Protein 4JK8 (pdb70)

Secondary structure (DSSP, 8-state):
--SSS-EEEEE-TTSSEEEEEE-TTS-EEEEEE-EEEEEE-TTT-EEEEEEE-GGGGTT-S-HHHHHHHHHHHHHHHHHHHS-GGGS-SEEEESSGGGHHHHHHHTTT-TT-EEEE------GGGGGGSHHHHHHHHH-SS-EEEEEETTTTGGGTS-HHHHHHHHHHHHHHHHH-HHHHHHHT--STT----TT-SS----HHHHHHHHHHHHHHHHH-/--SSSS-EEEEEEEE---PPPPPSSTT--------EEEEEE-TTT-EEEEEEE--S-GGG-SSTTS--HHHHHHHHHHHHHHS-GGGS-SEEEESSGGGHHHHHHHTTT-TT-EEEE------GGGGGGSHHHHHHHHH--S-EEEEEETTTTGGGTS-HHHHHHHHHHHHHHHHH-HHHHHHHT--STT----TT-SS----HHHHHHHHHHHHHHHHH-

Sequence (441 aa):
LLFFSNQIIWFVDDDTTNVYRVTTIHKTFEEGNLTTKPINGAIFIFNPRTGQLFLKKIIHTSVWAGQKKRLGQLAKWKTAEEVAALIRRSLPVEEEQPKQQIIVTAKGMLDPLEVHLLDFPNNIVIKGSELLQLLPFQQACLKVEEKFGDDLILKATEPQMMVLFNLYDDDWLKTISSYTAFSRLIILILRALHVNNDRRAKVILKPDKTTTITEPHHIWPTLTTDEEWIKVEEVQLKDLILLADELFSNNQQIIIWFVDDTNVYRVVTIHKTFEGNLTTKPINGAIFIIFNPRTGQLFLKKIIHTSVWAGQKKRLGQLAKWKTAEEEVAALIRSLPVEEEQPKQIIIVTAKKGMMLDDPLEVHHLLLDFPNIVIIKGSEELQQLPFQACLKVEKKFGDLILKKATEPQMMVLFNLYDDDWLKTISSSSYTAFSRLIILILRALHVNNDRAKVILKPDKKTTITEPHHIIWPTLTDEEWIKKVEVQLKDLLILAD

Nearest PDB structures (foldseek):
  4jkc-assembly1_A  TM=1.003E+00  e=5.153E-44  Homo sapiens
  4jkg-assembly1_A  TM=1.002E+00  e=1.004E-42  Homo sapiens
  4jke-assembly1_A  TM=9.967E-01  e=2.863E-42  Homo sapiens
  4jkf-assembly1_A  TM=9.935E-01  e=8.887E-41  Homo sapiens
  7pjh-assembly1_B  TM=9.699E-01  e=4.419E-41  Homo sapiens

Foldseek 3Di:
DQDPFWEKEKELPFQWDWDWDQDPVGDIDTGTAKTWIWIATLQQQKTKIKIGGPVVCVPHPPVVLVSLLVSLLVLLVVQVVDDPSPHGQEYEYQDPSNQVSNCVSCVVPVSYHYYYDVDDQDCVLVCVQCVVVVCNRPDPHIDIDMARQQFCVVVPDGSVVSSLLNSLLSLLCVQPVVVLVCLQPVDPPWDDDPRYRGTDDDPVSSVSSSVVSVVSNVVD/DVLDLQWEWEKDKWFADDDDDDAPDPPRDDAAAQGMWMWIATLQFQKIKIWTDGDPCQCPDPPRGGDDLLVNLLVLLVVQVVDPPSPHHQEYEYQDPNNQVSNCVSCVVPVSYHYYYDVDDAPPVLLCLFCVNVVCRVPDRHTDIDMARQQFCVVVPDGSVVSSVLNRLLSLLSVQPVVVLVCLQCVDPPWDADPRYRGTDDDPVSSVSSSVVSVVSNVVD

Radius of gyration: 23.6 Å; Cα contacts (8 Å, |Δi|>4): 792; chains: 2; bounding box: 68×60×56 Å

Organism: Homo sapiens (NCBI:txid9606)

B-factor: mean 25.36, std 9.83, range [11.9, 61.12]

GO terms:
  GO:0005515 protein binding (F, IPI)
  GO:0070530 K63-linked polyubiquitin modification-dependent protein binding (F, IDA)
  GO:0005634 nucleus (C, IDA)
  GO:0071005 U2-type precatalytic spliceosome (C, IDA)
  GO:0071006 U2-type catalytic step 1 spliceosome (C, IDA)
  GO:0071007 U2-type catalytic step 2 spliceosome (C, IDA)
  GO:0071013 catalytic step 2 spliceosome (C, IDA)
  GO:0000244 spliceosomal tri-snRNP complex assembly (P, IDA)
  GO:0000398 mRNA splicing, via spliceosome (P, IDA)
  GO:0005634 nucleus (C, EXP)
  GO:0000398 mRNA splicing, via spliceosome (P, IC)
  GO:0005682 U5 snRNP (C, TAS)
  GO:0006397 mRNA processing (P, TAS)
  GO:0005654 nucleoplasm (C, TAS)
  GO:0005654 nucleoplasm (C, IDA)
  GO:0016607 nuclear speck (C, IDA)
  GO:0046540 U4/U6 x U5 tri-snRNP complex (C, IDA)
  GO:0008380 RNA splicing (P, TAS)
  GO:0000375 RNA splicing, via transesterification reactions (P, TAS)
  GO:0016020 membrane (C, HDA)

Structure (mmCIF, N/CA/C/O backbone):
data_4JK8
#
_entry.id   4JK8
#
_cell.length_a   76.198
_cell.length_b   78.037
_cell.length_c   94.063
_cell.angle_alpha   90.000
_cell.angle_beta   90.000
_cell.angle_gamma   90.000
#
_symmetry.space_group_name_H-M   'P 21 21 21'
#
loop_
_entity.id
_entity.type
_entity.pdbx_description
1 polymer 'Pre-mRNA-processing-splicing factor 8'
2 non-polymer GLYCEROL
3 non-polymer 'CHLORIDE ION'
4 non-polymer 'MAGNESIUM ION'
5 water water
#
loop_
_atom_site.group_PDB
_atom_site.id
_atom_site.type_symbol
_atom_site.label_atom_id
_atom_site.label_alt_id
_atom_site.label_comp_id
_atom_site.label_asym_id
_atom_site.label_entity_id
_atom_site.label_seq_id
_atom_site.pdbx_PDB_ins_code
_atom_site.Cartn_x
_atom_site.Cartn_y
_atom_site.Cartn_z
_atom_site.occupancy
_atom_site.B_iso_or_equiv
_atom_site.auth_seq_id
_atom_site.auth_comp_id
_atom_site.auth_asym_id
_atom_site.auth_atom_id
_atom_site.pdbx_PDB_model_num
ATOM 1 N N A LEU A 1 3 ? 56.718 0.923 38.765 0.57 32.00 1771 LEU A N 1
ATOM 2 N N B LEU A 1 3 ? 57.186 1.717 38.931 0.43 32.09 1771 LEU A N 1
ATOM 3 C CA A LEU A 1 3 ? 56.868 1.223 37.319 0.57 26.60 1771 LEU A CA 1
ATOM 4 C CA B LEU A 1 3 ? 57.027 1.054 37.613 0.43 27.78 1771 LEU A CA 1
ATOM 5 C C A LEU A 1 3 ? 56.541 0.021 36.432 0.57 28.84 1771 LEU A C 1
ATOM 6 C C B LEU A 1 3 ? 56.990 -0.473 37.692 0.43 27.67 1771 LEU A C 1
ATOM 7 O O A LEU A 1 3 ? 56.170 0.200 35.278 0.57 26.63 1771 LEU A O 1
ATOM 8 O O B LEU A 1 3 ? 57.318 -1.077 38.711 0.43 33.01 1771 LEU A O 1
ATOM 17 N N A PHE A 1 4 ? 56.667 -1.202 36.953 0.57 27.02 1772 PHE A N 1
ATOM 18 N N B PHE A 1 4 ? 56.578 -1.054 36.564 0.43 29.23 1772 PHE A N 1
ATOM 19 C CA A PHE A 1 4 ? 56.480 -2.397 36.114 0.57 32.33 1772 PHE A CA 1
ATOM 20 C CA B PHE A 1 4 ? 56.617 -2.496 36.261 0.43 30.98 1772 PHE A CA 1
ATOM 21 C C A PHE A 1 4 ? 55.345 -3.276 36.614 0.57 36.00 1772 PHE A C 1
ATOM 22 C C B PHE A 1 4 ? 55.577 -3.342 37.012 0.43 35.78 1772 PHE A C 1
ATOM 23 O O A PHE A 1 4 ? 55.226 -4.422 36.186 0.57 38.87 1772 PHE A O 1
ATOM 24 O O B PHE A 1 4 ? 55.754 -4.551 37.144 0.43 40.42 1772 PHE A O 1
ATOM 39 N N . SER A 1 5 ? 54.501 -2.702 37.478 1.00 36.99 1773 SER A N 1
ATOM 40 C CA . SER A 1 5 ? 53.323 -3.385 38.068 1.00 38.31 1773 SER A CA 1
ATOM 41 C C . SER A 1 5 ? 52.265 -3.665 37.016 1.00 43.65 1773 SER A C 1
ATOM 42 O O . SER A 1 5 ? 52.503 -3.473 35.812 1.00 41.54 1773 SER A O 1
ATOM 45 N N . ASN A 1 6 ? 51.071 -4.049 37.475 1.00 36.65 1774 ASN A N 1
ATOM 46 C CA . ASN A 1 6 ? 49.926 -4.248 36.572 1.00 36.72 1774 ASN A CA 1
ATOM 47 C C . ASN A 1 6 ? 49.413 -2.943 35.930 1.00 45.71 1774 ASN A C 1
ATOM 48 O O . ASN A 1 6 ? 48.798 -3.003 34.860 1.00 49.06 1774 ASN A O 1
ATOM 53 N N . GLN A 1 7 ? 49.719 -1.775 36.519 1.00 34.87 1775 GLN A N 1
ATOM 54 C CA . GLN A 1 7 ? 49.174 -0.527 36.032 1.00 30.31 1775 GLN A CA 1
ATOM 55 C C . GLN A 1 7 ? 49.914 -0.134 34.745 1.00 25.23 1775 GLN A C 1
ATOM 56 O O . GLN A 1 7 ? 51.145 -0.168 34.707 1.00 27.84 1775 GLN A O 1
ATOM 62 N N . ILE A 1 8 ? 49.207 0.209 33.669 1.00 24.06 1776 ILE A N 1
ATOM 63 C CA . ILE A 1 8 ? 49.843 0.684 32.421 1.00 19.76 1776 ILE A CA 1
ATOM 64 C C . ILE A 1 8 ? 50.358 2.087 32.689 1.00 17.29 1776 ILE A C 1
ATOM 65 O O . ILE A 1 8 ? 49.610 2.969 33.123 1.00 18.10 1776 ILE A O 1
ATOM 70 N N . ILE A 1 9 ? 51.645 2.287 32.407 1.00 15.68 1777 ILE A N 1
ATOM 71 C CA . ILE A 1 9 ? 52.294 3.571 32.565 1.00 15.51 1777 ILE A CA 1
ATOM 72 C C . ILE A 1 9 ? 52.838 4.024 31.216 1.00 13.93 1777 ILE A C 1
ATOM 73 O O . ILE A 1 9 ? 53.445 3.226 30.502 1.00 14.35 1777 ILE A O 1
ATOM 78 N N . TRP A 1 10 ? 52.659 5.298 30.904 1.00 13.46 1778 TRP A N 1
ATOM 79 C CA . TRP A 1 10 ? 53.309 5.938 29.749 1.00 13.18 1778 TRP A CA 1
ATOM 80 C C . TRP A 1 10 ? 54.178 7.078 30.193 1.00 13.29 1778 TRP A C 1
ATOM 81 O O . TRP A 1 10 ? 53.718 7.964 30.924 1.00 15.44 1778 TRP A O 1
ATOM 92 N N . PHE A 1 11 ? 55.402 7.121 29.693 1.00 12.82 1779 PHE A N 1
ATOM 93 C CA . PHE A 1 11 ? 56.191 8.329 29.642 1.00 13.16 1779 PHE A CA 1
ATOM 94 C C . PHE A 1 11 ? 55.840 9.075 28.356 1.00 13.52 1779 PHE A C 1
ATOM 95 O O . PHE A 1 11 ? 55.769 8.458 27.289 1.00 14.66 1779 PHE A O 1
ATOM 103 N N . VAL A 1 12 ? 55.641 10.379 28.443 1.00 13.27 1780 VAL A N 1
ATOM 104 C CA . VAL A 1 12 ? 55.373 11.220 27.279 1.00 13.90 1780 VAL A CA 1
ATOM 105 C C . VAL A 1 12 ? 56.456 12.258 27.154 1.00 13.82 1780 VAL A C 1
ATOM 106 O O . VAL A 1 12 ? 56.735 12.975 28.122 1.00 14.62 1780 VAL A O 1
ATOM 110 N N . ASP A 1 13 ? 57.066 12.339 25.974 1.00 15.17 1781 ASP A N 1
ATOM 111 C CA . ASP A 1 13 ? 58.157 13.290 25.716 1.00 15.54 1781 ASP A CA 1
ATOM 112 C C . ASP A 1 13 ? 57.731 14.180 24.552 1.00 15.31 1781 ASP A C 1
ATOM 113 O O . ASP A 1 13 ? 57.443 13.724 23.455 1.00 15.81 1781 ASP A O 1
ATOM 118 N N . ASP A 1 14 ? 57.707 15.483 24.837 1.00 16.55 1782 ASP A N 1
ATOM 119 C CA A ASP A 1 14 ? 57.333 16.557 23.892 0.55 17.52 1782 ASP A CA 1
ATOM 120 C CA B ASP A 1 14 ? 57.329 16.544 23.918 0.45 18.14 1782 ASP A CA 1
ATOM 121 C C . ASP A 1 14 ? 58.542 17.317 23.332 1.00 17.94 1782 ASP A C 1
ATOM 122 O O . ASP A 1 14 ? 58.343 18.254 22.567 1.00 20.39 1782 ASP A O 1
ATOM 131 N N A THR A 1 15 ? 59.739 16.928 23.730 0.51 18.70 1783 THR A N 1
ATOM 132 N N B THR A 1 15 ? 59.786 16.899 23.619 0.49 16.97 1783 THR A N 1
ATOM 133 C CA A THR A 1 15 ? 60.925 17.675 23.402 0.51 21.28 1783 THR A CA 1
ATOM 134 C CA B THR A 1 15 ? 60.977 17.737 23.322 0.49 18.79 1783 THR A CA 1
ATOM 135 C C A THR A 1 15 ? 61.046 17.952 21.916 0.51 20.15 1783 THR A C 1
ATOM 136 C C B THR A 1 15 ? 61.316 17.822 21.851 0.49 18.05 1783 THR A C 1
ATOM 137 O O A THR A 1 15 ? 61.420 19.072 21.569 0.51 19.30 1783 THR A O 1
ATOM 138 O O B THR A 1 15 ? 62.144 18.626 21.413 0.49 18.30 1783 THR A O 1
ATOM 145 N N . ASN A 1 16 ? 60.715 16.941 21.093 1.00 17.35 1784 ASN A N 1
ATOM 146 C CA . ASN A 1 16 ? 60.985 16.862 19.683 1.00 17.41 1784 ASN A CA 1
ATOM 147 C C . ASN A 1 16 ? 59.836 17.236 18.787 1.00 14.89 1784 ASN A C 1
ATOM 148 O O . ASN A 1 16 ? 59.856 16.943 17.612 1.00 16.08 1784 ASN A O 1
ATOM 153 N N . VAL A 1 17 ? 58.792 17.837 19.363 1.00 15.43 1785 VAL A N 1
ATOM 154 C CA . VAL A 1 17 ? 57.561 18.159 18.617 1.00 15.21 1785 VAL A CA 1
ATOM 155 C C . VAL A 1 17 ? 57.789 19.348 17.696 1.00 15.84 1785 VAL A C 1
ATOM 156 O O . VAL A 1 17 ? 57.489 19.281 16.515 1.00 16.77 1785 VAL A O 1
ATOM 160 N N . TYR A 1 18 ? 58.261 20.457 18.279 1.00 16.96 1786 TYR A N 1
ATOM 161 C CA . TYR A 1 18 ? 58.574 21.669 17.513 1.00 18.01 1786 TYR A CA 1
ATOM 162 C C . TYR A 1 18 ? 60.067 21.697 17.263 1.00 17.76 1786 TYR A C 1
ATOM 163 O O . TYR A 1 18 ? 60.843 21.829 18.207 1.00 19.67 1786 TYR A O 1
ATOM 172 N N . ARG A 1 19 ? 60.465 21.532 16.011 1.00 17.52 1787 ARG A N 1
ATOM 173 C CA . ARG A 1 19 ? 61.862 21.464 15.599 1.00 17.62 1787 ARG A CA 1
ATOM 174 C C . ARG A 1 19 ? 62.036 22.474 14.489 1.00 18.03 1787 ARG A C 1
ATOM 175 O O . ARG A 1 19 ? 61.147 22.664 13.668 1.00 18.45 1787 ARG A O 1
ATOM 183 N N . VAL A 1 20 ? 63.215 23.073 14.434 1.00 20.21 1788 VAL A N 1
ATOM 184 C CA . VAL A 1 20 ? 63.522 24.068 13.438 1.00 20.33 1788 VAL A CA 1
ATOM 185 C C . VAL A 1 20 ? 64.920 23.924 12.901 1.00 22.57 1788 VAL A C 1
ATOM 186 O O . VAL A 1 20 ? 65.805 23.308 13.528 1.00 24.90 1788 VAL A O 1
ATOM 190 N N . THR A 1 21 ? 65.119 24.508 11.729 1.00 20.80 1789 THR A N 1
ATOM 191 C CA A THR A 1 21 ? 66.465 24.804 11.287 0.56 23.56 1789 THR A CA 1
ATOM 192 C CA B THR A 1 21 ? 66.437 24.801 11.164 0.44 20.85 1789 THR A CA 1
ATOM 193 C C . THR A 1 21 ? 66.649 26.312 11.268 1.00 21.76 1789 THR A C 1
ATOM 194 O O . THR A 1 21 ? 65.786 27.073 10.816 1.00 24.95 1789 THR A O 1
ATOM 201 N N . ILE A 1 22 ? 67.784 26.735 11.811 1.00 22.38 1790 ILE A N 1
ATOM 202 C CA . ILE A 1 22 ? 68.139 28.159 11.886 1.00 22.55 1790 ILE A CA 1
ATOM 203 C C . ILE A 1 22 ? 69.294 28.392 10.939 1.00 21.37 1790 ILE A C 1
ATOM 204 O O . ILE A 1 22 ? 70.277 27.639 10.960 1.00 23.65 1790 ILE A O 1
ATOM 209 N N . HIS A 1 23 ? 69.168 29.418 10.121 1.00 21.43 1791 HIS A N 1
ATOM 210 C CA . HIS A 1 23 ? 70.182 29.747 9.146 1.00 21.51 1791 HIS A CA 1
ATOM 211 C C . HIS A 1 23 ? 70.436 31.228 9.108 1.00 20.53 1791 HIS A C 1
ATOM 212 O O . HIS A 1 23 ? 69.511 32.021 9.114 1.00 21.34 1791 HIS A O 1
ATOM 219 N N . LYS A 1 24 ? 71.698 31.624 9.004 1.00 21.42 1792 LYS A N 1
ATOM 220 C CA . LYS A 1 24 ? 72.072 33.020 8.802 1.00 19.40 1792 LYS A CA 1
ATOM 221 C C . LYS A 1 24 ? 72.154 33.316 7.312 1.00 18.09 1792 LYS A C 1
ATOM 222 O O . LYS A 1 24 ? 72.943 32.702 6.623 1.00 20.57 1792 LYS A O 1
ATOM 228 N N . THR A 1 25 ? 71.336 34.261 6.847 1.00 18.02 1793 THR A N 1
ATOM 229 C CA . THR A 1 25 ? 71.256 34.584 5.436 1.00 18.09 1793 THR A CA 1
ATOM 230 C C . THR A 1 25 ? 72.457 35.459 4.997 1.00 16.99 1793 THR A C 1
ATOM 231 O O . THR A 1 25 ? 73.180 36.012 5.837 1.00 16.52 1793 THR A O 1
ATOM 235 N N . PHE A 1 26 ? 72.589 35.658 3.690 1.00 17.10 1794 PHE A N 1
ATOM 236 C CA . PHE A 1 26 ? 73.644 36.530 3.177 1.00 16.51 1794 PHE A CA 1
ATOM 237 C C . PHE A 1 26 ? 73.460 37.983 3.600 1.00 16.68 1794 PHE A C 1
ATOM 238 O O . PHE A 1 26 ? 74.401 38.758 3.555 1.00 16.97 1794 PHE A O 1
ATOM 246 N N . GLU A 1 27 ? 72.237 38.344 3.982 1.00 17.76 1795 GLU A N 1
ATOM 247 C CA A GLU A 1 27 ? 71.901 39.663 4.493 0.52 19.98 1795 GLU A CA 1
ATOM 248 C CA B GLU A 1 27 ? 71.941 39.694 4.531 0.48 19.33 1795 GLU A CA 1
ATOM 249 C C . GLU A 1 27 ? 72.143 39.808 6.030 1.00 18.61 1795 GLU A C 1
ATOM 250 O O . GLU A 1 27 ? 71.979 40.891 6.601 1.00 21.22 1795 GLU A O 1
ATOM 261 N N . GLY A 1 28 ? 72.531 38.691 6.680 1.00 17.37 1796 GLY A N 1
ATOM 262 C CA . GLY A 1 28 ? 72.921 38.732 8.066 1.00 17.47 1796 GLY A CA 1
ATOM 263 C C . GLY A 1 28 ? 71.802 38.560 9.086 1.00 18.22 1796 GLY A C 1
ATOM 264 O O . GLY A 1 28 ? 72.001 38.882 10.253 1.00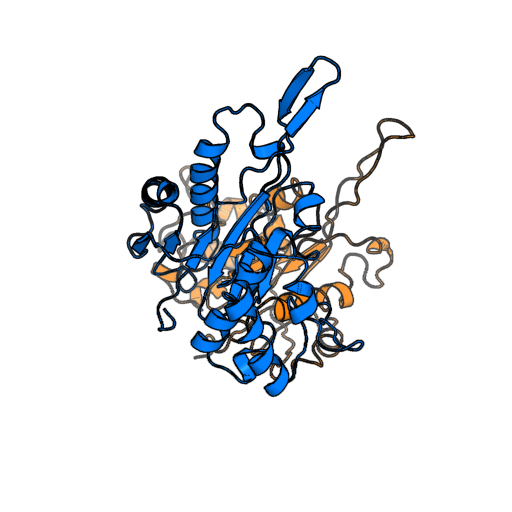 19.30 1796 GLY A O 1
ATOM 265 N N . ASN A 1 29 ? 70.656 38.063 8.658 1.00 17.92 1797 ASN A N 1
ATOM 266 C CA . ASN A 1 29 ? 69.535 37.817 9.555 1.00 18.51 1797 ASN A CA 1
ATOM 267 C C . ASN A 1 29 ? 69.343 36.328 9.729 1.00 18.34 1797 ASN A C 1
ATOM 268 O O . ASN A 1 29 ? 69.821 35.541 8.931 1.00 19.32 1797 ASN A O 1
ATOM 273 N N . LEU A 1 30 ? 68.634 35.939 10.787 1.00 18.76 1798 LEU A N 1
ATOM 274 C CA . LEU A 1 30 ? 68.365 34.521 11.017 1.00 19.30 1798 LEU A CA 1
ATOM 275 C C . LEU A 1 30 ? 66.996 34.148 10.519 1.00 19.47 1798 LEU A C 1
ATOM 276 O O . LEU A 1 30 ? 66.011 34.796 10.870 1.00 23.08 1798 LEU A O 1
ATOM 281 N N . THR A 1 31 ? 66.922 33.088 9.726 1.00 19.33 1799 THR A N 1
ATOM 282 C CA . THR A 1 31 ? 65.651 32.504 9.368 1.00 20.61 1799 THR A CA 1
ATOM 283 C C . THR A 1 31 ? 65.491 31.235 10.182 1.00 20.75 1799 THR A C 1
ATOM 284 O O . THR A 1 31 ? 66.423 30.500 10.468 1.00 24.89 1799 THR A O 1
ATOM 288 N N . THR A 1 32 ? 64.265 31.024 10.596 1.00 21.63 1800 THR A N 1
ATOM 289 C CA . THR A 1 32 ? 63.891 29.882 11.398 1.00 22.35 1800 THR A CA 1
ATOM 290 C C . THR A 1 32 ? 62.797 29.178 10.632 1.00 24.68 1800 THR A C 1
ATOM 291 O O . THR A 1 32 ? 61.743 29.781 10.387 1.00 29.95 1800 THR A O 1
ATOM 295 N N . LYS A 1 33 ? 63.049 27.932 10.236 1.00 22.47 1801 LYS A N 1
ATOM 296 C CA . LYS A 1 33 ? 62.092 27.174 9.438 1.00 24.62 1801 LYS A CA 1
ATOM 297 C C . LYS A 1 33 ? 61.756 25.871 10.161 1.00 21.42 1801 LYS A C 1
ATOM 298 O O . LYS A 1 33 ? 62.629 25.076 10.467 1.00 22.37 1801 LYS A O 1
ATOM 304 N N . PRO A 1 34 ? 60.463 25.644 10.439 1.00 22.66 1802 PRO A N 1
ATOM 305 C CA . PRO A 1 34 ? 60.113 24.373 11.057 1.00 21.43 1802 PRO A CA 1
ATOM 306 C C . PRO A 1 34 ? 60.441 23.170 10.187 1.00 20.26 1802 PRO A C 1
ATOM 307 O O . PRO A 1 34 ? 60.332 23.216 8.961 1.00 23.09 1802 PRO A O 1
ATOM 311 N N . ILE A 1 35 ? 60.782 22.086 10.867 1.00 18.69 1803 ILE A N 1
ATOM 312 C CA . ILE A 1 35 ? 60.954 20.769 10.252 1.00 19.38 1803 ILE A CA 1
ATOM 313 C C . ILE A 1 35 ? 60.103 19.772 11.036 1.00 17.77 1803 ILE A C 1
ATOM 314 O O . ILE A 1 35 ? 59.643 20.071 12.134 1.00 19.35 1803 ILE A O 1
ATOM 319 N N . ASN A 1 36 ? 59.862 18.593 10.490 1.00 17.50 1804 ASN A N 1
ATOM 320 C CA . ASN A 1 36 ? 58.936 17.672 11.137 1.00 16.64 1804 ASN A CA 1
ATOM 321 C C . ASN A 1 36 ? 59.484 17.262 12.490 1.00 16.99 1804 ASN A C 1
ATOM 322 O O . ASN A 1 36 ? 60.716 17.164 12.699 1.00 18.37 1804 ASN A O 1
ATOM 327 N N . GLY A 1 37 ? 58.574 17.004 13.419 1.00 17.23 1805 GLY A N 1
ATOM 328 C CA . GLY A 1 37 ? 58.928 16.510 14.734 1.00 17.48 1805 GLY A CA 1
ATOM 329 C C . GLY A 1 37 ? 58.181 15.239 15.081 1.00 15.83 1805 GLY A C 1
ATOM 330 O O . GLY A 1 37 ? 57.591 14.586 14.218 1.00 16.34 1805 GLY A O 1
ATOM 331 N N . ALA A 1 38 ? 58.209 14.897 16.365 1.00 14.92 1806 ALA A N 1
ATOM 332 C CA . ALA A 1 38 ? 57.545 13.678 16.832 1.00 14.90 1806 ALA A CA 1
ATOM 333 C C . ALA A 1 38 ? 57.293 13.764 18.314 1.00 13.93 1806 ALA A C 1
ATOM 334 O O . ALA A 1 38 ? 58.082 14.361 19.052 1.00 15.27 1806 ALA A O 1
ATOM 336 N N . ILE A 1 39 ? 56.202 13.136 18.730 1.00 13.78 1807 ILE A N 1
ATOM 337 C CA . ILE A 1 39 ? 55.917 12.821 20.123 1.00 13.86 1807 ILE A CA 1
ATOM 338 C C . ILE A 1 39 ? 56.352 11.376 20.368 1.00 13.38 1807 ILE A C 1
ATOM 339 O O . ILE A 1 39 ? 56.062 10.508 19.567 1.00 14.07 1807 ILE A O 1
ATOM 344 N N . PHE A 1 40 ? 56.985 11.139 21.517 1.00 13.71 1808 PHE A N 1
ATOM 345 C CA . PHE A 1 40 ? 57.327 9.793 21.966 1.00 13.81 1808 PHE A CA 1
ATOM 346 C C . PHE A 1 40 ? 56.450 9.452 23.170 1.00 13.71 1808 PHE A C 1
ATOM 347 O O . PHE A 1 40 ? 56.438 10.192 24.152 1.00 15.01 1808 PHE A O 1
ATOM 355 N N . ILE A 1 41 ? 55.714 8.349 23.071 1.00 12.81 1809 ILE A N 1
ATOM 356 C CA . ILE A 1 41 ? 54.838 7.837 24.155 1.00 12.71 1809 ILE A CA 1
ATOM 357 C C . ILE A 1 41 ? 55.296 6.421 24.430 1.00 12.75 1809 ILE A C 1
ATOM 358 O O . ILE A 1 41 ? 55.210 5.560 23.545 1.00 13.18 1809 ILE A O 1
ATOM 363 N N . PHE A 1 42 ? 55.847 6.166 25.623 1.00 12.52 1810 PHE A N 1
ATOM 364 C CA . PHE A 1 42 ? 56.598 4.968 25.877 1.00 12.66 1810 PHE A CA 1
ATOM 365 C C . PHE A 1 42 ? 56.105 4.209 27.111 1.00 12.40 1810 PHE A C 1
ATOM 366 O O . PHE A 1 42 ? 55.996 4.787 28.191 1.00 13.05 1810 PHE A O 1
ATOM 374 N N . ASN A 1 43 ? 55.894 2.908 26.948 1.00 12.45 1811 ASN A N 1
ATOM 375 C CA . ASN A 1 43 ? 55.506 2.001 28.034 1.00 12.67 1811 ASN A CA 1
ATOM 376 C C . ASN A 1 43 ? 56.742 1.281 28.544 1.00 12.59 1811 ASN A C 1
ATOM 377 O O . ASN A 1 43 ? 57.325 0.448 27.852 1.00 13.08 1811 ASN A O 1
ATOM 382 N N . PRO A 1 44 ? 57.199 1.591 29.776 1.00 13.09 1812 PRO A N 1
ATOM 383 C CA . PRO A 1 44 ? 58.452 1.055 30.253 1.00 13.64 1812 PRO A CA 1
ATOM 384 C C . PRO A 1 44 ? 58.387 -0.424 30.602 1.00 13.55 1812 PRO A C 1
ATOM 385 O O . PRO A 1 44 ? 59.432 -1.065 30.712 1.00 14.59 1812 PRO A O 1
ATOM 389 N N . ARG A 1 45 ? 57.200 -0.979 30.837 1.00 13.62 1813 ARG A N 1
ATOM 390 C CA . ARG A 1 45 ? 57.105 -2.396 31.120 1.00 14.30 1813 ARG A CA 1
ATOM 391 C C . ARG A 1 45 ? 57.294 -3.214 29.839 1.00 13.77 1813 ARG A C 1
ATOM 392 O O . ARG A 1 45 ? 58.062 -4.173 29.799 1.00 15.59 1813 ARG A O 1
ATOM 400 N N . THR A 1 46 ? 56.558 -2.869 28.789 1.00 13.86 1814 THR A N 1
ATOM 401 C CA . THR A 1 46 ? 56.522 -3.684 27.596 1.00 14.10 1814 THR A CA 1
ATOM 402 C C . THR A 1 46 ? 57.546 -3.291 26.567 1.00 13.59 1814 THR A C 1
ATOM 403 O O . THR A 1 46 ? 57.845 -4.072 25.670 1.00 14.51 1814 THR A O 1
ATOM 407 N N . GLY A 1 47 ? 58.047 -2.056 26.632 1.00 13.31 1815 GLY A N 1
ATOM 408 C CA . GLY A 1 47 ? 58.917 -1.501 25.604 1.00 13.31 1815 GLY A CA 1
ATOM 409 C C . GLY A 1 47 ? 58.178 -0.850 24.448 1.00 13.11 1815 GLY A C 1
ATOM 410 O O . GLY A 1 47 ? 58.817 -0.347 23.530 1.00 13.87 1815 GLY A O 1
ATOM 411 N N . GLN A 1 48 ? 56.854 -0.845 24.468 1.00 12.76 1816 GLN A N 1
ATOM 412 C CA . GLN A 1 48 ? 56.079 -0.248 23.383 1.00 12.63 1816 GLN A CA 1
ATOM 413 C C . GLN A 1 48 ? 56.332 1.244 23.296 1.00 12.51 1816 GLN A C 1
ATOM 414 O O . GLN A 1 48 ? 56.192 1.973 24.280 1.00 13.49 1816 GLN A O 1
ATOM 420 N N . LEU A 1 49 ? 56.604 1.693 22.068 1.00 12.71 1817 LEU A N 1
ATOM 421 C CA . LEU A 1 49 ? 56.664 3.094 21.730 1.00 12.42 1817 LEU A CA 1
ATOM 422 C C . LEU A 1 49 ? 55.591 3.402 20.710 1.00 13.05 1817 LEU A C 1
ATOM 423 O O . LEU A 1 49 ? 55.521 2.747 19.675 1.00 13.35 1817 LEU A O 1
ATOM 428 N N . PHE A 1 50 ? 54.790 4.434 20.975 1.00 12.44 1818 PHE A N 1
ATOM 429 C CA . PHE A 1 50 ? 53.941 5.076 19.978 1.00 12.73 1818 PHE A CA 1
ATOM 430 C C . PHE A 1 50 ? 54.700 6.322 19.545 1.00 13.27 1818 PHE A C 1
ATOM 431 O O . PHE A 1 50 ? 54.960 7.206 20.362 1.00 14.47 1818 PHE A O 1
ATOM 439 N N . LEU A 1 51 ? 55.069 6.389 18.269 1.00 13.37 1819 LEU A N 1
ATOM 440 C CA . LEU A 1 51 ? 55.754 7.548 17.695 1.00 13.98 1819 LEU A CA 1
ATOM 441 C C . LEU A 1 51 ? 54.735 8.295 16.853 1.00 13.48 1819 LEU A C 1
ATOM 442 O O . LEU A 1 51 ? 54.324 7.820 15.792 1.00 14.67 1819 LEU A O 1
ATOM 447 N N A LYS A 1 52 ? 54.337 9.487 17.308 0.59 13.84 1820 LYS A N 1
ATOM 448 N N B LYS A 1 52 ? 54.278 9.448 17.323 0.41 13.77 1820 LYS A N 1
ATOM 449 C CA A LYS A 1 52 ? 53.401 10.310 16.554 0.59 14.57 1820 LYS A CA 1
ATOM 450 C CA B LYS A 1 52 ? 53.390 10.276 16.518 0.41 14.16 1820 LYS A CA 1
ATOM 451 C C A LYS A 1 52 ? 54.181 11.399 15.823 0.59 14.27 1820 LYS A C 1
ATOM 452 C C B LYS A 1 52 ? 54.305 11.270 15.827 0.41 13.37 1820 LYS A C 1
ATOM 453 O O A LYS A 1 52 ? 54.641 12.378 16.422 0.59 13.72 1820 LYS A O 1
ATOM 454 O O B LYS A 1 52 ? 55.015 12.030 16.459 0.41 14.42 1820 LYS A O 1
ATOM 465 N N . ILE A 1 53 ? 54.309 11.217 14.507 1.00 14.02 1821 ILE A N 1
ATOM 466 C CA . ILE A 1 53 ? 55.060 12.153 13.670 1.00 14.62 1821 ILE A CA 1
ATOM 467 C C . ILE A 1 53 ? 54.191 13.387 13.465 1.00 15.47 1821 ILE A C 1
ATOM 468 O O . ILE A 1 53 ? 53.011 13.285 13.103 1.00 17.03 1821 ILE A O 1
ATOM 473 N N . ILE A 1 54 ? 54.816 14.531 13.699 1.00 16.09 1822 ILE A N 1
ATOM 474 C CA . ILE A 1 54 ? 54.207 15.831 13.621 1.00 18.93 1822 ILE A CA 1
ATOM 475 C C . ILE A 1 54 ? 54.745 16.514 12.371 1.00 17.76 1822 ILE A C 1
ATOM 476 O O . ILE A 1 54 ? 55.910 16.907 12.284 1.00 18.62 1822 ILE A O 1
ATOM 481 N N . HIS A 1 55 ? 53.904 16.635 11.362 1.00 18.85 1823 HIS A N 1
ATOM 482 C CA . HIS A 1 55 ? 54.264 17.274 10.112 1.00 19.05 1823 HIS A CA 1
ATOM 483 C C . HIS A 1 55 ? 54.188 18.772 10.245 1.00 19.18 1823 HIS A C 1
ATOM 484 O O . HIS A 1 55 ? 53.316 19.294 10.942 1.00 20.63 1823 HIS A O 1
ATOM 491 N N . THR A 1 56 ? 55.070 19.479 9.541 1.00 19.66 1824 THR A N 1
ATOM 492 C CA . THR A 1 56 ? 55.139 20.930 9.669 1.00 21.33 1824 THR A CA 1
ATOM 493 C C . THR A 1 56 ? 53.862 21.694 9.324 1.00 23.41 1824 THR A C 1
ATOM 494 O O . THR A 1 56 ? 53.692 22.824 9.773 1.00 24.52 1824 THR A O 1
ATOM 498 N N . SER A 1 57 ? 52.971 21.093 8.539 1.00 23.58 1825 SER A N 1
ATOM 499 C CA . SER A 1 57 ? 51.729 21.742 8.175 1.00 27.97 1825 SER A CA 1
ATOM 500 C C . SER A 1 57 ? 50.880 22.090 9.382 1.00 29.75 1825 SER A C 1
ATOM 501 O O . SER A 1 57 ? 50.070 22.997 9.298 1.00 34.28 1825 SER A O 1
ATOM 504 N N . VAL A 1 58 ? 51.065 21.402 10.510 1.00 26.70 1826 VAL A N 1
ATOM 505 C CA . VAL A 1 58 ? 50.279 21.710 11.687 1.00 28.83 1826 VAL A CA 1
ATOM 506 C C . VAL A 1 58 ? 50.529 23.112 12.233 1.00 27.28 1826 VAL A C 1
ATOM 507 O O . VAL A 1 58 ? 49.666 23.685 12.876 1.00 30.38 1826 VAL A O 1
ATOM 511 N N . TRP A 1 59 ? 51.686 23.688 11.939 1.00 23.99 1827 TRP A N 1
ATOM 512 C CA . TRP A 1 59 ? 51.998 25.008 12.450 1.00 26.21 1827 TRP A CA 1
ATOM 513 C C . TRP A 1 59 ? 51.496 26.134 11.563 1.00 30.85 1827 TRP A C 1
ATOM 514 O O . TRP A 1 59 ? 51.624 27.275 11.932 1.00 38.33 1827 TRP A O 1
ATOM 525 N N . ALA A 1 60 ? 50.975 25.817 10.383 1.00 34.32 1828 ALA A N 1
ATOM 526 C CA . ALA A 1 60 ? 50.545 26.833 9.416 1.00 42.08 1828 ALA A CA 1
ATOM 527 C C . ALA A 1 60 ? 49.648 27.844 10.107 1.00 45.15 1828 ALA A C 1
ATOM 528 O O . ALA A 1 60 ? 48.683 27.453 10.776 1.00 44.81 1828 ALA A O 1
ATOM 530 N N . GLY A 1 61 ? 49.997 29.128 9.967 1.00 42.84 1829 GLY A N 1
ATOM 531 C CA . GLY A 1 61 ? 49.256 30.230 10.578 1.00 48.50 1829 GLY A CA 1
ATOM 532 C C . GLY A 1 61 ? 49.789 30.710 11.922 1.00 45.46 1829 GLY A C 1
ATOM 533 O O . GLY A 1 61 ? 49.726 31.909 12.228 1.00 55.05 1829 GLY A O 1
ATOM 534 N N . GLN A 1 62 ? 50.364 29.792 12.698 1.00 42.75 1830 GLN A N 1
ATOM 535 C CA . GLN A 1 62 ? 50.488 29.953 14.153 1.00 39.49 1830 GLN A CA 1
ATOM 536 C C . GLN A 1 62 ? 51.788 30.643 14.610 1.00 35.37 1830 GLN A C 1
ATOM 537 O O . GLN A 1 62 ? 52.775 30.591 13.901 1.00 38.80 1830 GLN A O 1
ATOM 543 N N . LYS A 1 63 ? 51.747 31.229 15.816 1.00 36.42 1831 LYS A N 1
ATOM 544 C CA A LYS A 1 63 ? 52.895 31.841 16.511 0.30 34.95 1831 LYS A CA 1
ATOM 545 C CA B LYS A 1 63 ? 52.911 31.815 16.489 0.70 36.08 1831 LYS A CA 1
ATOM 546 C C . LYS A 1 63 ? 53.144 31.090 17.842 1.00 28.62 1831 LYS A C 1
ATOM 547 O O . LYS A 1 63 ? 52.314 30.263 18.274 1.00 28.68 1831 LYS A O 1
ATOM 558 N N . ARG A 1 64 ? 54.243 31.422 18.530 1.00 30.00 1832 ARG A N 1
ATOM 559 C CA . ARG A 1 64 ? 54.645 30.806 19.820 1.00 25.76 1832 ARG A CA 1
ATOM 560 C C . ARG A 1 64 ? 54.564 29.284 19.730 1.00 22.25 1832 ARG A C 1
ATOM 561 O O . ARG A 1 64 ? 53.940 28.598 20.544 1.00 22.04 1832 ARG A O 1
ATOM 569 N N . LEU A 1 65 ? 55.240 28.761 18.716 1.00 23.25 1833 LEU A N 1
ATOM 570 C CA . LEU A 1 65 ? 55.123 27.358 18.344 1.00 22.63 1833 LEU A CA 1
ATOM 571 C C . LEU A 1 65 ? 55.692 26.455 19.420 1.00 21.33 1833 LEU A C 1
ATOM 572 O O . LEU A 1 65 ? 55.188 25.355 19.615 1.00 21.73 1833 LEU A O 1
ATOM 577 N N . GLY A 1 66 ? 56.703 26.901 20.156 1.00 23.05 1834 GLY A N 1
ATOM 578 C CA . GLY A 1 66 ? 57.251 26.087 21.219 1.00 23.47 1834 GLY A CA 1
ATOM 579 C C . GLY A 1 66 ? 56.287 25.864 22.372 1.00 22.22 1834 GLY A C 1
ATOM 580 O O . GLY A 1 66 ? 56.275 24.815 22.999 1.00 25.06 1834 GLY A O 1
ATOM 581 N N . GLN A 1 67 ? 55.445 26.858 22.643 1.00 21.57 1835 GLN A N 1
ATOM 582 C CA . GLN A 1 67 ? 54.405 26.781 23.649 1.00 21.01 1835 GLN A CA 1
ATOM 583 C C . GLN A 1 67 ? 53.195 25.964 23.148 1.00 18.99 1835 GLN A C 1
ATOM 584 O O . GLN A 1 67 ? 52.705 25.034 23.803 1.00 20.34 1835 GLN A O 1
ATOM 590 N N . LEU A 1 68 ? 52.783 26.238 21.914 1.00 20.10 1836 LEU A N 1
ATOM 591 C CA . LEU A 1 68 ? 51.705 25.517 21.285 1.00 20.85 1836 LEU A CA 1
ATOM 592 C C . LEU A 1 68 ? 52.027 24.023 21.189 1.00 20.68 1836 LEU A C 1
ATOM 593 O O . LEU A 1 68 ? 51.120 23.214 21.287 1.00 20.86 1836 LEU A O 1
ATOM 598 N N . ALA A 1 69 ? 53.318 23.668 21.065 1.00 19.60 1837 ALA A N 1
ATOM 599 C CA . ALA A 1 69 ? 53.745 22.257 20.970 1.00 19.88 1837 ALA A CA 1
ATOM 600 C C . ALA A 1 69 ? 53.346 21.462 22.204 1.00 18.30 1837 ALA A C 1
ATOM 601 O O . ALA A 1 69 ? 53.049 20.270 22.105 1.00 18.63 1837 ALA A O 1
ATOM 603 N N . LYS A 1 70 ? 53.309 22.090 23.378 1.00 17.44 1838 LYS A N 1
ATOM 604 C CA . LYS A 1 70 ? 52.878 21.396 24.604 1.00 16.69 1838 LYS A CA 1
ATOM 605 C C . LYS A 1 70 ? 51.406 21.020 24.481 1.00 15.81 1838 LYS A C 1
ATOM 606 O O . LYS A 1 70 ? 50.998 19.916 24.837 1.00 15.79 1838 LYS A O 1
ATOM 612 N N . TRP A 1 71 ? 50.597 21.956 23.987 1.00 15.83 1839 TRP A N 1
ATOM 613 C CA . TRP A 1 71 ? 49.186 21.731 23.771 1.00 15.85 1839 TRP A CA 1
ATOM 614 C C . TRP A 1 71 ? 48.921 20.714 22.679 1.00 15.96 1839 TRP A C 1
ATOM 615 O O . TRP A 1 71 ? 48.057 19.853 22.838 1.00 16.81 1839 TRP A O 1
ATOM 626 N N . LYS A 1 72 ? 49.684 20.769 21.598 1.00 17.50 1840 LYS A N 1
ATOM 627 C CA . LYS A 1 72 ? 49.541 19.778 20.517 1.00 17.67 1840 LYS A CA 1
ATOM 628 C C . LYS A 1 72 ? 49.858 18.389 21.056 1.00 16.42 1840 LYS A C 1
ATOM 629 O O . LYS A 1 72 ? 49.200 17.410 20.720 1.00 17.02 1840 LYS A O 1
ATOM 635 N N . THR A 1 73 ? 50.889 18.282 21.889 1.00 16.12 1841 THR A N 1
ATOM 636 C CA . THR A 1 73 ? 51.252 17.003 22.474 1.00 16.27 1841 THR A CA 1
ATOM 637 C C . THR A 1 73 ? 50.094 16.459 23.303 1.00 15.67 1841 THR A C 1
ATOM 638 O O . THR A 1 73 ? 49.723 15.294 23.203 1.00 16.13 1841 THR A O 1
ATOM 642 N N . ALA A 1 74 ? 49.514 17.291 24.157 1.00 15.53 1842 ALA A N 1
ATOM 643 C CA . ALA A 1 74 ? 48.416 16.862 24.995 1.00 15.40 1842 ALA A CA 1
ATOM 644 C C . ALA A 1 74 ? 47.211 16.456 24.148 1.00 15.54 1842 ALA A C 1
ATOM 645 O O . ALA A 1 74 ? 46.559 15.449 24.452 1.00 16.01 1842 ALA A O 1
ATOM 647 N N . GLU A 1 75 ? 46.899 17.210 23.107 1.00 15.78 1843 GLU A N 1
ATOM 648 C CA . GLU A 1 75 ? 45.828 16.849 22.183 1.00 16.52 1843 GLU A CA 1
ATOM 649 C C . GLU A 1 75 ? 46.056 15.466 21.606 1.00 15.82 1843 GLU A C 1
ATOM 650 O O . GLU A 1 75 ? 45.108 14.668 21.511 1.00 16.05 1843 GLU A O 1
ATOM 656 N N . GLU A 1 76 ? 47.278 15.193 21.165 1.00 15.60 1844 GLU A N 1
ATOM 657 C CA . GLU A 1 76 ? 47.576 13.913 20.539 1.00 15.91 1844 GLU A CA 1
ATOM 658 C C . GLU A 1 76 ? 47.564 12.765 21.536 1.00 15.81 1844 GLU A C 1
ATOM 659 O O . GLU A 1 76 ? 47.167 11.654 21.187 1.00 16.00 1844 GLU A O 1
ATOM 665 N N . VAL A 1 77 ? 48.013 12.985 22.765 1.00 15.26 1845 VAL A N 1
ATOM 666 C CA . VAL A 1 77 ? 47.908 11.964 23.792 1.00 15.11 1845 VAL A CA 1
ATOM 667 C C . VAL A 1 77 ? 46.444 11.609 24.021 1.00 14.74 1845 VAL A C 1
ATOM 668 O O . VAL A 1 77 ? 46.088 10.434 24.079 1.00 15.32 1845 VAL A O 1
ATOM 672 N N . ALA A 1 78 ? 45.584 12.626 24.154 1.00 14.98 1846 ALA A N 1
ATOM 673 C CA . ALA A 1 78 ? 44.169 12.380 24.341 1.00 15.36 1846 ALA A CA 1
ATOM 674 C C . ALA A 1 78 ? 43.570 11.643 23.152 1.00 14.86 1846 ALA A C 1
ATOM 675 O O . ALA A 1 78 ? 42.751 10.729 23.346 1.00 16.14 1846 ALA A O 1
ATOM 677 N N . ALA A 1 79 ? 43.964 11.989 21.932 1.00 15.40 1847 ALA A N 1
ATOM 678 C CA . ALA A 1 79 ? 43.428 11.316 20.757 1.00 16.61 1847 ALA A CA 1
ATOM 679 C C . ALA A 1 79 ? 43.836 9.855 20.735 1.00 15.90 1847 ALA A C 1
ATOM 680 O O . ALA A 1 79 ? 43.028 8.973 20.402 1.00 16.48 1847 ALA A O 1
ATOM 682 N N . LEU A 1 80 ? 45.079 9.553 21.115 1.00 15.27 1848 LEU A N 1
ATOM 683 C CA . LEU A 1 80 ? 45.506 8.163 21.192 1.00 14.87 1848 LEU A CA 1
ATOM 684 C C . LEU A 1 80 ? 44.691 7.403 22.219 1.00 14.46 1848 LEU A C 1
ATOM 685 O O . LEU A 1 80 ? 44.202 6.306 21.953 1.00 15.27 1848 LEU A O 1
ATOM 690 N N . ILE A 1 81 ? 44.525 7.979 23.393 1.00 14.52 1849 ILE A N 1
ATOM 691 C CA . ILE A 1 81 ? 43.735 7.351 24.432 1.00 14.68 1849 ILE A CA 1
ATOM 692 C C . ILE A 1 81 ? 42.317 7.043 23.958 1.00 15.34 1849 ILE A C 1
ATOM 693 O O . ILE A 1 81 ? 41.824 5.923 24.155 1.00 15.96 1849 ILE A O 1
ATOM 698 N N . ARG A 1 82 ? 41.684 7.986 23.275 1.00 16.16 1850 ARG A N 1
ATOM 699 C CA A ARG A 1 82 ? 40.306 7.722 22.834 0.49 17.38 1850 ARG A CA 1
ATOM 700 C CA B ARG A 1 82 ? 40.320 7.821 22.732 0.51 17.80 1850 ARG A CA 1
ATOM 701 C C . ARG A 1 82 ? 40.239 6.684 21.719 1.00 18.04 1850 ARG A C 1
ATOM 702 O O . ARG A 1 82 ? 39.201 6.080 21.535 1.00 22.51 1850 ARG A O 1
ATOM 717 N N . SER A 1 83 ? 41.342 6.434 21.029 1.00 15.70 1851 SER A N 1
ATOM 718 C CA . SER A 1 83 ? 41.394 5.383 20.012 1.00 16.60 1851 SER A CA 1
ATOM 719 C C . SER A 1 83 ? 41.633 3.995 20.565 1.00 15.96 1851 SER A C 1
ATOM 720 O O . SER A 1 83 ? 41.523 3.038 19.811 1.00 17.25 1851 SER A O 1
ATOM 723 N N . LEU A 1 84 ? 41.963 3.892 21.845 1.00 14.89 1852 LEU A N 1
ATOM 724 C CA . LEU A 1 84 ? 42.286 2.627 22.477 1.00 14.81 1852 LEU A CA 1
ATOM 725 C C . LEU A 1 84 ? 41.097 2.134 23.294 1.00 15.47 1852 LEU A C 1
ATOM 726 O O . LEU A 1 84 ? 40.446 2.925 23.997 1.00 16.90 1852 LEU A O 1
ATOM 731 N N . PRO A 1 85 ? 40.862 0.823 23.338 1.00 15.34 1853 PRO A N 1
ATOM 732 C CA . PRO A 1 85 ? 39.919 0.296 24.310 1.00 15.68 1853 PRO A CA 1
ATOM 733 C C . PRO A 1 85 ? 40.337 0.712 25.714 1.00 15.97 1853 PRO A C 1
ATOM 734 O O . PRO A 1 85 ? 41.538 0.873 25.990 1.00 15.95 1853 PRO A O 1
ATOM 738 N N . VAL A 1 86 ? 39.370 0.823 26.612 1.00 16.23 1854 VAL A N 1
ATOM 739 C CA . VAL A 1 86 ? 39.626 1.231 27.977 1.00 17.58 1854 VAL A CA 1
ATOM 740 C C . VAL A 1 86 ? 40.703 0.376 28.628 1.00 18.36 1854 VAL A C 1
ATOM 741 O O . VAL A 1 86 ? 41.577 0.897 29.343 1.00 19.01 1854 VAL A O 1
ATOM 745 N N . GLU A 1 87 ? 40.678 -0.930 28.398 1.00 18.79 1855 GLU A N 1
ATOM 746 C CA A GLU A 1 87 ? 41.657 -1.839 29.004 0.75 21.05 1855 GLU A CA 1
ATOM 747 C CA B GLU A 1 87 ? 41.669 -1.785 29.066 0.25 20.45 1855 GLU A CA 1
ATOM 748 C C . GLU A 1 87 ? 43.114 -1.541 28.606 1.00 19.04 1855 GLU A C 1
ATOM 749 O O . GLU A 1 87 ? 44.057 -1.992 29.280 1.00 21.70 1855 GLU A O 1
ATOM 760 N N . GLU A 1 88 ? 43.300 -0.835 27.488 1.00 18.05 1856 GLU A N 1
ATOM 761 C CA . GLU A 1 88 ? 44.632 -0.476 26.999 1.00 17.97 1856 GLU A CA 1
ATOM 762 C C . GLU A 1 88 ? 45.041 0.960 27.383 1.00 17.15 1856 GLU A C 1
ATOM 763 O O . GLU A 1 88 ? 46.145 1.379 27.081 1.00 18.43 1856 GLU A O 1
ATOM 769 N N . GLN A 1 89 ? 44.145 1.719 28.008 1.00 16.57 1857 GLN A N 1
ATOM 770 C CA . GLN A 1 89 ? 44.473 3.101 28.364 1.00 16.34 1857 GLN A CA 1
ATOM 771 C C . GLN A 1 89 ? 45.398 3.127 29.558 1.00 16.50 1857 GLN A C 1
ATOM 772 O O . GLN A 1 89 ? 45.320 2.274 30.425 1.00 17.46 1857 GLN A O 1
ATOM 778 N N . PRO A 1 90 ? 46.298 4.114 29.619 1.00 15.58 1858 PRO A N 1
ATOM 779 C CA . PRO A 1 90 ? 47.226 4.179 30.739 1.00 15.27 1858 PRO A CA 1
ATOM 780 C C . PRO A 1 90 ? 46.527 4.554 32.044 1.00 16.12 1858 PRO A C 1
ATOM 781 O O . PRO A 1 90 ? 45.543 5.267 32.044 1.00 17.25 1858 PRO A O 1
ATOM 785 N N . LYS A 1 91 ? 47.068 4.058 33.150 1.00 16.81 1859 LYS A N 1
ATOM 786 C CA . LYS A 1 91 ? 46.703 4.504 34.478 1.00 17.95 1859 LYS A CA 1
ATOM 787 C C . LYS A 1 91 ? 47.478 5.709 34.912 1.00 17.05 1859 LYS A C 1
ATOM 788 O O . LYS A 1 91 ? 46.985 6.483 35.723 1.00 18.84 1859 LYS A O 1
ATOM 794 N N . GLN A 1 92 ? 48.715 5.831 34.450 1.00 16.57 1860 GLN A N 1
ATOM 795 C CA A GLN A 1 92 ? 49.605 6.932 34.797 0.55 15.96 1860 GLN A CA 1
ATOM 796 C CA B GLN A 1 92 ? 49.555 6.943 34.797 0.45 16.78 1860 GLN A CA 1
ATOM 797 C C . GLN A 1 92 ? 50.277 7.447 33.564 1.00 15.07 1860 GLN A C 1
ATOM 798 O O . GLN A 1 92 ? 50.705 6.650 32.728 1.00 16.36 1860 GLN A O 1
ATOM 809 N N . ILE A 1 93 ? 50.391 8.760 33.482 1.00 14.58 1861 ILE A N 1
ATOM 810 C CA . ILE A 1 93 ? 51.193 9.433 32.462 1.00 14.36 1861 ILE A CA 1
ATOM 811 C C . ILE A 1 93 ? 52.243 10.247 33.184 1.00 14.89 1861 ILE A C 1
ATOM 812 O O . ILE A 1 93 ? 51.890 11.060 34.044 1.00 16.18 1861 ILE A O 1
ATOM 817 N N . ILE A 1 94 ? 53.508 10.018 32.836 1.00 14.23 1862 ILE A N 1
ATOM 818 C CA . ILE A 1 94 ? 54.640 10.690 33.446 1.00 14.03 1862 ILE A CA 1
ATOM 819 C C . ILE A 1 94 ? 55.302 11.568 32.392 1.00 13.45 1862 ILE A C 1
ATOM 820 O O . ILE A 1 94 ? 55.596 11.136 31.296 1.00 14.35 1862 ILE A O 1
ATOM 825 N N . VAL A 1 95 ? 55.524 12.842 32.742 1.00 14.28 1863 VAL A N 1
ATOM 826 C CA . VAL A 1 95 ? 56.174 13.802 31.872 1.00 14.57 1863 VAL A CA 1
ATOM 827 C C . VAL A 1 95 ? 57.425 14.341 32.531 1.00 16.19 1863 VAL A C 1
ATOM 828 O O . VAL A 1 95 ? 57.403 14.787 33.650 1.00 18.95 1863 VAL A O 1
ATOM 832 N N . THR A 1 96 ? 58.536 14.351 31.806 1.00 18.15 1864 THR A N 1
ATOM 833 C CA . THR A 1 96 ? 59.766 14.943 32.287 1.00 19.65 1864 THR A CA 1
ATOM 834 C C . THR A 1 96 ? 59.848 16.457 32.001 1.00 21.02 1864 THR A C 1
ATOM 835 O O . THR A 1 96 ? 60.724 17.122 32.559 1.00 27.39 1864 THR A O 1
ATOM 839 N N . ALA A 1 97 ? 58.921 17.011 31.210 1.00 19.51 1865 ALA A N 1
ATOM 840 C CA . ALA A 1 97 ? 58.801 18.463 31.026 1.00 19.47 1865 ALA A CA 1
ATOM 841 C C . ALA A 1 97 ? 57.602 19.026 31.817 1.00 19.73 1865 ALA A C 1
ATOM 842 O O . ALA A 1 97 ? 56.445 18.671 31.579 1.00 20.10 1865 ALA A O 1
ATOM 844 N N . LYS A 1 98 ? 57.858 19.999 32.708 1.00 22.21 1866 LYS A N 1
ATOM 845 C CA . LYS A 1 98 ? 56.815 20.552 33.549 1.00 21.83 1866 LYS A CA 1
ATOM 846 C C . LYS A 1 98 ? 55.752 21.277 32.767 1.00 21.14 1866 LYS A C 1
ATOM 847 O O . LYS A 1 98 ? 54.597 21.301 33.175 1.00 21.39 1866 LYS A O 1
ATOM 853 N N . GLY A 1 99 ? 56.101 21.843 31.638 1.00 20.05 1867 GLY A N 1
ATOM 854 C CA . GLY A 1 99 ? 55.116 22.539 30.805 1.00 19.49 1867 GLY A CA 1
ATOM 855 C C . GLY A 1 99 ? 54.047 21.643 30.213 1.00 17.95 1867 GLY A C 1
ATOM 856 O O . GLY A 1 99 ? 53.073 22.133 29.642 1.00 18.26 1867 GLY A O 1
ATOM 857 N N . MET A 1 100 ? 54.206 20.321 30.333 1.00 17.98 1868 MET A N 1
ATOM 858 C CA . MET A 1 100 ? 53.184 19.386 29.849 1.00 16.62 1868 MET A CA 1
ATOM 859 C C . MET A 1 100 ? 52.071 19.158 30.868 1.00 15.90 1868 MET A C 1
ATOM 860 O O . MET A 1 100 ? 50.999 18.639 30.507 1.00 16.64 1868 MET A O 1
ATOM 865 N N . LEU A 1 101 ? 52.266 19.513 32.130 1.00 17.16 1869 LEU A N 1
ATOM 866 C CA . LEU A 1 101 ? 51.322 19.136 33.165 1.00 17.38 1869 LEU A CA 1
ATOM 867 C C . LEU A 1 101 ? 49.923 19.762 33.001 1.00 17.11 1869 LEU A C 1
ATOM 868 O O . LEU A 1 101 ? 48.915 19.072 33.056 1.00 17.76 1869 LEU A O 1
ATOM 873 N N . ASP A 1 102 ? 49.877 21.073 32.780 1.00 16.92 1870 ASP A N 1
ATOM 874 C CA . ASP A 1 102 ? 48.593 21.758 32.663 1.00 17.42 1870 ASP A CA 1
ATOM 875 C C . ASP A 1 102 ? 47.863 21.424 31.360 1.00 16.52 1870 ASP A C 1
ATOM 876 O O . ASP A 1 102 ? 46.661 21.126 31.385 1.00 17.29 1870 ASP A O 1
ATOM 881 N N . PRO A 1 103 ? 48.568 21.385 30.210 1.00 16.65 1871 PRO A N 1
ATOM 882 C CA . PRO A 1 103 ? 47.869 20.944 28.992 1.00 16.69 1871 PRO A CA 1
ATOM 883 C C . PRO A 1 103 ? 47.271 19.546 29.119 1.00 16.54 1871 PRO A C 1
ATOM 884 O O . PRO A 1 103 ? 46.156 19.308 28.645 1.00 16.98 1871 PRO A O 1
ATOM 888 N N . LEU A 1 104 ? 48.017 18.597 29.684 1.00 16.31 1872 LEU A N 1
ATOM 889 C CA . LEU A 1 104 ? 47.477 17.259 29.855 1.00 16.94 1872 LEU A CA 1
ATOM 890 C C . LEU A 1 104 ? 46.289 17.266 30.788 1.00 16.88 1872 LEU A C 1
ATOM 891 O O . LEU A 1 104 ? 45.285 16.581 30.527 1.00 18.15 1872 LEU A O 1
ATOM 896 N N . GLU A 1 105 ? 46.367 17.997 31.900 1.00 16.97 1873 GLU A N 1
ATOM 897 C CA . GLU A 1 105 ? 45.243 18.037 32.809 1.00 17.82 1873 GLU A CA 1
ATOM 898 C C . GLU A 1 105 ? 43.971 18.471 32.094 1.00 17.87 1873 GLU A C 1
ATOM 899 O O . GLU A 1 105 ? 42.902 17.873 32.276 1.00 19.68 1873 GLU A O 1
ATOM 905 N N . VAL A 1 106 ? 44.039 19.542 31.321 1.00 17.63 1874 VAL A N 1
ATOM 906 C CA . VAL A 1 106 ? 42.851 20.075 30.647 1.00 19.36 1874 VAL A CA 1
ATOM 907 C C . VAL A 1 106 ? 42.357 19.127 29.543 1.00 18.81 1874 VAL A C 1
ATOM 908 O O . VAL A 1 106 ? 41.176 19.000 29.330 1.00 23.65 1874 VAL A O 1
ATOM 912 N N . HIS A 1 107 ? 43.268 18.461 28.849 1.00 18.23 1875 HIS A N 1
ATOM 913 C CA . HIS A 1 107 ? 42.862 17.552 27.775 1.00 18.02 1875 HIS A CA 1
ATOM 914 C C . HIS A 1 107 ? 42.326 16.208 28.258 1.00 17.59 1875 HIS A C 1
ATOM 915 O O . HIS A 1 107 ? 41.675 15.521 27.480 1.00 18.63 1875 HIS A O 1
ATOM 922 N N . LEU A 1 108 ? 42.598 15.826 29.503 1.00 17.23 1876 LEU A N 1
ATOM 923 C CA . LEU A 1 108 ? 42.238 14.501 29.994 1.00 16.97 1876 LEU A CA 1
ATOM 924 C C . LEU A 1 108 ? 41.153 14.524 31.067 1.00 18.43 1876 LEU A C 1
ATOM 925 O O . LEU A 1 108 ? 40.980 13.544 31.791 1.00 19.25 1876 LEU A O 1
ATOM 930 N N . LEU A 1 109 ? 40.365 15.596 31.103 1.00 19.60 1877 LEU A N 1
ATOM 931 C CA . LEU A 1 109 ? 39.289 15.665 32.097 1.00 21.51 1877 LEU A CA 1
ATOM 932 C C . LEU A 1 109 ? 38.252 14.567 31.977 1.00 22.66 1877 LEU A C 1
ATOM 933 O O . LEU A 1 109 ? 37.578 14.286 32.951 1.00 26.33 1877 LEU A O 1
ATOM 938 N N . ASP A 1 110 ? 38.089 13.973 30.798 1.00 22.02 1878 ASP A N 1
ATOM 939 C CA . ASP A 1 110 ? 37.143 12.880 30.647 1.00 22.69 1878 ASP A CA 1
ATOM 940 C C . ASP A 1 110 ? 37.683 11.536 31.099 1.00 22.39 1878 ASP A C 1
ATOM 941 O O . ASP A 1 110 ? 36.982 10.539 30.960 1.00 23.97 1878 ASP A O 1
ATOM 946 N N . PHE A 1 111 ? 38.915 11.503 31.595 1.00 21.35 1879 PHE A N 1
ATOM 947 C CA . PHE A 1 111 ? 39.606 10.268 31.983 1.00 21.04 1879 PHE A CA 1
ATOM 948 C C . PHE A 1 111 ? 40.020 10.344 33.442 1.00 23.02 1879 PHE A C 1
ATOM 949 O O . PHE A 1 111 ? 41.197 10.509 33.759 1.00 23.21 1879 PHE A O 1
ATOM 957 N N . PRO A 1 112 ? 39.026 10.227 34.350 1.00 25.26 1880 PRO A N 1
ATOM 958 C CA . PRO A 1 112 ? 39.332 10.428 35.755 1.00 30.19 1880 PRO A CA 1
ATOM 959 C C . PRO A 1 112 ? 40.249 9.372 36.346 1.00 26.45 1880 PRO A C 1
ATOM 960 O O . PRO A 1 112 ? 40.800 9.592 37.404 1.00 34.18 1880 PRO A O 1
ATOM 964 N N . ASN A 1 113 ? 40.391 8.219 35.702 1.00 24.84 1881 ASN A N 1
ATOM 965 C CA A ASN A 1 113 ? 41.261 7.209 36.273 0.48 26.60 1881 ASN A CA 1
ATOM 966 C CA B ASN A 1 113 ? 41.262 7.158 36.188 0.52 24.46 1881 ASN A CA 1
ATOM 967 C C . ASN A 1 113 ? 42.737 7.465 35.974 1.00 24.25 1881 ASN A C 1
ATOM 968 O O . ASN A 1 113 ? 43.588 6.815 36.560 1.00 28.06 1881 ASN A O 1
ATOM 977 N N . ILE A 1 114 ? 43.061 8.432 35.103 1.00 21.20 1882 ILE A N 1
ATOM 978 C CA . ILE A 1 114 ? 44.457 8.633 34.688 1.00 19.54 1882 ILE A CA 1
ATOM 979 C C . ILE A 1 114 ? 45.126 9.661 35.578 1.00 20.64 1882 ILE A C 1
ATOM 980 O O . ILE A 1 114 ? 44.638 10.776 35.724 1.00 24.43 1882 ILE A O 1
ATOM 985 N N . VAL A 1 115 ? 46.215 9.268 36.210 1.00 18.94 1883 VAL A N 1
ATOM 986 C CA . VAL A 1 115 ? 47.029 10.122 37.066 1.00 20.07 1883 VAL A CA 1
ATOM 987 C C . VAL A 1 115 ? 48.188 10.693 36.254 1.00 18.38 1883 VAL A C 1
ATOM 988 O O . VAL A 1 115 ? 48.915 9.937 35.628 1.00 20.79 1883 VAL A O 1
ATOM 992 N N . ILE A 1 116 ? 48.346 12.013 36.267 1.00 17.35 1884 ILE A N 1
ATOM 993 C CA . ILE A 1 116 ? 49.394 12.733 35.540 1.00 16.79 1884 ILE A CA 1
ATOM 994 C C . ILE A 1 116 ? 50.438 13.173 36.551 1.00 17.24 1884 ILE A C 1
ATOM 995 O O . ILE A 1 116 ? 50.065 13.796 37.552 1.00 20.73 1884 ILE A O 1
ATOM 1000 N N . LYS A 1 117 ? 51.702 12.882 36.329 1.00 17.17 1885 LYS A N 1
ATOM 1001 C CA . LYS A 1 117 ? 52.745 13.384 37.221 1.00 19.12 1885 LYS A CA 1
ATOM 1002 C C . LYS A 1 117 ? 53.981 13.769 36.490 1.00 16.63 1885 LYS A C 1
ATOM 1003 O O . LYS A 1 117 ? 54.296 13.293 35.401 1.00 17.51 1885 LYS A O 1
ATOM 1009 N N . GLY A 1 118 ? 54.717 14.674 37.107 1.00 16.97 1886 GLY A N 1
ATOM 1010 C CA . GLY A 1 118 ? 55.983 15.118 36.607 1.00 17.17 1886 GLY A CA 1
ATOM 1011 C C . GLY A 1 118 ? 57.115 14.243 37.090 1.00 17.69 1886 GLY A C 1
ATOM 1012 O O . GLY A 1 118 ? 56.947 13.452 37.985 1.00 22.51 1886 GLY A O 1
ATOM 1013 N N . SER A 1 119 ? 58.276 14.408 36.484 1.00 18.27 1887 SER A N 1
ATOM 1014 C CA . SER A 1 119 ? 59.443 13.621 36.806 1.00 17.96 1887 SER A CA 1
ATOM 1015 C C . SER A 1 119 ? 60.705 14.403 36.544 1.00 17.91 1887 SER A C 1
ATOM 1016 O O . SER A 1 119 ? 60.745 15.177 35.611 1.00 20.29 1887 SER A O 1
ATOM 1019 N N . GLU A 1 120 ? 61.740 14.131 37.332 1.00 18.66 1888 GLU A N 1
ATOM 1020 C CA . GLU A 1 120 ? 63.079 14.690 37.123 1.00 21.43 1888 GLU A CA 1
ATOM 1021 C C . GLU A 1 120 ? 64.000 13.698 36.409 1.00 19.10 1888 GLU A C 1
ATOM 1022 O O . GLU A 1 120 ? 65.190 13.953 36.268 1.00 22.59 1888 GLU A O 1
ATOM 1028 N N . LEU A 1 121 ? 63.459 12.580 35.924 1.00 17.39 1889 LEU A N 1
ATOM 1029 C CA A LEU A 1 121 ? 64.314 11.618 35.236 0.56 18.74 1889 LEU A CA 1
ATOM 1030 C CA B LEU A 1 121 ? 64.240 11.551 35.224 0.44 17.83 1889 LEU A CA 1
ATOM 1031 C C . LEU A 1 121 ? 64.816 12.141 33.917 1.00 19.28 1889 LEU A C 1
ATOM 1032 O O . LEU A 1 121 ? 64.146 12.920 33.229 1.00 21.36 1889 LEU A O 1
ATOM 1041 N N . GLN A 1 122 ? 66.022 11.711 33.571 1.00 17.91 1890 GLN A N 1
ATOM 1042 C CA . GLN A 1 122 ? 66.661 12.021 32.305 1.00 18.40 1890 GLN A CA 1
ATOM 1043 C C . GLN A 1 122 ? 66.392 10.867 31.368 1.00 18.44 1890 GLN A C 1
ATOM 1044 O O . GLN A 1 122 ? 67.007 9.811 31.474 1.00 19.48 1890 GLN A O 1
ATOM 1050 N N . LEU A 1 123 ? 65.446 11.090 30.457 1.00 18.68 1891 LEU A N 1
ATOM 1051 C CA A LEU A 1 123 ? 64.982 10.090 29.508 0.68 18.96 1891 LEU A CA 1
ATOM 1052 C CA B LEU A 1 123 ? 65.025 10.045 29.513 0.32 18.86 1891 LEU A CA 1
ATOM 1053 C C . LEU A 1 123 ? 64.955 10.746 28.147 1.00 18.74 1891 LEU A C 1
ATOM 1054 O O . LEU A 1 123 ? 63.894 11.162 27.687 1.00 20.30 1891 LEU A O 1
ATOM 1063 N N . PRO A 1 124 ? 66.134 10.912 27.519 1.00 18.27 1892 PRO A N 1
ATOM 1064 C CA . PRO A 1 124 ? 66.209 11.790 26.338 1.00 18.75 1892 PRO A CA 1
ATOM 1065 C C . PRO A 1 124 ? 65.832 11.102 25.037 1.00 20.87 1892 PRO A C 1
ATOM 1066 O O . PRO A 1 124 ? 66.706 10.660 24.292 1.00 20.25 1892 PRO A O 1
ATOM 1070 N N . PHE A 1 125 ? 64.557 11.022 24.751 1.00 20.04 1893 PHE A N 1
ATOM 1071 C CA . PHE A 1 125 ? 64.119 10.504 23.454 1.00 20.07 1893 PHE A CA 1
ATOM 1072 C C . PHE A 1 125 ? 64.620 11.303 22.259 1.00 21.03 1893 PHE A C 1
ATOM 1073 O O . PHE A 1 125 ? 64.652 10.788 21.135 1.00 23.45 1893 PHE A O 1
ATOM 1081 N N . GLN A 1 126 ? 65.066 12.534 22.491 1.00 20.14 1894 GLN A N 1
ATOM 1082 C CA A GLN A 1 126 ? 65.717 13.262 21.403 0.49 21.13 1894 GLN A CA 1
ATOM 1083 C CA B GLN A 1 126 ? 65.805 13.302 21.477 0.51 20.53 1894 GLN A CA 1
ATOM 1084 C C . GLN A 1 126 ? 66.882 12.470 20.806 1.00 20.83 1894 GLN A C 1
ATOM 1085 O O . GLN A 1 126 ? 67.161 12.618 19.604 1.00 21.86 1894 GLN A O 1
ATOM 1096 N N . ALA A 1 127 ? 67.490 11.600 21.579 1.00 20.99 1895 ALA A N 1
ATOM 1097 C CA . ALA A 1 127 ? 68.532 10.768 21.045 1.00 21.37 1895 ALA A CA 1
ATOM 1098 C C . ALA A 1 127 ? 68.049 9.866 19.935 1.00 23.32 1895 ALA A C 1
ATOM 1099 O O . ALA A 1 127 ? 68.849 9.456 19.106 1.00 24.25 1895 ALA A O 1
ATOM 1101 N N . CYS A 1 128 ? 66.777 9.504 19.944 1.00 22.07 1896 CYS A N 1
ATOM 1102 C CA . CYS A 1 128 ? 66.263 8.654 18.882 1.00 23.16 1896 CYS A CA 1
ATOM 1103 C C . CYS A 1 128 ? 66.362 9.314 17.511 1.00 21.50 1896 CYS A C 1
ATOM 1104 O O . CYS A 1 128 ? 66.371 8.604 16.513 1.00 23.95 1896 CYS A O 1
ATOM 1107 N N . LEU A 1 129 ? 66.412 10.650 17.457 1.00 21.14 1897 LEU A N 1
ATOM 1108 C CA . LEU A 1 129 ? 66.554 11.346 16.192 1.00 21.70 1897 LEU A CA 1
ATOM 1109 C C . LEU A 1 129 ? 67.923 11.022 15.568 1.00 23.95 1897 LEU A C 1
ATOM 1110 O O . LEU A 1 129 ? 68.079 11.202 14.367 1.00 26.93 1897 LEU A O 1
ATOM 1115 N N . LYS A 1 130 ? 68.876 10.567 16.396 1.00 23.96 1898 LYS A N 1
ATOM 1116 C CA . LYS A 1 130 ? 70.194 10.121 16.010 1.00 26.11 1898 LYS A CA 1
ATOM 1117 C C . LYS A 1 130 ? 70.237 8.679 15.489 1.00 25.28 1898 LYS A C 1
ATOM 1118 O O . LYS A 1 130 ? 71.276 8.238 14.987 1.00 27.49 1898 LYS A O 1
ATOM 1124 N N . VAL A 1 131 ? 69.140 7.948 15.631 1.00 22.67 1899 VAL A N 1
ATOM 1125 C CA . VAL A 1 131 ? 69.053 6.573 15.198 1.00 21.63 1899 VAL A CA 1
ATOM 1126 C C . VAL A 1 131 ? 68.377 6.634 13.838 1.00 22.62 1899 VAL A C 1
ATOM 1127 O O . VAL A 1 131 ? 67.240 7.070 13.722 1.00 22.80 1899 VAL A O 1
ATOM 1131 N N . GLU A 1 132 ? 69.082 6.238 12.786 1.00 26.19 1900 GLU A N 1
ATOM 1132 C CA A GLU A 1 132 ? 68.615 6.531 11.431 0.26 26.34 1900 GLU A CA 1
ATOM 1133 C CA B GLU A 1 132 ? 68.633 6.458 11.406 0.74 26.39 1900 GLU A CA 1
ATOM 1134 C C . GLU A 1 132 ? 67.180 6.057 11.174 1.00 23.92 1900 GLU A C 1
ATOM 1135 O O . GLU A 1 132 ? 66.406 6.762 10.510 1.00 26.45 1900 GLU A O 1
ATOM 1146 N N . LYS A 1 133 ? 66.801 4.888 11.679 1.00 23.67 1901 LYS A N 1
ATOM 1147 C CA . LYS A 1 133 ? 65.404 4.434 11.522 1.00 23.38 1901 LYS A CA 1
ATOM 1148 C C . LYS A 1 133 ? 64.397 5.532 11.880 1.00 23.32 1901 LYS A C 1
ATOM 1149 O O . LYS A 1 133 ? 63.457 5.821 11.135 1.00 25.58 1901 LYS A O 1
ATOM 1155 N N . PHE A 1 134 ? 64.551 6.114 13.049 1.00 20.82 1902 PHE A N 1
ATOM 1156 C CA . PHE A 1 134 ? 63.636 7.138 13.464 1.00 19.20 1902 PHE A CA 1
ATOM 1157 C C . PHE A 1 134 ? 63.911 8.443 12.714 1.00 20.19 1902 PHE A C 1
ATOM 1158 O O . PHE A 1 134 ? 62.987 9.081 12.279 1.00 20.34 1902 PHE A O 1
ATOM 1166 N N . GLY A 1 135 ? 65.176 8.853 12.616 1.00 21.53 1903 GLY A N 1
ATOM 1167 C CA . GLY A 1 135 ? 65.467 10.153 12.044 1.00 22.45 1903 GLY A CA 1
ATOM 1168 C C . GLY A 1 135 ? 64.948 10.319 10.636 1.00 21.52 1903 GLY A C 1
ATOM 1169 O O . GLY A 1 135 ? 64.373 11.345 10.284 1.00 21.63 1903 GLY A O 1
ATOM 1170 N N . ASP A 1 136 ? 65.190 9.319 9.805 1.00 21.82 1904 ASP A N 1
ATOM 1171 C CA A ASP A 1 136 ? 64.777 9.397 8.413 0.60 23.19 1904 ASP A CA 1
ATOM 1172 C CA B ASP A 1 136 ? 64.778 9.402 8.411 0.40 23.39 1904 ASP A CA 1
ATOM 1173 C C . ASP A 1 136 ? 63.252 9.330 8.252 1.00 20.93 1904 ASP A C 1
ATOM 1174 O O . ASP A 1 136 ? 62.665 10.013 7.410 1.00 21.58 1904 ASP A O 1
ATOM 1183 N N . LEU A 1 137 ? 62.607 8.498 9.045 1.00 19.71 1905 LEU A N 1
ATOM 1184 C CA . LEU A 1 137 ? 61.171 8.399 9.018 1.00 18.37 1905 LEU A CA 1
ATOM 1185 C C . LEU A 1 137 ? 60.530 9.760 9.332 1.00 17.29 1905 LEU A C 1
ATOM 1186 O O . LEU A 1 137 ? 59.604 10.213 8.647 1.00 18.20 1905 LEU A O 1
ATOM 1191 N N . ILE A 1 138 ? 61.031 10.412 10.369 1.00 17.33 1906 ILE A N 1
ATOM 1192 C CA . ILE A 1 138 ? 60.498 11.708 10.750 1.00 17.29 1906 ILE A CA 1
ATOM 1193 C C . ILE A 1 138 ? 60.808 12.745 9.671 1.00 18.75 1906 ILE A C 1
ATOM 1194 O O . ILE A 1 138 ? 59.934 13.497 9.250 1.00 20.84 1906 ILE A O 1
ATOM 1199 N N . LEU A 1 139 ? 62.054 12.765 9.203 1.00 19.96 1907 LEU A N 1
ATOM 1200 C CA . LEU A 1 139 ? 62.475 13.743 8.214 1.00 23.19 1907 LEU A CA 1
ATOM 1201 C C . LEU A 1 139 ? 61.588 13.714 6.987 1.00 22.33 1907 LEU A C 1
ATOM 1202 O O . LEU A 1 139 ? 61.202 14.779 6.478 1.00 24.77 1907 LEU A O 1
ATOM 1207 N N . LYS A 1 140 ? 61.361 12.511 6.466 1.00 20.70 1908 LYS A N 1
ATOM 1208 C CA . LYS A 1 140 ? 60.776 12.325 5.135 1.00 21.82 1908 LYS A CA 1
ATOM 1209 C C . LYS A 1 140 ? 59.245 12.312 5.136 1.00 19.94 1908 LYS A C 1
ATOM 1210 O O . LYS A 1 140 ? 58.620 12.329 4.074 1.00 21.53 1908 LYS A O 1
ATOM 1216 N N . ALA A 1 141 ? 58.598 12.326 6.306 1.00 19.19 1909 ALA A N 1
ATOM 1217 C CA . ALA A 1 141 ? 57.147 12.233 6.332 1.00 18.54 1909 ALA A CA 1
ATOM 1218 C C . ALA A 1 141 ? 56.530 13.425 5.614 1.00 18.59 1909 ALA A C 1
ATOM 1219 O O . ALA A 1 141 ? 57.027 14.562 5.746 1.00 20.29 1909 ALA A O 1
ATOM 1221 N N . THR A 1 142 ? 55.410 13.189 4.933 1.00 19.34 1910 THR A N 1
ATOM 1222 C CA . THR A 1 142 ? 54.698 14.260 4.228 1.00 20.40 1910 THR A CA 1
ATOM 1223 C C . THR A 1 142 ? 53.350 14.574 4.852 1.00 19.90 1910 THR A C 1
ATOM 1224 O O . THR A 1 142 ? 52.632 15.430 4.363 1.00 21.93 1910 THR A O 1
ATOM 1228 N N . GLU A 1 143 ? 53.018 13.895 5.953 1.00 18.35 1911 GLU A N 1
ATOM 1229 C CA . GLU A 1 143 ? 51.756 14.070 6.649 1.00 18.39 1911 GLU A CA 1
ATOM 1230 C C . GLU A 1 143 ? 51.915 13.480 8.050 1.00 16.86 1911 GLU A C 1
ATOM 1231 O O . GLU A 1 143 ? 52.806 12.676 8.263 1.00 17.25 1911 GLU A O 1
ATOM 1237 N N . PRO A 1 144 ? 51.029 13.827 8.994 1.00 17.73 1912 PRO A N 1
ATOM 1238 C CA . PRO A 1 144 ? 51.080 13.171 10.304 1.00 17.91 1912 PRO A CA 1
ATOM 1239 C C . PRO A 1 144 ? 50.749 11.700 10.182 1.00 16.69 1912 PRO A C 1
ATOM 1240 O O . PRO A 1 144 ? 50.004 11.268 9.310 1.00 18.44 1912 PRO A O 1
ATOM 1244 N N . GLN A 1 145 ? 51.329 10.916 11.082 1.00 16.08 1913 GLN A N 1
ATOM 1245 C CA . GLN A 1 145 ? 51.045 9.508 11.143 1.00 15.07 1913 GLN A CA 1
ATOM 1246 C C . GLN A 1 145 ? 51.623 9.008 12.477 1.00 14.73 1913 GLN A C 1
ATOM 1247 O O . GLN A 1 145 ? 52.463 9.615 13.085 1.00 16.45 1913 GLN A O 1
ATOM 1253 N N . MET A 1 146 ? 51.116 7.854 12.874 1.00 14.78 1914 MET A N 1
ATOM 1254 C CA A MET A 1 146 ? 51.588 7.144 14.056 0.52 15.90 1914 MET A CA 1
ATOM 1255 C CA B MET A 1 146 ? 51.556 7.135 14.065 0.48 14.73 1914 MET A CA 1
ATOM 1256 C C . MET A 1 146 ? 52.245 5.828 13.672 1.00 15.53 1914 MET A C 1
ATOM 1257 O O . MET A 1 146 ? 51.701 5.103 12.832 1.00 17.54 1914 MET A O 1
ATOM 1266 N N . VAL A 1 147 ? 53.399 5.526 14.281 1.00 14.98 1915 VAL A N 1
ATOM 1267 C CA . VAL A 1 147 ? 54.134 4.320 14.002 1.00 14.63 1915 VAL A CA 1
ATOM 1268 C C . VAL A 1 147 ? 54.412 3.654 15.349 1.00 13.95 1915 VAL A C 1
ATOM 1269 O O . VAL A 1 147 ? 54.835 4.310 16.302 1.00 15.14 1915 VAL A O 1
ATOM 1273 N N . LEU A 1 148 ? 54.237 2.343 15.392 1.00 13.74 1916 LEU A N 1
ATOM 1274 C CA . LEU A 1 148 ? 54.509 1.535 16.585 1.00 13.84 1916 LEU A CA 1
ATOM 1275 C C . LEU A 1 148 ? 55.891 0.916 16.519 1.00 13.42 1916 LEU A C 1
ATOM 1276 O O . LEU A 1 148 ? 56.306 0.415 15.481 1.00 14.51 1916 LEU A O 1
ATOM 1281 N N . PHE A 1 149 ? 56.563 0.859 17.665 1.00 13.58 1917 PHE A N 1
ATOM 1282 C CA . PHE A 1 149 ? 57.855 0.180 17.781 1.00 13.88 1917 PHE A CA 1
ATOM 1283 C C . PHE A 1 149 ? 57.913 -0.562 19.106 1.00 13.58 1917 PHE A C 1
ATOM 1284 O O . PHE A 1 149 ? 57.164 -0.282 20.057 1.00 13.64 1917 PHE A O 1
ATOM 1292 N N . ASN A 1 150 ? 58.860 -1.479 19.164 1.00 14.34 1918 ASN A N 1
ATOM 1293 C CA . ASN A 1 150 ? 59.231 -2.210 20.361 1.00 14.42 1918 ASN A CA 1
ATOM 1294 C C . ASN A 1 150 ? 60.659 -1.860 20.714 1.00 14.24 1918 ASN A C 1
ATOM 1295 O O . ASN A 1 150 ? 61.604 -2.377 20.078 1.00 15.02 1918 ASN A O 1
ATOM 1300 N N . LEU A 1 151 ? 60.883 -0.954 21.678 1.00 14.15 1919 LEU A N 1
ATOM 1301 C CA . LEU A 1 151 ? 62.234 -0.461 21.954 1.00 14.17 1919 LEU A CA 1
ATOM 1302 C C . LEU A 1 151 ? 63.132 -1.420 22.707 1.00 14.35 1919 LEU A C 1
ATOM 1303 O O . LEU A 1 151 ? 64.295 -1.111 22.903 1.00 15.44 1919 LEU A O 1
ATOM 1308 N N . TYR A 1 152 ? 62.583 -2.558 23.123 1.00 13.86 1920 TYR A N 1
ATOM 1309 C CA . TYR A 1 152 ? 63.384 -3.568 23.796 1.00 14.32 1920 TYR A CA 1
ATOM 1310 C C . TYR A 1 152 ? 63.760 -4.741 22.901 1.00 14.80 1920 TYR A C 1
ATOM 1311 O O . TYR A 1 152 ? 64.345 -5.708 23.394 1.00 15.46 1920 TYR A O 1
ATOM 1320 N N . ASP A 1 153 ? 63.442 -4.674 21.610 1.00 14.99 1921 ASP A N 1
ATOM 1321 C CA . ASP A 1 153 ? 63.828 -5.776 20.718 1.00 16.23 1921 ASP A CA 1
ATOM 1322 C C . ASP A 1 153 ? 63.411 -7.108 21.369 1.00 15.74 1921 ASP A C 1
ATOM 1323 O O . ASP A 1 153 ? 62.274 -7.231 21.830 1.00 15.47 1921 ASP A O 1
ATOM 1328 N N . ASP A 1 154 ? 64.306 -8.100 21.394 1.00 16.45 1922 ASP A N 1
ATOM 1329 C CA A ASP A 1 154 ? 64.013 -9.410 22.004 0.60 16.48 1922 ASP A CA 1
ATOM 1330 C CA B ASP A 1 154 ? 63.986 -9.394 21.991 0.40 16.98 1922 ASP A CA 1
ATOM 1331 C C . ASP A 1 154 ? 64.516 -9.541 23.419 1.00 16.73 1922 ASP A C 1
ATOM 1332 O O . ASP A 1 154 ? 64.586 -10.648 23.945 1.00 17.85 1922 ASP A O 1
ATOM 1341 N N . TRP A 1 155 ? 64.867 -8.424 24.054 1.00 16.25 1923 TRP A N 1
ATOM 1342 C CA . TRP A 1 155 ? 65.499 -8.512 25.386 1.00 16.19 1923 TRP A CA 1
ATOM 1343 C C . TRP A 1 155 ? 64.667 -9.209 26.434 1.00 16.67 1923 TRP A C 1
ATOM 1344 O O . TRP A 1 155 ? 65.216 -9.938 27.282 1.00 17.41 1923 TRP A O 1
ATOM 1355 N N . LEU A 1 156 ? 63.352 -8.974 26.437 1.00 15.53 1924 LEU A N 1
ATOM 1356 C CA . LEU A 1 156 ? 62.503 -9.505 27.505 1.00 15.64 1924 LEU A CA 1
ATOM 1357 C C . LEU A 1 156 ? 62.414 -11.033 27.500 1.00 17.14 1924 LEU A C 1
ATOM 1358 O O . LEU A 1 156 ? 61.918 -11.617 28.465 1.00 18.70 1924 LEU A O 1
ATOM 1363 N N . LYS A 1 157 ? 62.907 -11.691 26.450 1.00 17.92 1925 LYS A N 1
ATOM 1364 C CA . LYS A 1 157 ? 62.983 -13.141 26.519 1.00 19.86 1925 LYS A CA 1
ATOM 1365 C C . LYS A 1 157 ? 63.910 -13.613 27.625 1.00 20.58 1925 LYS A C 1
ATOM 1366 O O . LYS A 1 157 ? 63.702 -14.712 28.163 1.00 22.71 1925 LYS A O 1
ATOM 1372 N N . THR A 1 158 ? 64.907 -12.805 27.967 1.00 18.76 1926 THR A N 1
ATOM 1373 C CA . THR A 1 158 ? 65.924 -13.206 28.923 1.00 20.46 1926 THR A CA 1
ATOM 1374 C C . THR A 1 158 ? 66.209 -12.227 30.064 1.00 19.87 1926 THR A C 1
ATOM 1375 O O . THR A 1 158 ? 66.882 -12.636 30.996 1.00 21.81 1926 THR A O 1
ATOM 1379 N N . ILE A 1 159 ? 65.696 -11.002 30.039 1.00 17.84 1927 ILE A N 1
ATOM 1380 C CA . ILE A 1 159 ? 65.865 -10.052 31.132 1.00 17.66 1927 ILE A CA 1
ATOM 1381 C C . ILE A 1 159 ? 64.502 -9.485 31.530 1.00 16.68 1927 ILE A C 1
ATOM 1382 O O . ILE A 1 159 ? 63.525 -9.530 30.755 1.00 16.67 1927 ILE A O 1
ATOM 1387 N N . SER A 1 160 ? 64.457 -8.931 32.732 1.00 16.41 1928 SER A N 1
ATOM 1388 C CA . SER A 1 160 ? 63.282 -8.275 33.221 1.00 15.82 1928 SER A CA 1
ATOM 1389 C C . SER A 1 160 ? 63.034 -6.928 32.571 1.00 14.85 1928 SER A C 1
ATOM 1390 O O . SER A 1 160 ? 63.917 -6.316 31.999 1.00 15.03 1928 SER A O 1
ATOM 1393 N N . SER A 1 161 ? 61.811 -6.435 32.726 1.00 14.72 1929 SER A N 1
ATOM 1394 C CA . SER A 1 161 ? 61.475 -5.086 32.331 1.00 14.55 1929 SER A CA 1
ATOM 1395 C C . SER A 1 161 ? 62.363 -4.033 33.004 1.00 13.81 1929 SER A C 1
ATOM 1396 O O . SER A 1 161 ? 62.769 -3.078 32.365 1.00 14.11 1929 SER A O 1
ATOM 1399 N N . TYR A 1 162 ? 62.646 -4.212 34.286 1.00 14.55 1930 TYR A N 1
ATOM 1400 C CA . TYR A 1 162 ? 63.546 -3.312 34.984 1.00 15.04 1930 TYR A CA 1
ATOM 1401 C C . TYR A 1 162 ? 64.917 -3.246 34.308 1.00 14.39 1930 TYR A C 1
ATOM 1402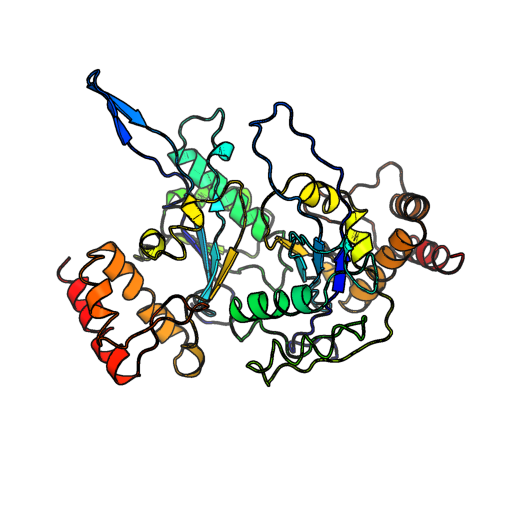 O O . TYR A 1 162 ? 65.467 -2.163 34.113 1.00 14.42 1930 TYR A O 1
ATOM 1411 N N . THR A 1 163 ? 65.491 -4.401 34.013 1.00 14.59 1931 THR A N 1
ATOM 1412 C CA . THR A 1 163 ? 66.796 -4.434 33.386 1.00 15.00 1931 THR A CA 1
ATOM 1413 C C . THR A 1 163 ? 66.762 -3.815 32.003 1.00 14.05 1931 THR A C 1
ATOM 1414 O O . THR A 1 163 ? 67.683 -3.093 31.599 1.00 14.56 1931 THR A O 1
ATOM 1418 N N . ALA A 1 164 ? 65.698 -4.110 31.252 1.00 13.40 1932 ALA A N 1
ATOM 1419 C CA . ALA A 1 164 ? 65.547 -3.576 29.903 1.00 13.60 1932 ALA A CA 1
ATOM 1420 C C . ALA A 1 164 ? 65.400 -2.051 29.920 1.00 13.10 1932 ALA A C 1
ATOM 1421 O O . ALA A 1 164 ? 66.012 -1.359 29.116 1.00 13.75 1932 ALA A O 1
ATOM 1423 N N . PHE A 1 165 ? 64.596 -1.529 30.843 1.00 13.35 1933 PHE A N 1
ATOM 1424 C CA . PHE A 1 165 ? 64.404 -0.099 30.967 1.00 13.06 1933 PHE A CA 1
ATOM 1425 C C . PHE A 1 165 ? 65.737 0.582 31.269 1.00 13.40 1933 PHE A C 1
ATOM 1426 O O . PHE A 1 165 ? 66.098 1.582 30.683 1.00 13.88 1933 PHE A O 1
ATOM 1434 N N . SER A 1 166 ? 66.486 0.016 32.207 1.00 13.56 1934 SER A N 1
ATOM 1435 C CA . SER A 1 166 ? 67.773 0.571 32.580 1.00 13.74 1934 SER A CA 1
ATOM 1436 C C . SER A 1 166 ? 68.730 0.583 31.394 1.00 14.28 1934 SER A C 1
ATOM 1437 O O . SER A 1 166 ? 69.442 1.562 31.154 1.00 15.41 1934 SER A O 1
ATOM 1440 N N . ARG A 1 167 ? 68.762 -0.510 30.632 1.00 13.95 1935 ARG A N 1
ATOM 1441 C CA . ARG A 1 167 ? 69.602 -0.610 29.440 1.00 14.27 1935 ARG A CA 1
ATOM 1442 C C . ARG A 1 167 ? 69.216 0.459 28.423 1.00 13.86 1935 ARG A C 1
ATOM 1443 O O . ARG A 1 167 ? 70.078 1.151 27.879 1.00 14.85 1935 ARG A O 1
ATOM 1451 N N . LEU A 1 168 ? 67.919 0.590 28.150 1.00 14.25 1936 LEU A N 1
ATOM 1452 C CA . LEU A 1 168 ? 67.453 1.584 27.179 1.00 14.64 1936 LEU A CA 1
ATOM 1453 C C . LEU A 1 168 ? 67.866 3.001 27.606 1.00 14.29 1936 LEU A C 1
ATOM 1454 O O . LEU A 1 168 ? 68.310 3.794 26.774 1.00 14.84 1936 LEU A O 1
ATOM 1459 N N . ILE A 1 169 ? 67.665 3.327 28.875 1.00 14.02 1937 ILE A N 1
ATOM 1460 C CA A ILE A 1 169 ? 68.005 4.672 29.361 0.67 14.55 1937 ILE A CA 1
ATOM 1461 C CA B ILE A 1 169 ? 67.980 4.674 29.312 0.33 15.01 1937 ILE A CA 1
ATOM 1462 C C . ILE A 1 169 ? 69.496 4.953 29.175 1.00 14.34 1937 ILE A C 1
ATOM 1463 O O . ILE A 1 169 ? 69.900 6.030 28.748 1.00 15.00 1937 ILE A O 1
ATOM 1472 N N . LEU A 1 170 ? 70.335 3.968 29.497 1.00 14.32 1938 LEU A N 1
ATOM 1473 C CA . LEU A 1 170 ? 71.771 4.149 29.314 1.00 14.50 1938 LEU A CA 1
ATOM 1474 C C . LEU A 1 170 ? 72.093 4.388 27.839 1.00 14.83 1938 LEU A C 1
ATOM 1475 O O . LEU A 1 170 ? 72.913 5.259 27.507 1.00 15.61 1938 LEU A O 1
ATOM 1480 N N . ILE A 1 171 ? 71.464 3.641 26.928 1.00 14.83 1939 ILE A N 1
ATOM 1481 C CA . ILE A 1 171 ? 71.672 3.855 25.499 1.00 14.86 1939 ILE A CA 1
ATOM 1482 C C . ILE A 1 171 ? 71.273 5.259 25.099 1.00 15.24 1939 ILE A C 1
ATOM 1483 O O . ILE A 1 171 ? 72.037 5.950 24.419 1.00 16.42 1939 ILE A O 1
ATOM 1488 N N . LEU A 1 172 ? 70.074 5.698 25.461 1.00 15.19 1940 LEU A N 1
ATOM 1489 C CA . LEU A 1 172 ? 69.576 6.992 25.041 1.00 15.26 1940 LEU A CA 1
ATOM 1490 C C . LEU A 1 172 ? 70.445 8.113 25.598 1.00 15.31 1940 LEU A C 1
ATOM 1491 O O . LEU A 1 172 ? 70.779 9.051 24.901 1.00 16.50 1940 LEU A O 1
ATOM 1496 N N . ARG A 1 173 ? 70.768 8.032 26.880 1.00 15.01 1941 ARG A N 1
ATOM 1497 C CA . ARG A 1 173 ? 71.588 9.072 27.486 1.00 15.37 1941 ARG A CA 1
ATOM 1498 C C . ARG A 1 173 ? 72.977 9.120 26.869 1.00 16.16 1941 ARG A C 1
ATOM 1499 O O . ARG A 1 173 ? 73.518 10.213 26.662 1.00 17.26 1941 ARG A O 1
ATOM 1507 N N . ALA A 1 174 ? 73.576 7.958 26.599 1.00 15.92 1942 ALA A N 1
ATOM 1508 C CA . ALA A 1 174 ? 74.907 7.944 25.973 1.00 16.41 1942 ALA A CA 1
ATOM 1509 C C . ALA A 1 174 ? 74.860 8.527 24.572 1.00 17.30 1942 ALA A C 1
ATOM 1510 O O . ALA A 1 174 ? 75.741 9.319 24.217 1.00 19.10 1942 ALA A O 1
ATOM 1512 N N . LEU A 1 175 ? 73.868 8.167 23.769 1.00 17.52 1943 LEU A N 1
ATOM 1513 C CA . LEU A 1 175 ? 73.722 8.765 22.445 1.00 18.78 1943 LEU A CA 1
ATOM 1514 C C . LEU A 1 175 ? 73.499 10.276 22.540 1.00 18.97 1943 LEU A C 1
ATOM 1515 O O . LEU A 1 175 ? 74.003 11.037 21.693 1.00 21.44 1943 LEU A O 1
ATOM 1520 N N . HIS A 1 176 ? 72.773 10.717 23.554 1.00 18.61 1944 HIS A N 1
ATOM 1521 C CA . HIS A 1 176 ? 72.479 12.140 23.741 1.00 19.91 1944 HIS A CA 1
ATOM 1522 C C . HIS A 1 176 ? 73.764 12.892 24.037 1.00 20.29 1944 HIS A C 1
ATOM 1523 O O . HIS A 1 176 ? 74.055 13.925 23.434 1.00 25.76 1944 HIS A O 1
ATOM 1530 N N . VAL A 1 177 ? 74.588 12.357 24.929 1.00 20.27 1945 VAL A N 1
ATOM 1531 C CA . VAL A 1 177 ? 75.760 13.064 25.402 1.00 23.46 1945 VAL A CA 1
ATOM 1532 C C . VAL A 1 177 ? 76.935 12.979 24.436 1.00 22.91 1945 VAL A C 1
ATOM 1533 O O . VAL A 1 177 ? 77.679 13.931 24.314 1.00 24.81 1945 VAL A O 1
ATOM 1537 N N . ASN A 1 178 ? 77.116 11.848 23.778 1.00 21.64 1946 ASN A N 1
ATOM 1538 C CA . ASN A 1 178 ? 78.218 11.633 22.853 1.00 23.23 1946 ASN A CA 1
ATOM 1539 C C . ASN A 1 178 ? 77.876 10.558 21.843 1.00 23.25 1946 ASN A C 1
ATOM 1540 O O . ASN A 1 178 ? 78.237 9.390 21.974 1.00 23.35 1946 ASN A O 1
ATOM 1545 N N . ASN A 1 179 ? 77.161 10.997 20.816 1.00 23.59 1947 ASN A N 1
ATOM 1546 C CA . ASN A 1 179 ? 76.609 10.109 19.809 1.00 24.29 1947 ASN A CA 1
ATOM 1547 C C . ASN A 1 179 ? 77.696 9.245 19.168 1.00 24.12 1947 ASN A C 1
ATOM 1548 O O . ASN A 1 179 ? 77.543 8.027 19.053 1.00 23.85 1947 ASN A O 1
ATOM 1553 N N . ASP A 1 180 ? 78.802 9.866 18.762 1.00 25.53 1948 ASP A N 1
ATOM 1554 C CA . ASP A 1 180 ? 79.816 9.121 18.048 1.00 27.57 1948 ASP A CA 1
ATOM 1555 C C . ASP A 1 180 ? 80.415 8.027 18.913 1.00 25.02 1948 ASP A C 1
ATOM 1556 O O . ASP A 1 180 ? 80.611 6.910 18.433 1.00 26.32 1948 ASP A O 1
ATOM 1561 N N . ARG A 1 181 ? 80.772 8.337 20.165 1.00 24.66 1949 ARG A N 1
ATOM 1562 C CA A ARG A 1 181 ? 81.406 7.330 21.021 0.72 24.16 1949 ARG A CA 1
ATOM 1563 C CA B ARG A 1 181 ? 81.386 7.335 21.044 0.28 24.29 1949 ARG A CA 1
ATOM 1564 C C . ARG A 1 181 ? 80.378 6.248 21.413 1.00 21.86 1949 ARG A C 1
ATOM 1565 O O . ARG A 1 181 ? 80.727 5.063 21.505 1.00 23.03 1949 ARG A O 1
ATOM 1580 N N . ALA A 1 182 ? 79.125 6.635 21.653 1.00 21.30 1950 ALA A N 1
ATOM 1581 C CA . ALA A 1 182 ? 78.099 5.661 21.999 1.00 20.65 1950 ALA A CA 1
ATOM 1582 C C . ALA A 1 182 ? 77.922 4.657 20.871 1.00 19.69 1950 ALA A C 1
ATOM 1583 O O . ALA A 1 182 ? 77.764 3.454 21.110 1.00 20.52 1950 ALA A O 1
ATOM 1585 N N . LYS A 1 183 ? 77.937 5.141 19.637 1.00 22.01 1951 LYS A N 1
ATOM 1586 C CA . LYS A 1 183 ? 77.757 4.260 18.481 1.00 23.43 1951 LYS A CA 1
ATOM 1587 C C . LYS A 1 183 ? 78.947 3.283 18.367 1.00 21.82 1951 LYS A C 1
ATOM 1588 O O . LYS A 1 183 ? 78.755 2.111 18.027 1.00 24.29 1951 LYS A O 1
ATOM 1594 N N . VAL A 1 184 ? 80.141 3.717 18.729 1.00 23.15 1952 VAL A N 1
ATOM 1595 C CA . VAL A 1 184 ? 81.287 2.799 18.773 1.00 23.70 1952 VAL A CA 1
ATOM 1596 C C . VAL A 1 184 ? 81.142 1.726 19.856 1.00 21.65 1952 VAL A C 1
ATOM 1597 O O . VAL A 1 184 ? 81.361 0.550 19.621 1.00 23.15 1952 VAL A O 1
ATOM 1601 N N . ILE A 1 185 ? 80.734 2.148 21.051 1.00 20.89 1953 ILE A N 1
ATOM 1602 C CA . ILE A 1 185 ? 80.502 1.215 22.136 1.00 20.11 1953 ILE A CA 1
ATOM 1603 C C . ILE A 1 185 ? 79.484 0.148 21.738 1.00 19.89 1953 ILE A C 1
ATOM 1604 O O . ILE A 1 185 ? 79.648 -1.016 22.071 1.00 21.13 1953 ILE A O 1
ATOM 1609 N N . LEU A 1 186 ? 78.437 0.553 21.025 1.00 20.77 1954 LEU A N 1
ATOM 1610 C CA . LEU A 1 186 ? 77.355 -0.333 20.609 1.00 20.62 1954 LEU A CA 1
ATOM 1611 C C . LEU A 1 186 ? 77.711 -1.207 19.410 1.00 21.13 1954 LEU A C 1
ATOM 1612 O O . LEU A 1 186 ? 76.897 -2.030 18.999 1.00 23.42 1954 LEU A O 1
ATOM 1617 N N . LYS A 1 187 ? 78.924 -1.069 18.864 1.00 21.57 1955 LYS A N 1
ATOM 1618 C CA . LYS A 1 187 ? 79.402 -1.927 17.777 1.00 23.04 1955 LYS A CA 1
ATOM 1619 C C . LYS A 1 187 ? 80.740 -2.536 18.177 1.00 23.14 1955 LYS A C 1
ATOM 1620 O O . LYS A 1 187 ? 81.810 -2.163 17.680 1.00 24.27 1955 LYS A O 1
ATOM 1626 N N . PRO A 1 188 ? 80.708 -3.501 19.090 1.00 23.23 1956 PRO A N 1
ATOM 1627 C CA . PRO A 1 188 ? 81.968 -4.014 19.585 1.00 23.89 1956 PRO A CA 1
ATOM 1628 C C . PRO A 1 188 ? 82.783 -4.850 18.609 1.00 26.61 1956 PRO A C 1
ATOM 1629 O O . PRO A 1 188 ? 83.969 -5.012 18.811 1.00 29.01 1956 PRO A O 1
ATOM 1633 N N . ASP A 1 189 ? 82.161 -5.352 17.558 1.00 27.29 1957 ASP A N 1
ATOM 1634 C CA . ASP A 1 189 ? 82.856 -6.202 16.600 1.00 27.94 1957 ASP A CA 1
ATOM 1635 C C . ASP A 1 189 ? 82.508 -5.757 15.191 1.00 27.50 1957 ASP A C 1
ATOM 1636 O O . ASP A 1 189 ? 81.439 -5.199 14.937 1.00 27.27 1957 ASP A O 1
ATOM 1641 N N . LYS A 1 190 ? 83.405 -6.039 14.263 1.00 30.45 1958 LYS A N 1
ATOM 1642 C CA . LYS A 1 190 ? 83.151 -5.784 12.877 1.00 32.52 1958 LYS A CA 1
ATOM 1643 C C . LYS A 1 190 ? 81.844 -6.422 12.391 1.00 30.29 1958 LYS A C 1
ATOM 1644 O O . LYS A 1 190 ? 81.191 -5.868 11.517 1.00 33.06 1958 LYS A O 1
ATOM 1650 N N . THR A 1 191 ? 81.486 -7.572 12.974 1.00 29.40 1959 THR A N 1
ATOM 1651 C CA A THR A 1 191 ? 80.319 -8.343 12.551 0.49 31.30 1959 THR A CA 1
ATOM 1652 C CA B THR A 1 191 ? 80.324 -8.370 12.583 0.51 32.15 1959 THR A CA 1
ATOM 1653 C C . THR A 1 191 ? 79.036 -7.992 13.317 1.00 29.79 1959 THR A C 1
ATOM 1654 O O . THR A 1 191 ? 77.994 -8.563 13.056 1.00 31.47 1959 THR A O 1
ATOM 1661 N N . THR A 1 192 ? 79.105 -7.048 14.245 1.00 25.53 1960 THR A N 1
ATOM 1662 C CA . THR A 1 192 ? 77.900 -6.653 14.967 1.00 26.56 1960 THR A CA 1
ATOM 1663 C C . THR A 1 192 ? 76.873 -6.089 14.000 1.00 26.68 1960 THR A C 1
ATOM 1664 O O . THR A 1 192 ? 77.217 -5.192 13.218 1.00 28.77 1960 THR A O 1
ATOM 1668 N N . ILE A 1 193 ? 75.642 -6.592 14.080 1.00 26.86 1961 ILE A N 1
ATOM 1669 C CA . ILE A 1 193 ? 74.547 -6.079 13.259 1.00 26.58 1961 ILE A CA 1
ATOM 1670 C C . ILE A 1 193 ? 73.316 -5.810 14.102 1.00 24.44 1961 ILE A C 1
ATOM 1671 O O . ILE A 1 193 ? 73.185 -6.282 15.233 1.00 24.55 1961 ILE A O 1
ATOM 1676 N N . THR A 1 194 ? 72.447 -5.017 13.509 1.00 25.01 1962 THR A N 1
ATOM 1677 C CA . THR A 1 194 ? 71.117 -4.793 14.017 1.00 24.20 1962 THR A CA 1
ATOM 1678 C C . THR A 1 194 ? 70.112 -5.391 13.043 1.00 25.91 1962 THR A C 1
ATOM 1679 O O . THR A 1 194 ? 70.178 -5.121 11.836 1.00 26.17 1962 THR A O 1
ATOM 1683 N N . GLU A 1 195 ? 69.215 -6.244 13.517 1.00 24.31 1963 GLU A N 1
ATOM 1684 C CA . GLU A 1 195 ? 68.186 -6.799 12.612 1.00 24.47 1963 GLU A CA 1
ATOM 1685 C C . GLU A 1 195 ? 67.310 -5.702 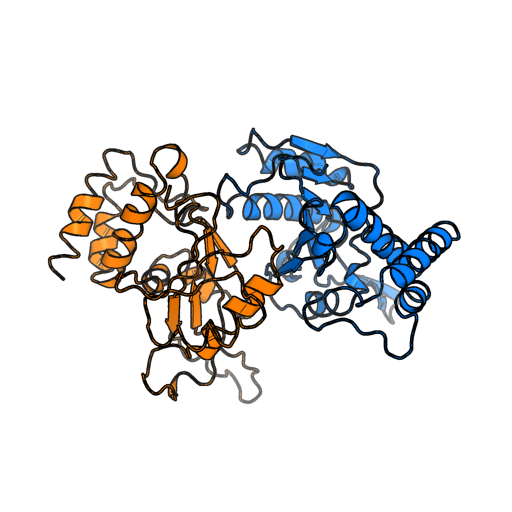12.023 1.00 25.81 1963 GLU A C 1
ATOM 1686 O O . GLU A 1 195 ? 67.086 -4.689 12.655 1.00 25.23 1963 GLU A O 1
ATOM 1692 N N . PRO A 1 196 ? 66.805 -5.902 10.792 1.00 26.22 1964 PRO A N 1
ATOM 1693 C CA . PRO A 1 196 ? 65.992 -4.862 10.158 1.00 28.24 1964 PRO A CA 1
ATOM 1694 C C . PRO A 1 196 ? 64.786 -4.391 10.989 1.00 24.58 1964 PRO A C 1
ATOM 1695 O O . PRO A 1 196 ? 64.428 -3.203 10.944 1.00 29.50 1964 PRO A O 1
ATOM 1699 N N . HIS A 1 197 ? 64.163 -5.285 11.720 1.00 23.93 1965 HIS A N 1
ATOM 1700 C CA . HIS A 1 197 ? 62.995 -4.957 12.543 1.00 24.90 1965 HIS A CA 1
ATOM 1701 C C . HIS A 1 197 ? 63.364 -4.604 13.958 1.00 26.08 1965 HIS A C 1
ATOM 1702 O O . HIS A 1 197 ? 62.458 -4.345 14.755 1.00 28.46 1965 HIS A O 1
ATOM 1709 N N . HIS A 1 198 ? 64.656 -4.615 14.308 1.00 23.14 1966 HIS A N 1
ATOM 1710 C CA . HIS A 1 198 ? 65.110 -4.205 15.626 1.00 21.34 1966 HIS A CA 1
ATOM 1711 C C . HIS A 1 198 ? 65.592 -2.788 15.585 1.00 21.49 1966 HIS A C 1
ATOM 1712 O O . HIS A 1 198 ? 65.887 -2.227 14.532 1.00 24.89 1966 HIS A O 1
ATOM 1719 N N . ILE A 1 199 ? 65.688 -2.210 16.770 1.00 19.81 1967 ILE A N 1
ATOM 1720 C CA . ILE A 1 199 ? 66.241 -0.888 16.959 1.00 19.52 1967 ILE A CA 1
ATOM 1721 C C . ILE A 1 199 ? 67.763 -0.963 17.273 1.00 19.01 1967 ILE A C 1
ATOM 1722 O O . ILE A 1 199 ? 68.541 -0.157 16.770 1.00 19.72 1967 ILE A O 1
ATOM 1727 N N . TRP A 1 200 ? 68.172 -1.923 18.104 1.00 18.96 1968 TRP A N 1
ATOM 1728 C CA . TRP A 1 200 ? 69.480 -1.993 18.747 1.00 18.29 1968 TRP A CA 1
ATOM 1729 C C . TRP A 1 200 ? 70.216 -3.225 18.279 1.00 19.42 1968 TRP A C 1
ATOM 1730 O O . TRP A 1 200 ? 69.617 -4.163 17.745 1.00 19.80 1968 TRP A O 1
ATOM 1741 N N . PRO A 1 201 ? 71.554 -3.239 18.434 1.00 20.43 1969 PRO A N 1
ATOM 1742 C CA . PRO A 1 201 ? 72.328 -4.395 17.967 1.00 20.97 1969 PRO A CA 1
ATOM 1743 C C . PRO A 1 201 ? 71.974 -5.710 18.666 1.00 20.62 1969 PRO A C 1
ATOM 1744 O O . PRO A 1 201 ? 71.479 -5.725 19.805 1.00 21.43 1969 PRO A O 1
ATOM 1748 N N . THR A 1 202 ? 72.305 -6.790 17.976 1.00 22.24 1970 THR A N 1
ATOM 1749 C CA . THR A 1 202 ? 72.255 -8.128 18.532 1.00 23.93 1970 THR A CA 1
ATOM 1750 C C . THR A 1 202 ? 73.609 -8.391 19.188 1.00 22.90 1970 THR A C 1
ATOM 1751 O O . THR A 1 202 ? 74.637 -8.482 18.513 1.00 24.95 1970 THR A O 1
ATOM 1755 N N . LEU A 1 203 ? 73.587 -8.465 20.516 1.00 24.03 1971 LEU A N 1
ATOM 1756 C CA . LEU A 1 203 ? 74.770 -8.655 21.352 1.00 23.03 1971 LEU A CA 1
ATOM 1757 C C . LEU A 1 203 ? 74.577 -9.804 22.346 1.00 26.29 1971 LEU A C 1
ATOM 1758 O O . LEU A 1 203 ? 73.464 -10.049 22.791 1.00 28.80 1971 LEU A O 1
ATOM 1763 N N . THR A 1 204 ? 75.673 -10.489 22.698 1.00 28.03 1972 THR A N 1
ATOM 1764 C CA A THR A 1 204 ? 75.677 -11.533 23.737 0.80 28.46 1972 THR A CA 1
ATOM 1765 C CA B THR A 1 204 ? 75.557 -11.540 23.711 0.20 30.56 1972 THR A CA 1
ATOM 1766 C C . THR A 1 204 ? 75.471 -10.923 25.109 1.00 27.43 1972 THR A C 1
ATOM 1767 O O . THR A 1 204 ? 75.583 -9.703 25.272 1.00 26.33 1972 THR A O 1
ATOM 1774 N N . ASP A 1 205 ? 75.223 -11.766 26.109 1.00 26.54 1973 ASP A N 1
ATOM 1775 C CA . ASP A 1 205 ? 75.033 -11.286 27.491 1.00 27.51 1973 ASP A CA 1
ATOM 1776 C C . ASP A 1 205 ? 76.318 -10.617 27.996 1.00 26.44 1973 ASP A C 1
ATOM 1777 O O . ASP A 1 205 ? 76.252 -9.569 28.641 1.00 27.45 1973 ASP A O 1
ATOM 1782 N N . GLU A 1 206 ? 77.458 -11.218 27.706 1.00 25.53 1974 GLU A N 1
ATOM 1783 C CA . GLU A 1 206 ? 78.768 -10.704 28.089 1.00 27.50 1974 GLU A CA 1
ATOM 1784 C C . GLU A 1 206 ? 78.986 -9.353 27.400 1.00 25.65 1974 GLU A C 1
ATOM 1785 O O . GLU A 1 206 ? 79.515 -8.434 28.006 1.00 25.98 1974 GLU A O 1
ATOM 1791 N N . GLU A 1 207 ? 78.615 -9.253 26.122 1.00 25.70 1975 GLU A N 1
ATOM 1792 C CA . GLU A 1 207 ? 78.791 -8.008 25.389 1.00 23.40 1975 GLU A CA 1
ATOM 1793 C C . GLU A 1 207 ? 77.923 -6.912 26.010 1.00 20.62 1975 GLU A C 1
ATOM 1794 O O . GLU A 1 207 ? 78.397 -5.801 26.166 1.00 21.25 1975 GLU A O 1
ATOM 1800 N N . TRP A 1 208 ? 76.668 -7.215 26.353 1.00 20.61 1976 TRP A N 1
ATOM 1801 C CA . TRP A 1 208 ? 75.798 -6.209 26.966 1.00 18.88 1976 TRP A CA 1
ATOM 1802 C C . TRP A 1 208 ? 76.337 -5.756 28.301 1.00 19.84 1976 TRP A C 1
ATOM 1803 O O . TRP A 1 208 ? 76.209 -4.612 28.658 1.00 19.90 1976 TRP A O 1
ATOM 1814 N N . ILE A 1 209 ? 76.923 -6.663 29.072 1.00 20.21 1977 ILE A N 1
ATOM 1815 C CA . ILE A 1 209 ? 77.499 -6.304 30.376 1.00 21.52 1977 ILE A CA 1
ATOM 1816 C C . ILE A 1 209 ? 78.563 -5.248 30.192 1.00 20.71 1977 ILE A C 1
ATOM 1817 O O . ILE A 1 209 ? 78.586 -4.220 30.893 1.00 21.40 1977 ILE A O 1
ATOM 1822 N N . LYS A 1 210 ? 79.461 -5.475 29.246 1.00 19.75 1978 LYS A N 1
ATOM 1823 C CA . LYS A 1 210 ? 80.516 -4.505 28.983 1.00 20.28 1978 LYS A CA 1
ATOM 1824 C C . LYS A 1 210 ? 79.932 -3.204 28.431 1.00 19.43 1978 LYS A C 1
ATOM 1825 O O . LYS A 1 210 ? 80.328 -2.104 28.864 1.00 21.44 1978 LYS A O 1
ATOM 1831 N N . VAL A 1 211 ? 79.016 -3.314 27.475 1.00 19.02 1979 VAL A N 1
ATOM 1832 C CA . VAL A 1 211 ? 78.394 -2.129 26.900 1.00 18.61 1979 VAL A CA 1
ATOM 1833 C C . VAL A 1 211 ? 77.755 -1.260 27.983 1.00 18.83 1979 VAL A C 1
ATOM 1834 O O . VAL A 1 211 ? 77.941 -0.044 28.001 1.00 18.82 1979 VAL A O 1
ATOM 1838 N N . GLU A 1 212 ? 76.977 -1.847 28.878 1.00 18.05 1980 GLU A N 1
ATOM 1839 C CA A GLU A 1 212 ? 76.272 -1.056 29.876 0.72 18.29 1980 GLU A CA 1
ATOM 1840 C CA B GLU A 1 212 ? 76.260 -1.021 29.837 0.28 18.01 1980 GLU A CA 1
ATOM 1841 C C . GLU A 1 212 ? 77.231 -0.290 30.769 1.00 18.15 1980 GLU A C 1
ATOM 1842 O O . GLU A 1 212 ? 76.983 0.842 31.153 1.00 18.41 1980 GLU A O 1
ATOM 1853 N N . VAL A 1 213 ? 78.336 -0.929 31.135 1.00 17.79 1981 VAL A N 1
ATOM 1854 C CA . VAL A 1 213 ? 79.346 -0.249 31.977 1.00 17.89 1981 VAL A CA 1
ATOM 1855 C C . VAL A 1 213 ? 79.965 0.903 31.177 1.00 17.58 1981 VAL A C 1
ATOM 1856 O O . VAL A 1 213 ? 80.147 2.010 31.693 1.00 18.55 1981 VAL A O 1
ATOM 1860 N N . GLN A 1 214 ? 80.319 0.646 29.915 1.00 17.82 1982 GLN A N 1
ATOM 1861 C CA . GLN A 1 214 ? 80.918 1.676 29.065 1.00 18.17 1982 GLN A C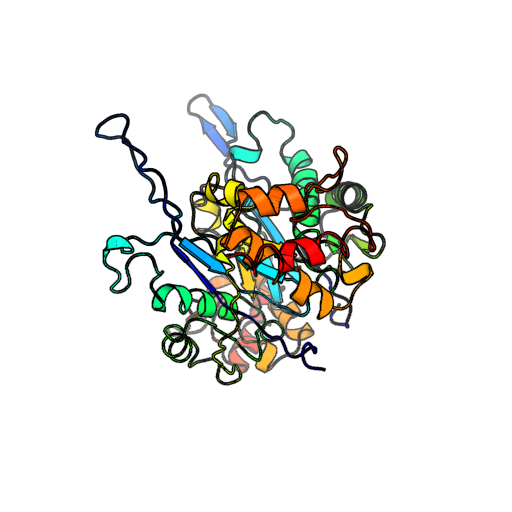A 1
ATOM 1862 C C . GLN A 1 214 ? 79.979 2.855 28.822 1.00 17.16 1982 GLN A C 1
ATOM 1863 O O . GLN A 1 214 ? 80.413 4.004 28.842 1.00 17.92 1982 GLN A O 1
ATOM 1869 N N . LEU A 1 215 ? 78.693 2.586 28.597 1.00 16.89 1983 LEU A N 1
ATOM 1870 C CA . LEU A 1 215 ? 77.729 3.661 28.407 1.00 17.09 1983 LEU A CA 1
ATOM 1871 C C . LEU A 1 215 ? 77.599 4.499 29.680 1.00 16.92 1983 LEU A C 1
ATOM 1872 O O . LEU A 1 215 ? 77.577 5.726 29.619 1.00 16.97 1983 LEU A O 1
ATOM 1877 N N . LYS A 1 216 ? 77.503 3.847 30.831 1.00 16.93 1984 LYS A N 1
ATOM 1878 C CA . LYS A 1 216 ? 77.457 4.547 32.102 1.00 17.08 1984 LYS A CA 1
ATOM 1879 C C . LYS A 1 216 ? 78.685 5.433 32.255 1.00 17.48 1984 LYS A C 1
ATOM 1880 O O . LYS A 1 216 ? 78.569 6.610 32.630 1.00 17.66 1984 LYS A O 1
ATOM 1886 N N . ASP A 1 217 ? 79.867 4.910 31.948 1.00 17.46 1985 ASP A N 1
ATOM 1887 C CA . ASP A 1 217 ? 81.087 5.703 32.097 1.00 18.38 1985 ASP A CA 1
ATOM 1888 C C . ASP A 1 217 ? 81.081 6.892 31.138 1.00 18.06 1985 ASP A C 1
ATOM 1889 O O . ASP A 1 217 ? 81.568 7.974 31.483 1.00 19.62 1985 ASP A O 1
ATOM 1894 N N . LEU A 1 218 ? 80.580 6.705 29.920 1.00 18.18 1986 LEU A N 1
ATOM 1895 C CA . LEU A 1 218 ? 80.480 7.794 28.952 1.00 18.60 1986 LEU A CA 1
ATOM 1896 C C . LEU A 1 218 ? 79.579 8.907 29.471 1.00 18.57 1986 LEU A C 1
ATOM 1897 O O . LEU A 1 218 ? 79.902 10.087 29.364 1.00 20.06 1986 LEU A O 1
ATOM 1902 N N . ILE A 1 219 ? 78.438 8.534 30.052 1.00 17.64 1987 ILE A N 1
ATOM 1903 C CA . ILE A 1 219 ? 77.516 9.518 30.593 1.00 18.85 1987 ILE A CA 1
ATOM 1904 C C . ILE A 1 219 ? 78.181 10.297 31.722 1.00 20.62 1987 ILE A C 1
ATOM 1905 O O . ILE A 1 219 ? 78.059 11.535 31.780 1.00 23.29 1987 ILE A O 1
ATOM 1910 N N . LEU A 1 220 ? 78.926 9.587 32.580 1.00 21.21 1988 LEU A N 1
ATOM 1911 C CA A LEU A 1 220 ? 79.611 10.213 33.724 0.73 23.40 1988 LEU A CA 1
ATOM 1912 C CA B LEU A 1 220 ? 79.602 10.218 33.710 0.27 23.93 1988 LEU A CA 1
ATOM 1913 C C . LEU A 1 220 ? 80.702 11.171 33.262 1.00 24.63 1988 LEU A C 1
ATOM 1914 O O . LEU A 1 220 ? 80.970 12.170 33.932 1.00 29.65 1988 LEU A O 1
ATOM 1923 N N . ALA A 1 221 ? 81.343 10.871 32.133 1.00 23.59 1989 ALA A N 1
ATOM 1924 C CA . ALA A 1 221 ? 82.383 11.755 31.600 1.00 27.74 1989 ALA A CA 1
ATOM 1925 C C . ALA A 1 221 ? 81.793 13.021 30.938 1.00 30.86 1989 ALA A C 1
ATOM 1926 O O . ALA A 1 221 ? 82.476 13.998 30.784 1.00 39.81 1989 ALA A O 1
ATOM 1928 N N . ASP A 1 222 ? 80.513 12.976 30.599 1.00 34.78 1990 ASP A N 1
ATOM 1929 C CA . ASP A 1 222 ? 79.825 13.956 29.738 1.00 44.18 1990 ASP A CA 1
ATOM 1930 C C . ASP A 1 222 ? 80.731 14.675 28.729 1.00 43.12 1990 ASP A C 1
ATOM 1931 O O . ASP A 1 222 ? 80.751 15.919 28.662 1.00 50.87 1990 ASP A O 1
ATOM 1936 N N . GLU B 1 2 ? 36.634 -19.062 29.160 1.00 43.55 1770 GLU B N 1
ATOM 1937 C CA . GLU B 1 2 ? 36.153 -17.960 28.271 1.00 40.27 1770 GLU B CA 1
ATOM 1938 C C . GLU B 1 2 ? 36.861 -17.963 26.913 1.00 31.51 1770 GLU B C 1
ATOM 1939 O O . GLU B 1 2 ? 38.094 -18.047 26.812 1.00 35.74 1770 GLU B O 1
ATOM 1945 N N . LEU B 1 3 ? 36.066 -17.826 25.859 1.00 28.05 1771 LEU B N 1
ATOM 1946 C CA . LEU B 1 3 ? 36.573 -17.734 24.492 1.00 26.01 1771 LEU B CA 1
ATOM 1947 C C . LEU B 1 3 ? 37.352 -16.443 24.258 1.00 25.23 1771 LEU B C 1
ATOM 1948 O O . LEU B 1 3 ? 38.440 -16.461 23.677 1.00 31.17 1771 LEU B O 1
ATOM 1953 N N . PHE B 1 4 ? 36.737 -15.316 24.615 1.00 23.41 1772 PHE B N 1
ATOM 1954 C CA . PHE B 1 4 ? 37.455 -14.042 24.566 1.00 26.87 1772 PHE B CA 1
ATOM 1955 C C . PHE B 1 4 ? 38.162 -13.787 25.900 1.00 29.90 1772 PHE B C 1
ATOM 1956 O O . PHE B 1 4 ? 37.729 -12.973 26.724 1.00 33.91 1772 PHE B O 1
ATOM 1964 N N . SER B 1 5 ? 39.252 -14.511 26.118 1.00 33.59 1773 SER B N 1
ATOM 1965 C CA . SER B 1 5 ? 40.045 -14.418 27.353 1.00 32.96 1773 SER B CA 1
ATOM 1966 C C . SER B 1 5 ? 41.225 -13.463 27.131 1.00 36.41 1773 SER B C 1
ATOM 1967 O O . SER B 1 5 ? 41.248 -12.710 26.153 1.00 31.55 1773 SER B O 1
ATOM 1970 N N . ASN B 1 6 ? 42.214 -13.495 28.022 1.00 37.89 1774 ASN B N 1
ATOM 1971 C CA A ASN B 1 6 ? 43.452 -12.733 27.839 0.40 36.64 1774 ASN B CA 1
ATOM 1972 C CA B ASN B 1 6 ? 43.433 -12.708 27.813 0.60 38.50 1774 ASN B CA 1
ATOM 1973 C C . ASN B 1 6 ? 44.366 -13.305 26.745 1.00 32.38 1774 ASN B C 1
ATOM 1974 O O . ASN B 1 6 ? 45.408 -12.721 26.443 1.00 35.51 1774 ASN B O 1
ATOM 1983 N N . GLN B 1 7 ? 43.984 -14.468 26.196 1.00 31.33 1775 GLN B N 1
ATOM 1984 C CA A GLN B 1 7 ? 44.607 -15.104 25.045 0.44 30.17 1775 GLN B CA 1
ATOM 1985 C CA B GLN B 1 7 ? 44.674 -15.047 25.048 0.56 28.25 1775 GLN B CA 1
ATOM 1986 C C . GLN B 1 7 ? 44.119 -14.389 23.798 1.00 26.88 1775 GLN B C 1
ATOM 1987 O O . GLN B 1 7 ? 43.014 -14.620 23.373 1.00 29.77 1775 GLN B O 1
ATOM 1998 N N . ILE B 1 8 ? 44.945 -13.547 23.236 1.00 22.36 1776 ILE B N 1
ATOM 1999 C CA . ILE B 1 8 ? 44.519 -12.596 22.231 1.00 18.35 1776 ILE B CA 1
ATOM 2000 C C . ILE B 1 8 ? 44.143 -13.293 20.929 1.00 17.61 1776 ILE B C 1
ATOM 2001 O O . ILE B 1 8 ? 44.889 -14.140 20.425 1.00 18.03 1776 ILE B O 1
ATOM 2006 N N . ILE B 1 9 ? 42.986 -12.922 20.416 1.00 16.65 1777 ILE B N 1
ATOM 2007 C CA A ILE B 1 9 ? 42.487 -13.379 19.130 0.58 16.34 1777 ILE B CA 1
ATOM 2008 C CA B ILE B 1 9 ? 42.490 -13.377 19.132 0.42 16.83 1777 ILE B CA 1
ATOM 2009 C C . ILE B 1 9 ? 42.455 -12.181 18.192 1.00 15.25 1777 ILE B C 1
ATOM 2010 O O . ILE B 1 9 ? 41.948 -11.114 18.556 1.00 16.11 1777 ILE B O 1
ATOM 2019 N N . TRP B 1 10 ? 42.955 -12.380 16.975 1.00 14.51 1778 TRP B N 1
ATOM 2020 C CA . TRP B 1 10 ? 42.771 -11.407 15.887 1.00 13.99 1778 TRP B CA 1
ATOM 2021 C C . TRP B 1 10 ? 41.998 -12.039 14.757 1.00 14.37 1778 TRP B C 1
ATOM 2022 O O . TRP B 1 10 ? 42.357 -13.120 14.301 1.00 16.98 1778 TRP B O 1
ATOM 2033 N N . PHE B 1 11 ? 40.978 -11.343 14.272 1.00 13.36 1779 PHE B N 1
ATOM 2034 C CA . PHE B 1 11 ? 40.387 -11.596 12.964 1.00 14.16 1779 PHE B CA 1
ATOM 2035 C C . PHE B 1 11 ? 41.118 -10.709 11.976 1.00 14.27 1779 PHE B C 1
ATOM 2036 O O . PHE B 1 11 ? 41.331 -9.528 12.223 1.00 16.19 1779 PHE B O 1
ATOM 2044 N N . VAL B 1 12 ? 41.479 -11.268 10.824 1.00 14.03 1780 VAL B N 1
ATOM 2045 C CA . VAL B 1 12 ? 42.166 -10.536 9.766 1.00 14.40 1780 VAL B CA 1
ATOM 2046 C C . VAL B 1 12 ? 41.301 -10.544 8.506 1.00 14.98 1780 VAL B C 1
ATOM 2047 O O . VAL B 1 12 ? 40.770 -11.583 8.122 1.00 16.49 1780 VAL B O 1
ATOM 2051 N N . ASP B 1 13 ? 41.216 -9.392 7.873 1.00 15.28 1781 ASP B N 1
ATOM 2052 C CA . ASP B 1 13 ? 40.473 -9.213 6.625 1.00 15.41 1781 ASP B CA 1
ATOM 2053 C C . ASP B 1 13 ? 41.209 -8.151 5.807 1.00 14.16 1781 ASP B C 1
ATOM 2054 O O . ASP B 1 13 ? 42.165 -7.518 6.278 1.00 14.92 1781 ASP B O 1
ATOM 2059 N N . ASP B 1 14 ? 40.758 -7.947 4.593 1.00 14.84 1782 ASP B N 1
ATOM 2060 C CA . ASP B 1 14 ? 41.374 -6.966 3.711 1.00 14.63 1782 ASP B CA 1
ATOM 2061 C C . ASP B 1 14 ? 40.368 -6.496 2.677 1.00 15.48 1782 ASP B C 1
ATOM 2062 O O . ASP B 1 14 ? 39.233 -7.011 2.587 1.00 17.85 1782 ASP B O 1
ATOM 2067 N N . THR B 1 15 ? 40.773 -5.504 1.881 1.00 14.70 1783 THR B N 1
ATOM 2068 C CA . THR B 1 15 ? 39.906 -5.008 0.796 1.00 15.41 1783 THR B CA 1
ATOM 2069 C C . THR B 1 15 ? 40.766 -4.226 -0.178 1.00 13.92 1783 THR B C 1
ATOM 2070 O O . THR B 1 15 ? 41.677 -3.472 0.178 1.00 14.51 1783 THR B O 1
ATOM 2074 N N . ASN B 1 16 ? 40.378 -4.351 -1.420 1.00 15.17 1784 ASN B N 1
ATOM 2075 C CA . ASN B 1 16 ? 40.826 -3.446 -2.465 1.00 15.52 1784 ASN B CA 1
ATOM 2076 C C . ASN B 1 16 ? 40.006 -2.182 -2.343 1.00 15.70 1784 ASN B C 1
ATOM 2077 O O . ASN B 1 16 ? 38.806 -2.257 -2.323 1.00 26.60 1784 ASN B O 1
ATOM 2082 N N . VAL B 1 17 ? 40.610 -1.012 -2.365 1.00 14.84 1785 VAL B N 1
ATOM 2083 C CA . VAL B 1 17 ? 39.907 0.251 -2.268 1.00 15.23 1785 VAL B CA 1
ATOM 2084 C C . VAL B 1 17 ? 40.103 0.964 -3.622 1.00 14.95 1785 VAL B C 1
ATOM 2085 O O . VAL B 1 17 ? 41.165 1.510 -3.904 1.00 16.00 1785 VAL B O 1
ATOM 2089 N N . TYR B 1 18 ? 39.063 0.965 -4.460 1.00 15.23 1786 TYR B N 1
ATOM 2090 C CA . TYR B 1 18 ? 39.154 1.654 -5.743 1.00 15.03 1786 TYR B CA 1
ATOM 2091 C C . TYR B 1 18 ? 39.181 3.167 -5.506 1.00 14.96 1786 TYR B C 1
ATOM 2092 O O . TYR B 1 18 ? 38.461 3.693 -4.666 1.00 15.96 1786 TYR B O 1
ATOM 2101 N N . ARG B 1 19 ? 40.040 3.842 -6.266 1.00 15.66 1787 ARG B N 1
ATOM 2102 C CA . ARG B 1 19 ? 40.280 5.267 -6.118 1.00 15.70 1787 ARG B CA 1
ATOM 2103 C C . ARG B 1 19 ? 40.164 5.979 -7.455 1.00 16.93 1787 ARG B C 1
ATOM 2104 O O . ARG B 1 19 ? 40.580 5.461 -8.488 1.00 18.58 1787 ARG B O 1
ATOM 2112 N N . VAL B 1 20 ? 39.634 7.186 -7.415 1.00 17.77 1788 VAL B N 1
ATOM 2113 C CA A VAL B 1 20 ? 39.576 8.080 -8.568 0.75 18.73 1788 VAL B CA 1
ATOM 2114 C CA B VAL B 1 20 ? 39.577 8.013 -8.614 0.25 18.11 1788 VAL B CA 1
ATOM 2115 C C . VAL B 1 20 ? 40.991 8.312 -9.121 1.00 18.40 1788 VAL B C 1
ATOM 2116 O O . VAL B 1 20 ? 41.964 8.438 -8.363 1.00 20.91 1788 VAL B O 1
ATOM 2123 N N . THR B 1 21 ? 41.121 8.372 -10.429 1.00 19.03 1789 THR B N 1
ATOM 2124 C CA . THR B 1 21 ? 42.366 8.724 -11.059 1.00 20.13 1789 THR B CA 1
ATOM 2125 C C . THR B 1 21 ? 42.647 10.202 -10.862 1.00 20.22 1789 THR B C 1
ATOM 2126 O O . THR B 1 21 ? 41.788 11.049 -11.138 1.00 21.11 1789 THR B O 1
ATOM 2130 N N . ILE B 1 22 ? 43.860 10.507 -10.421 1.00 20.88 1790 ILE B N 1
ATOM 2131 C CA . ILE B 1 22 ? 44.325 11.893 -10.317 1.00 22.53 1790 ILE B CA 1
ATOM 2132 C C . ILE B 1 22 ? 45.192 12.171 -11.541 1.00 24.20 1790 ILE B C 1
ATOM 2133 O O . ILE B 1 22 ? 46.204 11.497 -11.772 1.00 26.59 1790 ILE B O 1
ATOM 2138 N N . HIS B 1 23 ? 44.757 13.156 -12.322 1.00 24.61 1791 HIS B N 1
ATOM 2139 C CA . HIS B 1 23 ? 45.418 13.544 -13.562 1.00 26.58 1791 HIS B CA 1
ATOM 2140 C C . HIS B 1 23 ? 46.423 14.625 -13.316 1.00 31.17 1791 HIS B C 1
ATOM 2141 O O . HIS B 1 23 ? 46.273 15.485 -12.436 1.00 35.63 1791 HIS B O 1
ATOM 2148 N N . LYS B 1 24 ? 47.476 14.596 -14.112 1.00 29.29 1792 LYS B N 1
ATOM 2149 C CA . LYS B 1 24 ? 48.499 15.627 -14.099 1.00 29.29 1792 LYS B CA 1
ATOM 2150 C C . LYS B 1 24 ? 47.972 16.926 -14.710 1.00 34.31 1792 LYS B C 1
ATOM 2151 O O . LYS B 1 24 ? 47.301 16.911 -15.752 1.00 37.81 1792 LYS B O 1
ATOM 2157 N N . THR B 1 25 ? 48.313 18.040 -14.065 1.00 35.04 1793 THR B N 1
ATOM 2158 C CA . THR B 1 25 ? 47.902 19.392 -14.478 1.00 35.87 1793 THR B CA 1
ATOM 2159 C C . THR B 1 25 ? 48.847 19.993 -15.524 1.00 38.21 1793 THR B C 1
ATOM 2160 O O . THR B 1 25 ? 48.481 20.921 -16.241 1.00 40.29 1793 THR B O 1
ATOM 2164 N N . PHE B 1 26 ? 50.077 19.485 -15.570 1.00 37.73 1794 PHE B N 1
ATOM 2165 C CA . PHE B 1 26 ? 51.040 19.778 -16.645 1.00 38.94 1794 PHE B CA 1
ATOM 2166 C C . PHE B 1 26 ? 51.964 18.561 -16.735 1.00 35.86 1794 PHE B C 1
ATOM 2167 O O . PHE B 1 26 ? 51.939 17.706 -15.844 1.00 38.94 1794 PHE B O 1
ATOM 2175 N N . GLU B 1 27 ? 52.747 18.447 -17.805 1.00 40.23 1795 GLU B N 1
ATOM 2176 C CA . GLU B 1 27 ? 53.436 17.178 -18.084 1.00 40.29 1795 GLU B CA 1
ATOM 2177 C C . GLU B 1 27 ? 54.556 16.852 -17.076 1.00 41.53 1795 GLU B C 1
ATOM 2178 O O . GLU B 1 27 ? 54.852 15.670 -16.834 1.00 44.93 1795 GLU B O 1
ATOM 2184 N N . GLY B 1 28 ? 55.128 17.889 -16.457 1.00 40.41 1796 GLY B N 1
ATOM 2185 C CA . GLY B 1 28 ? 56.088 17.725 -15.358 1.00 42.18 1796 GLY B CA 1
ATOM 2186 C C . GLY B 1 28 ? 55.481 17.666 -13.957 1.00 42.96 1796 GLY B C 1
ATOM 2187 O O . GLY B 1 28 ? 56.210 17.609 -12.957 1.00 45.98 1796 GLY B O 1
ATOM 2188 N N . ASN B 1 29 ? 54.150 17.687 -13.880 1.00 39.30 1797 ASN B N 1
ATOM 2189 C CA . ASN B 1 29 ? 53.427 17.587 -12.608 1.00 37.43 1797 ASN B CA 1
ATOM 2190 C C . ASN B 1 29 ? 53.775 16.245 -11.947 1.00 41.75 1797 ASN B C 1
ATOM 2191 O O . ASN B 1 29 ? 53.631 15.171 -12.560 1.00 38.18 1797 ASN B O 1
ATOM 2196 N N . LEU B 1 30 ? 54.271 16.316 -10.713 1.00 37.65 1798 LEU B N 1
ATOM 2197 C CA . LEU B 1 30 ? 54.571 15.121 -9.935 1.00 38.03 1798 LEU B CA 1
ATOM 2198 C C . LEU B 1 30 ? 53.282 14.405 -9.530 1.00 38.65 1798 LEU B C 1
ATOM 2199 O O . LEU B 1 30 ? 52.223 15.037 -9.384 1.00 43.27 1798 LEU B O 1
ATOM 2204 N N . THR B 1 31 ? 53.379 13.084 -9.378 1.00 34.83 1799 THR B N 1
ATOM 2205 C CA . THR B 1 31 ? 52.247 12.255 -8.965 1.00 30.97 1799 THR B CA 1
ATOM 2206 C C . THR B 1 31 ? 52.613 11.438 -7.706 1.00 29.96 1799 THR B C 1
ATOM 2207 O O . THR B 1 31 ? 53.788 11.236 -7.403 1.00 31.75 1799 THR B O 1
ATOM 2211 N N . THR B 1 32 ? 51.580 11.025 -6.972 1.00 29.56 1800 THR B N 1
ATOM 2212 C CA . THR B 1 32 ? 51.702 10.206 -5.764 1.00 28.28 1800 THR B CA 1
ATOM 2213 C C . THR B 1 32 ? 50.749 9.022 -5.906 1.00 24.44 1800 THR B C 1
ATOM 2214 O O . THR B 1 32 ? 49.581 9.203 -6.268 1.00 28.27 1800 THR B O 1
ATOM 2218 N N . LYS B 1 33 ? 51.235 7.811 -5.673 1.00 21.22 1801 LYS B N 1
ATOM 2219 C CA . LYS B 1 33 ? 50.411 6.618 -5.869 1.00 19.62 1801 LYS B CA 1
ATOM 2220 C C . LYS B 1 33 ? 49.325 6.580 -4.791 1.00 18.84 1801 LYS B C 1
ATOM 2221 O O . LYS B 1 33 ? 49.548 6.947 -3.630 1.00 21.34 1801 LYS B O 1
ATOM 2227 N N . PRO B 1 34 ? 48.141 6.156 -5.163 1.00 17.64 1802 PRO B N 1
ATOM 2228 C CA . PRO B 1 34 ? 46.983 6.277 -4.296 1.00 17.41 1802 PRO B CA 1
ATOM 2229 C C . PRO B 1 34 ? 46.968 5.221 -3.188 1.00 15.99 1802 PRO B C 1
ATOM 2230 O O . PRO B 1 34 ? 47.355 4.065 -3.391 1.00 16.03 1802 PRO B O 1
ATOM 2234 N N . ILE B 1 35 ? 46.388 5.597 -2.070 1.00 15.91 1803 ILE B N 1
ATOM 2235 C CA . ILE B 1 35 ? 46.014 4.641 -1.034 1.00 15.21 1803 ILE B CA 1
ATOM 2236 C C . ILE B 1 35 ? 44.796 3.889 -1.526 1.00 14.81 1803 ILE B C 1
ATOM 2237 O O . ILE B 1 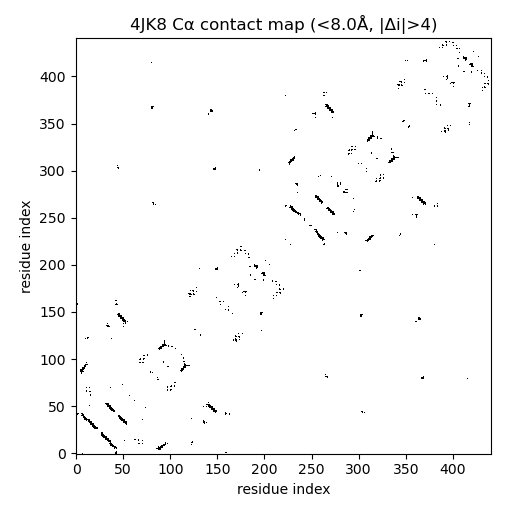35 ? 43.685 4.429 -1.562 1.00 17.95 1803 ILE B O 1
ATOM 2242 N N . ASN B 1 36 ? 45.005 2.634 -1.892 1.00 13.93 1804 ASN B N 1
ATOM 2243 C CA . ASN B 1 36 ? 44.033 1.869 -2.650 1.00 14.06 1804 ASN B CA 1
ATOM 2244 C C . ASN B 1 36 ? 43.906 0.424 -2.097 1.00 13.72 1804 ASN B C 1
ATOM 2245 O O . ASN B 1 36 ? 43.400 -0.457 -2.800 1.00 14.42 1804 ASN B O 1
ATOM 2250 N N . GLY B 1 37 ? 44.244 0.226 -0.837 1.00 14.03 1805 GLY B N 1
ATOM 2251 C CA . GLY B 1 37 ? 44.007 -1.046 -0.194 1.00 14.11 1805 GLY B CA 1
ATOM 2252 C C . GLY B 1 37 ? 43.977 -0.841 1.305 1.00 13.74 1805 GLY B C 1
ATOM 2253 O O . GLY B 1 37 ? 44.528 0.130 1.830 1.00 14.13 1805 GLY B O 1
ATOM 2254 N N . ALA B 1 38 ? 43.357 -1.788 2.004 1.00 13.61 1806 ALA B N 1
ATOM 2255 C CA . ALA B 1 38 ? 43.289 -1.722 3.457 1.00 14.44 1806 ALA B CA 1
ATOM 2256 C C . ALA B 1 38 ? 43.295 -3.124 4.016 1.00 13.99 1806 ALA B C 1
ATOM 2257 O O . ALA B 1 38 ? 42.701 -4.047 3.457 1.00 15.09 1806 ALA B O 1
ATOM 2259 N N . ILE B 1 39 ? 43.957 -3.268 5.151 1.00 14.06 1807 ILE B N 1
ATOM 2260 C CA . ILE B 1 39 ? 44.043 -4.505 5.903 1.00 13.90 1807 ILE B CA 1
ATOM 2261 C C . ILE B 1 39 ? 43.488 -4.235 7.292 1.00 13.09 1807 ILE B C 1
ATOM 2262 O O . ILE B 1 39 ? 43.848 -3.239 7.925 1.00 13.96 1807 ILE B O 1
ATOM 2267 N N . PHE B 1 40 ? 42.615 -5.123 7.741 1.00 13.31 1808 PHE B N 1
ATOM 2268 C CA . PHE B 1 40 ? 41.916 -5.016 9.030 1.00 13.45 1808 PHE B CA 1
ATOM 2269 C C . PHE B 1 40 ? 42.413 -6.107 9.952 1.00 13.44 1808 PHE B C 1
ATOM 2270 O O . PHE B 1 40 ? 42.388 -7.278 9.602 1.00 15.18 1808 PHE B O 1
ATOM 2278 N N . ILE B 1 41 ? 42.850 -5.720 11.141 1.00 12.83 1809 ILE B N 1
ATOM 2279 C CA A ILE B 1 41 ? 43.291 -6.660 12.184 0.68 13.00 1809 ILE B CA 1
ATOM 2280 C CA B ILE B 1 41 ? 43.292 -6.665 12.162 0.32 13.35 1809 ILE B CA 1
ATOM 2281 C C . ILE B 1 41 ? 42.498 -6.319 13.435 1.00 12.68 1809 ILE B C 1
ATOM 2282 O O . ILE B 1 41 ? 42.674 -5.240 13.996 1.00 13.46 1809 ILE B O 1
ATOM 2291 N N . PHE B 1 42 ? 41.603 -7.208 13.835 1.00 12.89 1810 PHE B N 1
ATOM 2292 C CA . PHE B 1 42 ? 40.568 -6.879 14.803 1.00 12.90 1810 PHE B CA 1
ATOM 2293 C C . PHE B 1 42 ? 40.558 -7.815 16.001 1.00 12.87 1810 PHE B C 1
ATOM 2294 O O . PHE B 1 42 ? 40.501 -9.029 15.830 1.00 13.83 1810 PHE B O 1
ATOM 2302 N N . ASN B 1 43 ? 40.538 -7.255 17.200 1.00 13.23 1811 ASN B N 1
ATOM 2303 C CA . ASN B 1 43 ? 40.456 -8.007 18.446 1.00 13.15 1811 ASN B CA 1
ATOM 2304 C C . ASN B 1 43 ? 38.998 -7.970 18.938 1.00 13.50 1811 ASN B C 1
ATOM 2305 O O . ASN B 1 43 ? 38.511 -6.914 19.357 1.00 13.87 1811 ASN B O 1
ATOM 2310 N N . PRO B 1 44 ? 38.277 -9.094 18.848 1.00 13.79 1812 PRO B N 1
ATOM 2311 C CA . PRO B 1 44 ? 36.860 -9.095 19.183 1.00 14.54 1812 PRO B CA 1
ATOM 2312 C C . PRO B 1 44 ? 36.564 -8.967 20.677 1.00 14.06 1812 PRO B C 1
ATOM 2313 O O . PRO B 1 44 ? 35.437 -8.656 21.033 1.00 15.65 1812 PRO B O 1
ATOM 2317 N N . ARG B 1 45 ? 37.545 -9.235 21.548 1.00 14.64 1813 ARG B N 1
ATOM 2318 C CA . ARG B 1 45 ? 37.331 -9.026 22.975 1.00 15.69 1813 ARG B CA 1
ATOM 2319 C C . ARG B 1 45 ? 37.283 -7.554 23.307 1.00 14.94 1813 ARG B C 1
ATOM 2320 O O . ARG B 1 45 ? 36.415 -7.089 24.055 1.00 16.68 1813 ARG B O 1
ATOM 2328 N N . THR B 1 46 ? 38.248 -6.779 22.784 1.00 14.53 1814 THR B N 1
ATOM 2329 C CA . THR B 1 46 ? 38.435 -5.393 23.194 1.00 14.28 1814 THR B CA 1
ATOM 2330 C C . THR B 1 46 ? 37.812 -4.392 22.250 1.00 14.08 1814 THR B C 1
ATOM 2331 O O . THR B 1 46 ? 37.617 -3.239 22.639 1.00 14.95 1814 THR B O 1
ATOM 2335 N N . GLY B 1 47 ? 37.553 -4.785 20.992 1.00 13.70 1815 GLY B N 1
ATOM 2336 C CA . GLY B 1 47 ? 37.108 -3.852 19.974 1.00 13.95 1815 GLY B CA 1
ATOM 2337 C C . GLY B 1 47 ? 38.228 -3.169 19.218 1.00 13.14 1815 GLY B C 1
ATOM 2338 O O . GLY B 1 47 ? 37.970 -2.387 18.313 1.00 14.09 1815 GLY B O 1
ATOM 2339 N N . GLN B 1 48 ? 39.481 -3.430 19.587 1.00 13.39 1816 GLN B N 1
ATOM 2340 C CA . GLN B 1 48 ? 40.608 -2.808 18.905 1.00 12.75 1816 GLN B CA 1
ATOM 2341 C C . GLN B 1 48 ? 40.700 -3.229 17.446 1.00 12.54 1816 GLN B C 1
ATOM 2342 O O . GLN B 1 48 ? 40.740 -4.417 17.147 1.00 13.64 1816 GLN B O 1
ATOM 2348 N N . LEU B 1 49 ? 40.802 -2.232 16.584 1.00 13.09 1817 LEU B N 1
ATOM 2349 C CA . LEU B 1 49 ? 41.107 -2.424 15.190 1.00 12.84 1817 LEU B CA 1
ATOM 2350 C C . LEU B 1 49 ? 42.448 -1.742 14.887 1.00 12.57 1817 LEU B C 1
ATOM 2351 O O . LEU B 1 49 ? 42.617 -0.555 15.133 1.00 13.69 1817 LEU B O 1
ATOM 2356 N N . PHE B 1 50 ? 43.371 -2.504 14.301 1.00 12.80 1818 PHE B N 1
ATOM 2357 C CA . PHE B 1 50 ? 44.527 -1.950 13.594 1.00 12.84 1818 PHE B CA 1
ATOM 2358 C C . PHE B 1 50 ? 44.144 -1.920 12.121 1.00 13.20 1818 PHE B C 1
ATOM 2359 O O . PHE B 1 50 ? 43.850 -2.962 11.524 1.00 14.48 1818 PHE B O 1
ATOM 2367 N N . LEU B 1 51 ? 44.128 -0.721 11.549 1.00 13.19 1819 LEU B N 1
ATOM 2368 C CA . LEU B 1 51 ? 43.805 -0.543 10.143 1.00 13.71 1819 LEU B CA 1
ATOM 2369 C C . LEU B 1 51 ? 45.087 -0.135 9.415 1.00 13.75 1819 LEU B C 1
ATOM 2370 O O . LEU B 1 51 ? 45.639 0.920 9.684 1.00 15.03 1819 LEU B O 1
ATOM 2375 N N . LYS B 1 52 ? 45.576 -0.975 8.525 1.00 13.97 1820 LYS B N 1
ATOM 2376 C CA A LYS B 1 52 ? 46.755 -0.648 7.718 0.55 14.59 1820 LYS B CA 1
ATOM 2377 C CA B LYS B 1 52 ? 46.694 -0.622 7.674 0.45 15.15 1820 LYS B CA 1
ATOM 2378 C C . LYS B 1 52 ? 46.234 -0.239 6.327 1.00 15.25 1820 LYS B C 1
ATOM 2379 O O . LYS B 1 52 ? 45.636 -1.054 5.635 1.00 19.34 1820 LYS B O 1
ATOM 2390 N N . ILE B 1 53 ? 46.487 1.009 5.949 1.00 14.12 1821 ILE B N 1
ATOM 2391 C CA . ILE B 1 53 ? 46.140 1.489 4.639 1.00 14.41 1821 ILE B CA 1
ATOM 2392 C C . ILE B 1 53 ? 47.399 1.483 3.777 1.00 14.40 1821 ILE B C 1
ATOM 2393 O O . ILE B 1 53 ? 48.493 1.838 4.243 1.00 15.66 1821 ILE B O 1
ATOM 2398 N N . ILE B 1 54 ? 47.256 0.987 2.559 1.00 13.99 1822 ILE B N 1
ATOM 2399 C CA . ILE B 1 54 ? 48.406 0.632 1.726 1.00 14.67 1822 ILE B CA 1
ATOM 2400 C C . ILE B 1 54 ? 48.212 1.126 0.303 1.00 14.06 1822 ILE B C 1
ATOM 2401 O O . ILE B 1 54 ? 47.101 1.516 -0.102 1.00 13.98 1822 ILE B O 1
ATOM 2406 N N . HIS B 1 55 ? 49.281 1.065 -0.483 1.00 14.56 1823 HIS B N 1
ATOM 2407 C CA . HIS B 1 55 ? 49.201 1.167 -1.918 1.00 14.74 1823 HIS B CA 1
ATOM 2408 C 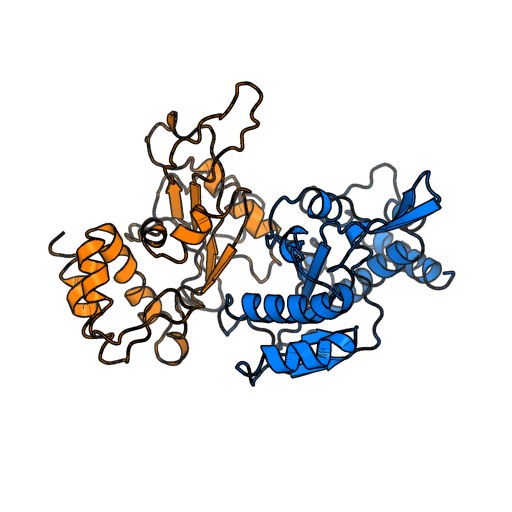C . HIS B 1 55 ? 49.579 -0.156 -2.519 1.00 14.87 1823 HIS B C 1
ATOM 2409 O O . HIS B 1 55 ? 50.611 -0.727 -2.188 1.00 16.47 1823 HIS B O 1
ATOM 2416 N N . THR B 1 56 ? 48.774 -0.628 -3.462 1.00 14.65 1824 THR B N 1
ATOM 2417 C CA . THR B 1 56 ? 49.091 -1.740 -4.318 1.00 15.30 1824 THR B CA 1
ATOM 2418 C C . THR B 1 56 ? 49.143 -1.282 -5.795 1.00 14.60 1824 THR B C 1
ATOM 2419 O O . THR B 1 56 ? 48.194 -0.694 -6.309 1.00 14.95 1824 THR B O 1
ATOM 2423 N N . SER B 1 57 ? 50.266 -1.576 -6.459 1.00 15.16 1825 SER B N 1
ATOM 2424 C CA . SER B 1 57 ? 50.413 -1.250 -7.865 1.00 15.30 1825 SER B CA 1
ATOM 2425 C C . SER B 1 57 ? 49.884 -2.356 -8.777 1.00 15.61 1825 SER B C 1
ATOM 2426 O O . SER B 1 57 ? 49.888 -2.172 -10.007 1.00 16.63 1825 SER B O 1
ATOM 2429 N N . VAL B 1 58 ? 49.482 -3.483 -8.206 1.00 15.21 1826 VAL B N 1
ATOM 2430 C CA . VAL B 1 58 ? 49.243 -4.696 -8.966 1.00 15.85 1826 VAL B CA 1
ATOM 2431 C C . VAL B 1 58 ? 47.819 -5.199 -8.836 1.00 15.37 1826 VAL B C 1
ATOM 2432 O O . VAL B 1 58 ? 47.525 -6.328 -9.255 1.00 16.24 1826 VAL B O 1
ATOM 2436 N N . TRP B 1 59 ? 46.891 -4.383 -8.357 1.00 15.07 1827 TRP B N 1
ATOM 2437 C CA . TRP B 1 59 ? 45.521 -4.837 -8.193 1.00 15.96 1827 TRP B CA 1
ATOM 2438 C C . TRP B 1 59 ? 44.926 -5.306 -9.511 1.00 15.71 1827 TRP B C 1
ATOM 2439 O O . TRP B 1 59 ? 44.172 -6.287 -9.538 1.00 16.92 1827 TRP B O 1
ATOM 2450 N N . ALA B 1 60 ? 45.249 -4.650 -10.624 1.00 15.98 1828 ALA B N 1
ATOM 2451 C CA . ALA B 1 60 ? 44.555 -4.978 -11.872 1.00 17.03 1828 ALA B CA 1
ATOM 2452 C C . ALA B 1 60 ? 44.944 -6.355 -12.381 1.00 17.34 1828 ALA B C 1
ATOM 2453 O O . ALA B 1 60 ? 44.229 -6.907 -13.228 1.00 18.53 1828 ALA B O 1
ATOM 2455 N N . GLY B 1 61 ? 46.071 -6.911 -11.921 1.00 16.44 1829 GLY B N 1
ATOM 2456 C CA . GLY B 1 61 ? 46.551 -8.215 -12.334 1.00 16.48 1829 GLY B CA 1
ATOM 2457 C C . GLY B 1 61 ? 46.203 -9.345 -11.381 1.00 15.76 1829 GLY B C 1
ATOM 2458 O O . GLY B 1 61 ? 46.667 -10.458 -11.570 1.00 16.39 1829 GLY B O 1
ATOM 2459 N N . GLN B 1 62 ? 45.427 -9.096 -10.344 1.00 16.08 1830 GLN B N 1
ATOM 2460 C CA . GLN B 1 62 ? 45.116 -10.183 -9.411 1.00 16.23 1830 GLN B CA 1
ATOM 2461 C C . GLN B 1 62 ? 44.211 -11.219 -10.092 1.00 17.48 1830 GLN B C 1
ATOM 2462 O O . GLN B 1 62 ? 43.229 -10.873 -10.735 1.00 18.25 1830 GLN B O 1
ATOM 2468 N N . LYS B 1 63 ? 44.519 -12.503 -9.897 1.00 19.04 1831 LYS B N 1
ATOM 2469 C CA A LYS B 1 63 ? 43.714 -13.551 -10.529 0.35 20.82 1831 LYS B CA 1
ATOM 2470 C CA B LYS B 1 63 ? 43.701 -13.545 -10.531 0.65 21.03 1831 LYS B CA 1
ATOM 2471 C C . LYS B 1 63 ? 42.239 -13.359 -10.222 1.00 20.85 1831 LYS B C 1
ATOM 2472 O O . LYS B 1 63 ? 41.401 -13.391 -11.124 1.00 23.38 1831 LYS B O 1
ATOM 2483 N N . ARG B 1 64 ? 41.946 -13.162 -8.952 1.00 20.11 1832 ARG B N 1
ATOM 2484 C CA . ARG B 1 64 ? 40.608 -12.798 -8.504 1.00 21.74 1832 ARG B CA 1
ATOM 2485 C C . ARG B 1 64 ? 40.513 -11.285 -8.454 1.00 20.43 1832 ARG B C 1
ATOM 2486 O O . ARG B 1 64 ? 40.859 -10.651 -7.453 1.00 20.96 1832 ARG B O 1
ATOM 2494 N N . LEU B 1 65 ? 40.180 -10.704 -9.590 1.00 20.91 1833 LEU B N 1
ATOM 2495 C CA . LEU B 1 65 ? 40.215 -9.255 -9.732 1.00 19.35 1833 LEU B CA 1
ATOM 2496 C C . LEU B 1 65 ? 39.310 -8.636 -8.695 1.00 19.61 1833 LEU B C 1
ATOM 2497 O O . LEU B 1 65 ? 38.182 -9.109 -8.497 1.00 21.76 1833 LEU B O 1
ATOM 2502 N N . GLY B 1 66 ? 39.817 -7.605 -8.020 1.00 19.87 1834 GLY B N 1
ATOM 2503 C CA . GLY B 1 66 ? 39.105 -6.909 -6.974 1.00 20.15 1834 GLY B CA 1
ATOM 2504 C C . GLY B 1 66 ? 39.358 -7.427 -5.584 1.00 18.62 1834 GLY B C 1
ATOM 2505 O O . GLY B 1 66 ? 38.804 -6.907 -4.636 1.00 19.98 1834 GLY B O 1
ATOM 2506 N N . GLN B 1 67 ? 40.201 -8.452 -5.443 1.00 18.89 1835 GLN B N 1
ATOM 2507 C CA . GLN B 1 67 ? 40.645 -8.965 -4.131 1.00 18.92 1835 GLN B CA 1
ATOM 2508 C C . GLN B 1 67 ? 42.122 -8.748 -3.933 1.00 19.54 1835 GLN B C 1
ATOM 2509 O O . GLN B 1 67 ? 42.943 -9.123 -4.771 1.00 20.85 1835 GLN B O 1
ATOM 2515 N N . LEU B 1 68 ? 42.474 -8.175 -2.800 1.00 18.40 1836 LEU B N 1
ATOM 2516 C CA . LEU B 1 68 ? 43.815 -7.811 -2.454 1.00 17.39 1836 LEU B CA 1
ATOM 2517 C C . LEU B 1 68 ? 44.742 -9.030 -2.472 1.00 18.09 1836 LEU B C 1
ATOM 2518 O O . LEU B 1 68 ? 44.367 -10.118 -2.000 1.00 19.00 1836 LEU B O 1
ATOM 2523 N N . ALA B 1 69 ? 45.964 -8.845 -2.950 1.00 18.44 1837 ALA B N 1
ATOM 2524 C CA . ALA B 1 69 ? 46.970 -9.929 -2.913 1.00 19.99 1837 ALA B CA 1
ATOM 2525 C C . ALA B 1 69 ? 47.155 -10.409 -1.489 1.00 18.81 1837 ALA B C 1
ATOM 2526 O O . ALA B 1 69 ? 47.512 -9.613 -0.611 1.00 19.66 1837 ALA B O 1
ATOM 2528 N N . LYS B 1 70 ? 46.999 -11.719 -1.244 1.00 19.60 1838 LYS B N 1
ATOM 2529 C CA . LYS B 1 70 ? 47.018 -12.209 0.128 1.00 19.99 1838 LYS B CA 1
ATOM 2530 C C . LYS B 1 70 ? 48.424 -12.224 0.726 1.00 19.51 1838 LYS B C 1
ATOM 2531 O O . LYS B 1 70 ? 48.580 -12.185 1.946 1.00 20.24 1838 LYS B O 1
ATOM 2537 N N . TRP B 1 71 ? 49.463 -12.192 -0.110 1.00 20.84 1839 TRP B N 1
ATOM 2538 C CA . TRP B 1 71 ? 50.838 -11.999 0.362 1.00 22.37 1839 TRP B CA 1
ATOM 2539 C C . TRP B 1 71 ? 51.027 -10.586 0.914 1.00 19.43 1839 TRP B C 1
ATOM 2540 O O . TRP B 1 71 ? 51.815 -10.408 1.867 1.00 22.55 1839 TRP B O 1
ATOM 2551 N N . LYS B 1 72 ? 50.303 -9.586 0.413 1.00 20.92 1840 LYS B N 1
ATOM 2552 C CA . LYS B 1 72 ? 50.391 -8.206 0.963 1.00 20.83 1840 LYS B CA 1
ATOM 2553 C C . LYS B 1 72 ? 49.783 -8.205 2.345 1.00 19.07 1840 LYS B C 1
ATOM 2554 O O . LYS B 1 72 ? 50.371 -7.694 3.311 1.00 20.52 1840 LYS B O 1
ATOM 2560 N N . THR B 1 73 ? 48.642 -8.835 2.466 1.00 19.34 1841 THR B N 1
ATOM 2561 C CA . THR B 1 73 ? 48.013 -8.926 3.752 1.00 18.28 1841 THR B CA 1
ATOM 2562 C C . THR B 1 73 ? 48.921 -9.641 4.766 1.00 17.14 1841 THR B C 1
ATOM 2563 O O . THR B 1 73 ? 49.127 -9.164 5.882 1.00 17.36 1841 THR B O 1
ATOM 2567 N N . ALA B 1 74 ? 49.495 -10.772 4.373 1.00 17.57 1842 ALA B N 1
ATOM 2568 C CA . ALA B 1 74 ? 50.332 -11.535 5.286 1.00 18.18 1842 ALA B CA 1
ATOM 2569 C C . ALA B 1 74 ? 51.581 -10.753 5.713 1.00 18.52 1842 ALA B C 1
ATOM 2570 O O . ALA B 1 74 ? 51.959 -10.773 6.882 1.00 18.44 1842 ALA B O 1
ATOM 2572 N N . GLU B 1 75 ? 52.233 -10.062 4.765 1.00 19.24 1843 GLU B N 1
ATOM 2573 C CA A GLU B 1 75 ? 53.418 -9.328 5.126 0.50 19.54 1843 GLU B CA 1
ATOM 2574 C CA B GLU B 1 75 ? 53.408 -9.243 5.047 0.50 19.96 1843 GLU B CA 1
ATOM 2575 C C . GLU B 1 75 ? 53.084 -8.182 6.086 1.00 18.56 1843 GLU B C 1
ATOM 2576 O O . GLU B 1 75 ? 53.883 -7.889 6.974 1.00 19.61 1843 GLU B O 1
ATOM 2587 N N . GLU B 1 76 ? 51.925 -7.570 5.924 1.00 18.30 1844 GLU B N 1
ATOM 2588 C CA . GLU B 1 76 ? 51.535 -6.483 6.808 1.00 18.61 1844 GLU B CA 1
ATOM 2589 C C . GLU B 1 76 ? 51.181 -6.997 8.195 1.00 17.53 1844 GLU B C 1
ATOM 2590 O O . GLU B 1 76 ? 51.530 -6.359 9.190 1.00 18.04 1844 GLU B O 1
ATOM 2596 N N . VAL B 1 77 ? 50.535 -8.149 8.280 1.00 16.29 1845 VAL B N 1
ATOM 2597 C CA . VAL B 1 77 ? 50.279 -8.740 9.579 1.00 15.97 1845 VAL B CA 1
ATOM 2598 C C . VAL B 1 77 ? 51.593 -9.065 10.302 1.00 15.87 1845 VAL B C 1
ATOM 2599 O O . VAL B 1 77 ? 51.758 -8.783 11.471 1.00 15.59 1845 VAL B O 1
ATOM 2603 N N . ALA B 1 78 ? 52.532 -9.673 9.589 1.00 16.06 1846 ALA B N 1
ATOM 2604 C CA . ALA B 1 78 ? 53.830 -9.997 10.177 1.00 17.03 1846 ALA B CA 1
ATOM 2605 C C . ALA B 1 78 ? 54.566 -8.754 10.651 1.00 16.09 1846 ALA B C 1
ATOM 2606 O O . ALA B 1 78 ? 55.176 -8.758 11.716 1.00 17.07 1846 ALA B O 1
ATOM 2608 N N . ALA B 1 79 ? 54.538 -7.677 9.859 1.00 17.11 1847 ALA B N 1
ATOM 2609 C CA . ALA B 1 79 ? 55.212 -6.429 10.254 1.00 17.55 1847 ALA B CA 1
ATOM 2610 C C . ALA B 1 79 ? 54.578 -5.865 11.535 1.00 16.63 1847 ALA B C 1
ATOM 2611 O O . ALA B 1 79 ? 55.295 -5.390 12.425 1.00 17.62 1847 ALA B O 1
ATOM 2613 N N . LEU B 1 80 ? 53.260 -5.928 11.641 1.00 15.79 1848 LEU B N 1
ATOM 2614 C CA . LEU B 1 80 ? 52.605 -5.462 12.854 1.00 15.47 1848 LEU B CA 1
ATOM 2615 C C . LEU B 1 80 ? 53.068 -6.290 14.043 1.00 14.93 1848 LEU B C 1
ATOM 2616 O O . LEU B 1 80 ? 53.413 -5.749 15.093 1.00 15.30 1848 LEU B O 1
ATOM 2621 N N . ILE B 1 81 ? 53.051 -7.607 13.907 1.00 14.54 1849 ILE B N 1
ATOM 2622 C CA . ILE B 1 81 ? 53.474 -8.477 15.001 1.00 14.74 1849 ILE B CA 1
ATOM 2623 C C . ILE B 1 81 ? 54.894 -8.125 15.439 1.00 15.58 1849 ILE B C 1
ATOM 2624 O O . ILE B 1 81 ? 55.164 -8.032 16.629 1.00 16.46 1849 ILE B O 1
ATOM 2629 N N . ARG B 1 82 ? 55.823 -7.959 14.483 1.00 16.32 1850 ARG B N 1
ATOM 2630 C CA . ARG B 1 82 ? 57.219 -7.645 14.843 1.00 18.04 1850 ARG B CA 1
ATOM 2631 C C . ARG B 1 82 ? 57.358 -6.295 15.551 1.00 18.76 1850 ARG B C 1
ATOM 2632 O O . ARG B 1 82 ? 58.257 -6.085 16.327 1.00 25.04 1850 ARG B O 1
ATOM 2640 N N . SER B 1 83 ? 56.414 -5.394 15.329 1.00 16.84 1851 SER B N 1
ATOM 2641 C CA . SER B 1 83 ? 56.421 -4.084 15.989 1.00 18.34 1851 SER B CA 1
ATOM 2642 C C . SER B 1 83 ? 55.840 -4.079 17.388 1.00 16.24 1851 SER B C 1
ATOM 2643 O O . SER B 1 83 ? 55.979 -3.077 18.064 1.00 17.68 1851 SER B O 1
ATOM 2646 N N . LEU B 1 84 ? 55.177 -5.153 17.790 1.00 15.07 1852 LEU B N 1
ATOM 2647 C CA . LEU B 1 84 ? 54.482 -5.239 19.059 1.00 14.85 1852 LEU B CA 1
ATOM 2648 C C . LEU B 1 84 ? 55.311 -6.028 20.072 1.00 14.78 1852 LEU B C 1
ATOM 2649 O O . LEU B 1 84 ? 55.903 -7.049 19.738 1.00 15.96 1852 LEU B O 1
ATOM 2654 N N . PRO B 1 85 ? 55.293 -5.609 21.335 1.00 14.94 1853 PRO B N 1
ATOM 2655 C CA . PRO B 1 85 ? 55.816 -6.499 22.381 1.00 15.77 1853 PRO B CA 1
ATOM 2656 C C . PRO B 1 85 ? 55.126 -7.853 22.334 1.00 15.16 1853 PRO B C 1
ATOM 2657 O O . PRO B 1 85 ? 53.959 -7.966 21.952 1.00 15.73 1853 PRO B O 1
ATOM 2661 N N . VAL B 1 86 ? 55.847 -8.891 22.739 1.00 15.61 1854 VAL B N 1
ATOM 2662 C CA . VAL B 1 86 ? 55.331 -10.241 22.738 1.00 16.82 1854 VAL B CA 1
ATOM 2663 C C . VAL B 1 86 ? 54.000 -10.368 23.458 1.00 17.51 1854 VAL B C 1
ATOM 2664 O O . VAL B 1 86 ? 53.088 -11.076 23.001 1.00 18.16 1854 VAL B O 1
ATOM 2668 N N . GLU B 1 87 ? 53.850 -9.680 24.592 1.00 18.34 1855 GLU B N 1
ATOM 2669 C CA . GLU B 1 87 ? 52.615 -9.769 25.321 1.00 20.07 1855 GLU B CA 1
ATOM 2670 C C . GLU B 1 87 ? 51.387 -9.228 24.584 1.00 18.49 1855 GLU B C 1
ATOM 2671 O O . GLU B 1 87 ? 50.262 -9.515 25.002 1.00 21.88 1855 GLU B O 1
ATOM 2677 N N . GLU B 1 88 ? 51.586 -8.448 23.525 1.00 17.76 1856 GLU B N 1
ATOM 2678 C CA A GLU B 1 88 ? 50.471 -7.981 22.701 0.49 17.37 1856 GLU B CA 1
ATOM 2679 C CA B GLU B 1 88 ? 50.518 -7.902 22.689 0.51 17.94 1856 GLU B CA 1
ATOM 2680 C C . GLU B 1 88 ? 50.279 -8.754 21.415 1.00 17.32 1856 GLU B C 1
ATOM 2681 O O . GLU B 1 88 ? 49.382 -8.462 20.644 1.00 18.98 1856 GLU B O 1
ATOM 2692 N N . GLN B 1 89 ? 51.110 -9.756 21.167 1.00 16.65 1857 GLN B N 1
ATOM 2693 C CA . GLN B 1 89 ? 50.986 -10.568 19.961 1.00 16.59 1857 GLN B CA 1
ATOM 2694 C C . GLN B 1 89 ? 49.816 -11.548 20.119 1.00 16.76 1857 GLN B C 1
ATOM 2695 O O . GLN B 1 89 ? 49.564 -12.032 21.235 1.00 17.53 1857 GLN B O 1
ATOM 2701 N N . PRO B 1 90 ? 49.117 -11.875 19.029 1.00 15.63 1858 PRO B N 1
ATOM 2702 C CA . PRO B 1 90 ? 47.978 -12.775 19.159 1.00 15.60 1858 PRO B CA 1
ATOM 2703 C C . PRO B 1 90 ? 48.407 -14.216 19.443 1.00 16.44 1858 PRO B C 1
ATOM 2704 O O . PRO B 1 90 ? 49.486 -14.649 19.044 1.00 18.27 1858 PRO B O 1
ATOM 2708 N N . LYS B 1 91 ? 47.538 -14.960 20.111 1.00 17.14 1859 LYS B N 1
ATOM 2709 C CA . LYS B 1 91 ? 47.665 -16.400 20.185 1.00 18.76 1859 LYS B CA 1
ATOM 2710 C C . LYS B 1 91 ? 47.065 -17.088 18.988 1.00 18.09 1859 LYS B C 1
ATOM 2711 O O . LYS B 1 91 ? 47.534 -18.155 18.590 1.00 20.52 1859 LYS B O 1
ATOM 2717 N N . GLN B 1 92 ? 45.984 -16.534 18.457 1.00 17.56 1860 GLN B N 1
ATOM 2718 C CA . GLN B 1 92 ? 45.303 -17.096 17.316 1.00 18.32 1860 GLN B CA 1
ATOM 2719 C C . GLN B 1 92 ? 44.979 -15.972 16.343 1.00 16.71 1860 GLN B C 1
ATOM 2720 O O . GLN B 1 92 ? 44.588 -14.889 16.759 1.00 16.77 1860 GLN B O 1
ATOM 2726 N N . ILE B 1 93 ? 45.063 -16.287 15.059 1.00 15.77 1861 ILE B N 1
ATOM 2727 C CA . ILE B 1 93 ? 44.621 -15.431 13.990 1.00 15.22 1861 ILE B CA 1
ATOM 2728 C C . ILE B 1 93 ? 43.566 -16.205 13.183 1.00 15.35 1861 ILE B C 1
ATOM 2729 O O . ILE B 1 93 ? 43.837 -17.326 12.760 1.00 17.60 1861 ILE B O 1
ATOM 2734 N N . ILE B 1 94 ? 42.400 -15.590 13.004 1.00 14.92 1862 ILE B N 1
ATOM 2735 C CA A ILE B 1 94 ? 41.292 -16.176 12.286 0.60 15.51 1862 ILE B CA 1
ATOM 2736 C CA B ILE B 1 94 ? 41.291 -16.187 12.293 0.40 15.39 1862 ILE B CA 1
ATOM 2737 C C . ILE B 1 94 ? 41.092 -15.407 10.995 1.00 16.13 1862 ILE B C 1
ATOM 2738 O O . ILE B 1 94 ? 40.969 -14.202 11.001 1.00 16.44 1862 ILE B O 1
ATOM 2747 N N . VAL B 1 95 ? 40.961 -16.132 9.888 1.00 18.08 1863 VAL B N 1
ATOM 2748 C CA . VAL B 1 95 ? 40.660 -15.558 8.576 1.00 19.05 1863 VAL B CA 1
ATOM 2749 C C . VAL B 1 95 ? 39.436 -16.181 7.962 1.00 19.25 1863 VAL B C 1
ATOM 2750 O O . VAL B 1 95 ? 39.241 -17.351 8.109 1.00 22.21 1863 VAL B O 1
ATOM 2754 N N . THR B 1 96 ? 38.618 -15.378 7.246 1.00 20.46 1864 THR B N 1
ATOM 2755 C CA . THR B 1 96 ? 37.425 -15.875 6.580 1.00 21.83 1864 THR B CA 1
ATOM 2756 C C . THR B 1 96 ? 37.642 -15.983 5.077 1.00 25.34 1864 THR B C 1
ATOM 2757 O O . THR B 1 96 ? 36.731 -16.390 4.350 1.00 32.07 1864 THR B O 1
ATOM 2761 N N . ALA B 1 97 ? 38.858 -15.639 4.628 1.00 24.79 1865 ALA B N 1
ATOM 2762 C CA . ALA B 1 97 ? 39.310 -15.865 3.256 1.00 28.14 1865 ALA B CA 1
ATOM 2763 C C . ALA B 1 97 ? 40.364 -16.979 3.288 1.00 24.81 1865 ALA B C 1
ATOM 2764 O O . ALA B 1 97 ? 41.430 -16.805 3.850 1.00 25.79 1865 ALA B O 1
ATOM 2766 N N . LYS B 1 98 ? 40.023 -18.150 2.732 1.00 28.11 1866 LYS B N 1
ATOM 2767 C CA A LYS B 1 98 ? 40.908 -19.315 2.750 0.33 27.86 1866 LYS B CA 1
ATOM 2768 C CA B LYS B 1 98 ? 40.913 -19.319 2.752 0.67 28.85 1866 LYS B CA 1
ATOM 2769 C C . LYS B 1 98 ? 42.267 -19.047 2.112 1.00 25.63 1866 LYS B C 1
ATOM 2770 O O . LYS B 1 98 ? 43.276 -19.622 2.546 1.00 26.70 1866 LYS B O 1
ATOM 2781 N N . GLY B 1 99 ? 42.310 -18.192 1.081 1.00 27.70 1867 GLY B N 1
ATOM 2782 C CA . GLY B 1 99 ? 43.582 -17.837 0.430 1.00 26.45 1867 GLY B CA 1
ATOM 2783 C C . GLY B 1 99 ? 44.567 -17.085 1.338 1.00 23.64 1867 GLY B C 1
ATOM 2784 O O . GLY B 1 99 ? 45.721 -16.878 0.957 1.00 24.94 1867 GLY B O 1
ATOM 2785 N N . MET B 1 100 ? 44.113 -16.674 2.520 1.00 22.24 1868 MET B N 1
ATOM 2786 C CA A MET B 1 100 ? 45.008 -16.053 3.488 0.75 21.56 1868 MET B CA 1
ATOM 2787 C CA B MET B 1 100 ? 44.946 -16.045 3.528 0.25 23.79 1868 MET B CA 1
ATOM 2788 C C . MET B 1 100 ? 45.820 -17.038 4.319 1.00 21.37 1868 MET B C 1
ATOM 2789 O O . MET B 1 100 ? 46.840 -16.663 4.874 1.00 22.32 1868 MET B O 1
ATOM 2798 N N . LEU B 1 101 ? 45.350 -18.268 4.459 1.00 21.42 1869 LEU B N 1
ATOM 2799 C CA . LEU B 1 101 ? 45.930 -19.232 5.378 1.00 23.33 1869 LEU B CA 1
ATOM 2800 C C . LEU B 1 101 ? 47.376 -19.553 5.103 1.00 23.33 1869 LEU B C 1
ATOM 2801 O O . LEU B 1 101 ? 48.225 -19.388 5.975 1.00 24.38 1869 LEU B O 1
ATOM 2806 N N . ASP B 1 102 ? 47.665 -20.000 3.886 1.00 24.44 1870 ASP B N 1
ATOM 2807 C CA A ASP B 1 102 ? 49.022 -20.386 3.575 0.57 25.22 1870 ASP B CA 1
ATOM 2808 C CA B ASP B 1 102 ? 49.015 -20.388 3.511 0.43 25.76 1870 ASP B CA 1
ATOM 2809 C C . ASP B 1 102 ? 50.003 -19.212 3.615 1.00 23.77 1870 ASP B C 1
ATOM 2810 O O . ASP B 1 102 ? 51.052 -19.353 4.224 1.00 25.17 1870 ASP B O 1
ATOM 2819 N N . PRO B 1 103 ? 49.659 -18.035 3.016 1.00 23.38 1871 PRO B N 1
ATOM 2820 C CA . PRO B 1 103 ? 50.621 -16.937 3.141 1.00 23.90 1871 PRO B CA 1
ATOM 2821 C C . PRO B 1 103 ? 50.865 -16.526 4.589 1.00 22.05 1871 PRO B C 1
ATOM 2822 O O . PRO B 1 103 ? 52.010 -16.186 4.941 1.00 22.36 1871 PRO B O 1
ATOM 2826 N N . LEU B 1 104 ? 49.831 -16.521 5.430 1.00 21.69 1872 LEU B N 1
ATOM 2827 C CA . LEU B 1 104 ? 50.073 -16.200 6.842 1.00 21.44 1872 LEU B CA 1
ATOM 2828 C C . LEU B 1 104 ? 50.992 -17.198 7.505 1.00 21.62 1872 LEU B C 1
ATOM 2829 O O . LEU B 1 104 ? 51.895 -16.826 8.254 1.00 23.08 1872 LEU B O 1
ATOM 2834 N N . GLU B 1 105 ? 50.776 -18.476 7.254 1.00 23.21 1873 GLU B N 1
ATOM 2835 C CA . GLU B 1 105 ? 51.633 -19.478 7.862 1.00 24.91 1873 GLU B CA 1
ATOM 2836 C C . GLU B 1 105 ? 53.097 -19.297 7.479 1.00 25.26 1873 GLU B C 1
ATOM 2837 O O . GLU B 1 105 ? 53.991 -19.400 8.327 1.00 27.31 1873 GLU B O 1
ATOM 2843 N N . VAL B 1 106 ? 53.345 -19.040 6.198 1.00 25.04 1874 VAL B N 1
ATOM 2844 C CA . VAL B 1 106 ? 54.688 -18.807 5.704 1.00 26.13 1874 VAL B CA 1
ATOM 2845 C C . VAL B 1 106 ? 55.311 -17.541 6.316 1.00 25.15 1874 VAL B C 1
ATOM 2846 O O . VAL B 1 106 ? 56.432 -17.576 6.857 1.00 26.84 1874 VAL B O 1
ATOM 2850 N N . HIS B 1 107 ? 54.580 -16.435 6.260 1.00 23.00 1875 HIS B N 1
ATOM 2851 C CA A HIS B 1 107 ? 55.104 -15.159 6.739 0.41 22.29 1875 HIS B CA 1
ATOM 2852 C CA B HIS B 1 107 ? 55.111 -15.170 6.755 0.59 23.22 1875 HIS B CA 1
ATOM 2853 C C . HIS B 1 107 ? 55.306 -15.158 8.250 1.00 21.97 1875 HIS B C 1
ATOM 2854 O O . HIS B 1 107 ? 56.107 -14.370 8.774 1.00 24.60 1875 HIS B O 1
ATOM 2867 N N . LEU B 1 108 ? 54.586 -16.030 8.963 1.00 21.27 1876 LEU B N 1
ATOM 2868 C CA . LEU B 1 108 ? 54.679 -16.147 10.420 1.00 21.41 1876 LEU B CA 1
ATOM 2869 C C . LEU B 1 108 ? 55.464 -17.359 10.891 1.00 23.54 1876 LEU B C 1
ATOM 2870 O O . LEU B 1 108 ? 55.338 -17.761 12.060 1.00 23.14 1876 LEU B O 1
ATOM 2875 N N . LEU B 1 109 ? 56.326 -17.894 10.028 1.00 24.64 1877 LEU B N 1
ATOM 2876 C CA A LEU B 1 109 ? 57.141 -19.022 10.418 0.40 26.05 1877 LEU B CA 1
ATOM 2877 C CA B LEU B 1 109 ? 57.200 -18.988 10.383 0.60 27.05 1877 LEU B CA 1
ATOM 2878 C C . LEU B 1 109 ? 57.949 -18.718 11.689 1.00 27.09 1877 LEU B C 1
ATOM 2879 O O . LEU B 1 109 ? 58.116 -19.608 12.526 1.00 29.07 1877 LEU B O 1
ATOM 2888 N N . ASP B 1 110 ? 58.425 -17.482 11.855 1.00 26.08 1878 ASP B N 1
ATOM 2889 C CA . ASP B 1 110 ? 59.204 -17.125 13.062 1.00 27.62 1878 ASP B CA 1
ATOM 2890 C C . ASP B 1 110 ? 58.367 -16.998 14.350 1.00 25.10 1878 ASP B C 1
ATOM 2891 O O . ASP B 1 110 ? 58.923 -16.694 15.424 1.00 26.96 1878 ASP B O 1
ATOM 2896 N N . PHE B 1 111 ? 57.059 -17.221 14.252 1.00 23.15 1879 PHE B N 1
ATOM 2897 C CA . PHE B 1 111 ? 56.111 -17.064 15.375 1.00 22.69 1879 PHE B CA 1
ATOM 2898 C C . PHE B 1 111 ? 55.325 -18.341 15.596 1.00 25.57 1879 PHE B C 1
ATOM 2899 O O . PHE B 1 111 ? 54.134 -18.401 15.326 1.00 24.65 1879 PHE B O 1
ATOM 2907 N N . PRO B 1 112 ? 56.007 -19.385 16.079 1.00 28.02 1880 PRO B N 1
ATOM 2908 C CA . PRO B 1 112 ? 55.356 -20.686 16.196 1.00 31.86 1880 PRO B CA 1
ATOM 2909 C C . PRO B 1 112 ? 54.240 -20.741 17.247 1.00 27.88 1880 PRO B C 1
ATOM 2910 O O . PRO B 1 112 ? 53.428 -21.669 17.199 1.00 35.93 1880 PRO B O 1
ATOM 2914 N N . ASN B 1 113 ? 54.180 -19.772 18.167 1.00 28.99 1881 ASN B N 1
ATOM 2915 C CA . ASN B 1 113 ? 53.074 -19.729 19.144 1.00 28.23 1881 ASN B CA 1
ATOM 2916 C C . ASN B 1 113 ? 51.749 -19.316 18.543 1.00 24.93 1881 ASN B C 1
ATOM 2917 O O . ASN B 1 113 ? 50.697 -19.546 19.142 1.00 28.95 1881 ASN B O 1
ATOM 2922 N N . ILE B 1 114 ? 51.784 -18.755 17.350 1.00 22.37 1882 ILE B N 1
ATOM 2923 C CA . ILE B 1 114 ? 50.576 -18.183 16.774 1.00 20.33 1882 ILE B CA 1
ATOM 2924 C C . ILE B 1 114 ? 49.897 -19.234 15.899 1.00 20.26 1882 ILE B C 1
ATOM 2925 O O . ILE B 1 114 ? 50.462 -19.718 14.915 1.00 23.91 1882 ILE B O 1
ATOM 2930 N N . VAL B 1 115 ? 48.673 -19.587 16.249 1.00 20.03 1883 VAL B N 1
ATOM 2931 C CA . VAL B 1 115 ? 47.900 -20.548 15.502 1.00 21.28 1883 VAL B CA 1
ATOM 2932 C C . VAL B 1 115 ? 47.003 -19.814 14.511 1.00 19.63 1883 VAL B C 1
ATOM 2933 O O . VAL B 1 115 ? 46.293 -18.894 14.882 1.00 21.16 1883 VAL B O 1
ATOM 2937 N N . ILE B 1 116 ? 47.007 -20.245 13.266 1.00 19.84 1884 ILE B N 1
ATOM 2938 C CA A ILE B 1 116 ? 46.219 -19.644 12.206 0.81 19.40 1884 ILE B CA 1
ATOM 2939 C CA B ILE B 1 116 ? 46.190 -19.623 12.202 0.19 18.00 1884 ILE B CA 1
ATOM 2940 C C . ILE B 1 116 ? 45.065 -20.563 11.841 1.00 19.25 1884 ILE B C 1
ATOM 2941 O O . ILE B 1 116 ? 45.307 -21.750 11.567 1.00 23.01 1884 ILE B O 1
ATOM 2950 N N . LYS B 1 117 ? 43.855 -20.037 11.833 1.00 19.38 1885 LYS B N 1
ATOM 2951 C CA . LYS B 1 117 ? 42.639 -20.833 11.622 1.00 19.86 1885 LYS B CA 1
ATOM 2952 C C . LYS B 1 117 ? 41.749 -20.147 10.613 1.00 18.17 1885 LYS B C 1
ATOM 2953 O O . LYS B 1 117 ? 41.635 -18.939 10.579 1.00 19.94 1885 LYS B O 1
ATOM 2959 N N . GLY B 1 118 ? 41.085 -20.950 9.803 1.00 18.96 1886 GLY B N 1
ATOM 2960 C CA . GLY B 1 118 ? 40.058 -20.463 8.889 1.00 19.22 1886 GLY B CA 1
ATOM 2961 C C . GLY B 1 118 ? 38.663 -20.528 9.501 1.00 19.98 1886 GLY B C 1
ATOM 2962 O O . GLY B 1 118 ? 38.406 -21.307 10.380 1.00 25.06 1886 GLY B O 1
ATOM 2963 N N . SER B 1 119 ? 37.781 -19.668 9.019 1.00 18.94 1887 SER B N 1
ATOM 2964 C CA . SER B 1 119 ? 36.391 -19.621 9.426 1.00 19.20 1887 SER B CA 1
ATOM 2965 C C . SER B 1 119 ? 35.487 -19.356 8.235 1.00 20.33 1887 SER B C 1
ATOM 2966 O O . SER B 1 119 ? 35.901 -18.728 7.284 1.00 22.61 1887 SER B O 1
ATOM 2969 N N . GLU B 1 120 ? 34.250 -19.817 8.348 1.00 20.36 1888 GLU B N 1
ATOM 2970 C CA A GLU B 1 120 ? 33.217 -19.487 7.368 0.48 22.39 1888 GLU B CA 1
ATOM 2971 C CA B GLU B 1 120 ? 33.139 -19.550 7.438 0.52 22.38 1888 GLU B CA 1
ATOM 2972 C C . GLU B 1 120 ? 32.366 -18.287 7.810 1.00 20.50 1888 GLU B C 1
ATOM 2973 O O . GLU B 1 120 ? 31.420 -17.922 7.124 1.00 23.05 1888 GLU B O 1
ATOM 2984 N N . LEU B 1 121 ? 32.733 -17.623 8.902 1.00 19.72 1889 LEU B N 1
ATOM 2985 C CA . LEU B 1 121 ? 31.989 -16.450 9.357 1.00 19.14 1889 LEU B CA 1
ATOM 2986 C C . LEU B 1 121 ? 31.991 -15.381 8.253 1.00 19.77 1889 LEU B C 1
ATOM 2987 O O . LEU B 1 121 ? 33.032 -15.061 7.707 1.00 22.94 1889 LEU B O 1
ATOM 2992 N N . GLN B 1 122 ? 30.831 -14.830 7.964 1.00 19.29 1890 GLN B N 1
ATOM 2993 C CA A GLN B 1 122 ? 30.700 -13.702 7.044 0.49 19.09 1890 GLN B CA 1
ATOM 2994 C CA B GLN B 1 122 ? 30.758 -13.723 7.028 0.51 20.02 1890 GLN B CA 1
ATOM 2995 C C . GLN B 1 122 ? 30.876 -12.442 7.845 1.00 19.00 1890 GLN B C 1
ATOM 2996 O O . GLN B 1 122 ? 30.041 -12.127 8.685 1.00 20.77 1890 GLN B O 1
ATOM 3007 N N . LEU B 1 123 ? 31.980 -11.751 7.617 1.00 18.19 1891 LEU B N 1
ATOM 3008 C CA . LEU B 1 123 ? 32.313 -10.574 8.403 1.00 18.62 1891 LEU B CA 1
ATOM 3009 C C . LEU B 1 123 ? 32.990 -9.574 7.469 1.00 17.37 1891 LEU B C 1
ATOM 3010 O O . LEU B 1 123 ? 34.218 -9.562 7.320 1.00 17.98 1891 LEU B O 1
ATOM 3015 N N . PRO B 1 124 ? 32.176 -8.731 6.803 1.00 16.84 1892 PRO B N 1
ATOM 3016 C CA . PRO B 1 124 ? 32.720 -7.900 5.722 1.00 16.64 1892 PRO B CA 1
ATOM 3017 C C . PRO B 1 124 ? 33.276 -6.586 6.241 1.00 15.91 1892 PRO B C 1
ATOM 3018 O O . PRO B 1 124 ? 32.607 -5.552 6.261 1.00 16.40 1892 PRO B O 1
ATOM 3022 N N . PHE B 1 125 ? 34.523 -6.605 6.704 1.00 16.06 1893 PHE B N 1
ATOM 3023 C CA . PHE B 1 125 ? 35.159 -5.394 7.201 1.00 16.11 1893 PHE B CA 1
ATOM 3024 C C . PHE B 1 125 ? 35.241 -4.299 6.149 1.00 18.02 1893 PHE B C 1
ATOM 3025 O O . PHE B 1 125 ? 35.355 -3.127 6.499 1.00 19.26 1893 PHE B O 1
ATOM 3033 N N . GLN B 1 126 ? 35.187 -4.653 4.872 1.00 18.52 1894 GLN B N 1
ATOM 3034 C CA . GLN B 1 126 ? 35.196 -3.635 3.833 1.00 20.25 1894 GLN B CA 1
ATOM 3035 C C . GLN B 1 126 ? 34.035 -2.630 4.003 1.00 20.09 1894 GLN B C 1
ATOM 3036 O O . GLN B 1 126 ? 34.138 -1.494 3.567 1.00 22.16 1894 GLN B O 1
ATOM 3042 N N . ALA B 1 127 ? 32.962 -3.039 4.667 1.00 17.50 1895 ALA B N 1
ATOM 3043 C CA . ALA B 1 127 ? 31.852 -2.141 4.892 1.00 18.51 1895 ALA B CA 1
ATOM 3044 C C . ALA B 1 127 ? 32.231 -0.951 5.768 1.00 19.62 1895 ALA B C 1
ATOM 3045 O O . ALA B 1 127 ? 31.543 0.061 5.745 1.00 20.32 1895 ALA B O 1
ATOM 3047 N N . CYS B 1 128 ? 33.316 -1.061 6.557 1.00 20.31 1896 CYS B N 1
ATOM 3048 C CA . CYS B 1 128 ? 33.787 0.095 7.382 1.00 21.61 1896 CYS B CA 1
ATOM 3049 C C . CYS B 1 128 ? 33.991 1.330 6.571 1.00 23.84 1896 CYS B C 1
ATOM 3050 O O . CYS B 1 128 ? 33.843 2.484 7.030 1.00 24.56 1896 CYS B O 1
ATOM 3053 N N . LEU B 1 129 ? 34.412 1.138 5.335 1.00 21.98 1897 LEU B N 1
ATOM 3054 C CA . LEU B 1 129 ? 34.758 2.291 4.503 1.00 23.48 1897 LEU B CA 1
ATOM 3055 C C . LEU B 1 129 ? 33.541 3.061 4.005 1.00 23.05 1897 LEU B C 1
ATOM 3056 O O . LEU B 1 129 ? 33.712 4.123 3.410 1.00 29.23 1897 LEU B O 1
ATOM 3061 N N . LYS B 1 130 ? 32.340 2.522 4.220 1.00 22.55 1898 LYS B N 1
ATOM 3062 C CA . LYS B 1 130 ? 31.081 3.229 4.011 1.00 20.89 1898 LYS B CA 1
ATOM 3063 C C . LYS B 1 130 ? 30.781 4.180 5.155 1.00 20.43 1898 LYS B C 1
ATOM 3064 O O . LYS B 1 130 ? 29.846 4.971 5.052 1.00 22.76 1898 LYS B O 1
ATOM 3070 N N . VAL B 1 131 ? 31.561 4.137 6.238 1.00 21.39 1899 VAL B N 1
ATOM 3071 C CA . VAL B 1 131 ? 31.355 5.006 7.396 1.00 23.56 1899 VAL B CA 1
ATOM 3072 C C . VAL B 1 131 ? 32.287 6.198 7.258 1.00 22.36 1899 VAL B C 1
ATOM 3073 O O . VAL B 1 131 ? 33.468 6.044 6.933 1.00 21.88 1899 VAL B O 1
ATOM 3077 N N . GLU B 1 132 ? 31.764 7.379 7.521 1.00 27.44 1900 GLU B N 1
ATOM 3078 C CA . GLU B 1 132 ? 32.449 8.606 7.218 1.00 30.18 1900 GLU B CA 1
ATOM 3079 C C . GLU B 1 132 ? 33.855 8.699 7.806 1.00 29.76 1900 GLU B C 1
ATOM 3080 O O . GLU B 1 132 ? 34.771 9.132 7.122 1.00 29.31 1900 GLU B O 1
ATOM 3086 N N . LYS B 1 133 ? 34.041 8.230 9.030 1.00 31.49 1901 LYS B N 1
ATOM 3087 C CA A LYS B 1 133 ? 35.336 8.357 9.689 0.18 30.58 1901 LYS B CA 1
ATOM 3088 C CA B LYS B 1 133 ? 35.335 8.330 9.693 0.82 31.00 1901 LYS B CA 1
ATOM 3089 C C . LYS B 1 133 ? 36.403 7.602 8.897 1.00 28.07 1901 LYS B C 1
ATOM 3090 O O . LYS B 1 133 ? 37.516 8.092 8.718 1.00 27.14 1901 LYS B O 1
ATOM 3101 N N . PHE B 1 134 ? 36.050 6.426 8.412 1.00 22.52 1902 PHE B N 1
ATOM 3102 C CA . PHE B 1 134 ? 36.968 5.653 7.623 1.00 19.10 1902 PHE B CA 1
ATOM 3103 C C . PHE B 1 134 ? 37.158 6.208 6.209 1.00 19.21 1902 PHE B C 1
ATOM 3104 O O . PHE B 1 134 ? 38.287 6.329 5.723 1.00 19.09 1902 PHE B O 1
ATOM 3112 N N . GLY B 1 135 ? 36.074 6.591 5.554 1.00 19.28 1903 GLY B N 1
ATOM 3113 C CA . GLY B 1 135 ? 36.211 7.159 4.228 1.00 21.26 1903 GLY B CA 1
ATOM 3114 C C . GLY B 1 135 ? 37.032 8.429 4.242 1.00 20.37 1903 GLY B C 1
ATOM 3115 O O . GLY B 1 135 ? 37.839 8.669 3.342 1.00 21.50 1903 GLY B O 1
ATOM 3116 N N . ASP B 1 136 ? 36.810 9.272 5.242 1.00 20.92 1904 ASP B N 1
ATOM 3117 C CA . ASP B 1 136 ? 37.554 10.528 5.334 1.00 23.09 1904 ASP B CA 1
ATOM 3118 C C . ASP B 1 136 ? 39.062 10.258 5.464 1.00 20.57 1904 ASP B C 1
ATOM 3119 O O . ASP B 1 136 ? 39.876 10.998 4.928 1.00 21.58 1904 ASP B O 1
ATOM 3124 N N . LEU B 1 137 ? 39.434 9.231 6.238 1.00 19.31 1905 LEU B N 1
ATOM 3125 C CA . LEU B 1 137 ? 40.835 8.858 6.392 1.00 18.73 1905 LEU B CA 1
ATOM 3126 C C . LEU B 1 137 ? 41.426 8.481 5.054 1.00 18.17 1905 LEU B C 1
ATOM 3127 O O . LEU B 1 137 ? 42.509 8.946 4.683 1.00 19.20 1905 LEU B O 1
ATOM 3132 N N . ILE B 1 138 ? 40.733 7.629 4.310 1.00 18.12 1906 ILE B N 1
ATOM 3133 C CA . ILE B 1 138 ? 41.227 7.189 3.002 1.00 18.47 1906 ILE B CA 1
ATOM 3134 C C . ILE B 1 138 ? 41.413 8.376 2.071 1.00 19.01 1906 ILE B C 1
ATOM 3135 O O . ILE B 1 138 ? 42.391 8.465 1.340 1.00 19.94 1906 ILE B O 1
ATOM 3140 N N . LEU B 1 139 ? 40.456 9.287 2.091 1.00 18.81 1907 LEU B N 1
ATOM 3141 C CA . LEU B 1 139 ? 40.497 10.440 1.174 1.00 20.24 1907 LEU B CA 1
ATOM 3142 C C . LEU B 1 139 ? 41.556 11.464 1.546 1.00 20.32 1907 LEU B C 1
ATOM 3143 O O . LEU B 1 139 ? 42.010 12.199 0.706 1.00 24.02 1907 LEU B O 1
ATOM 3148 N N . LYS B 1 140 ? 41.960 11.507 2.810 1.00 20.44 1908 LYS B N 1
ATOM 3149 C CA A LYS B 1 140 ? 42.943 12.466 3.293 0.63 21.74 1908 LYS B CA 1
ATOM 3150 C CA B LYS B 1 140 ? 42.955 12.493 3.221 0.37 22.61 1908 LYS B CA 1
ATOM 3151 C C . LYS B 1 140 ? 44.379 11.935 3.213 1.00 21.21 1908 LYS B C 1
ATOM 3152 O O . LYS B 1 140 ? 45.303 12.650 2.881 1.00 23.52 1908 LYS B O 1
ATOM 3163 N N . ALA B 1 141 ? 44.563 10.665 3.547 1.00 20.69 1909 ALA B N 1
ATOM 3164 C CA . ALA B 1 141 ? 45.903 10.082 3.642 1.00 20.85 1909 ALA B CA 1
ATOM 3165 C C . ALA B 1 141 ? 46.533 9.827 2.280 1.00 20.67 1909 ALA B C 1
ATOM 3166 O O . ALA B 1 141 ? 45.874 9.417 1.313 1.00 23.11 1909 ALA B O 1
ATOM 3168 N N . THR B 1 142 ? 47.820 10.060 2.223 1.00 20.00 1910 THR B N 1
ATOM 3169 C CA . THR B 1 142 ? 48.592 9.777 1.040 1.00 22.29 1910 THR B CA 1
ATOM 3170 C C . THR B 1 142 ? 49.712 8.768 1.246 1.00 20.93 1910 THR B C 1
ATOM 3171 O O . THR B 1 142 ? 50.242 8.271 0.265 1.00 27.81 1910 THR B O 1
ATOM 3175 N N . GLU B 1 143 ? 50.120 8.513 2.490 1.00 18.94 1911 GLU B N 1
ATOM 3176 C CA . GLU B 1 143 ? 51.216 7.601 2.788 1.00 19.59 1911 GLU B CA 1
ATOM 3177 C C . GLU B 1 143 ? 50.676 6.346 3.448 1.00 17.00 1911 GLU B C 1
ATOM 3178 O O . GLU B 1 143 ? 49.860 6.453 4.381 1.00 17.67 1911 GLU B O 1
ATOM 3184 N N . PRO B 1 144 ? 51.188 5.184 3.080 1.00 16.36 1912 PRO B N 1
ATOM 3185 C CA . PRO B 1 144 ? 50.806 3.978 3.815 1.00 16.03 1912 PRO B CA 1
ATOM 3186 C C . PRO B 1 144 ? 51.097 4.109 5.286 1.00 16.07 1912 PRO B C 1
ATOM 3187 O O . PRO B 1 144 ? 52.143 4.635 5.652 1.00 17.84 1912 PRO B O 1
ATOM 3191 N N . GLN B 1 145 ? 50.180 3.654 6.126 1.00 15.22 1913 GLN B N 1
ATOM 3192 C CA . GLN B 1 145 ? 50.308 3.847 7.564 1.00 15.42 1913 GLN B CA 1
ATOM 3193 C C . GLN B 1 145 ? 49.298 2.965 8.276 1.00 14.68 1913 GLN B C 1
ATOM 3194 O O . GLN B 1 145 ? 48.352 2.468 7.686 1.00 15.25 1913 GLN B O 1
ATOM 3200 N N . MET B 1 146 ? 49.537 2.811 9.568 1.00 15.11 1914 MET B N 1
ATOM 3201 C CA A MET B 1 146 ? 48.693 2.109 10.506 0.61 15.47 1914 MET B CA 1
ATOM 3202 C CA B MET B 1 146 ? 48.565 2.109 10.436 0.39 14.59 1914 MET B CA 1
ATOM 3203 C C . MET B 1 146 ? 47.902 3.123 11.348 1.00 14.30 1914 MET B C 1
ATOM 3204 O O . MET B 1 146 ? 48.511 4.072 11.874 1.00 15.16 1914 MET B O 1
ATOM 3213 N N . VAL B 1 147 ? 46.595 2.891 11.492 1.00 14.71 1915 VAL B N 1
ATOM 3214 C CA . VAL B 1 147 ? 45.739 3.728 12.289 1.00 14.13 1915 VAL B CA 1
ATOM 3215 C C . VAL B 1 147 ? 44.966 2.844 13.267 1.00 13.91 1915 VAL B C 1
ATOM 3216 O O . VAL B 1 147 ? 44.442 1.799 12.883 1.00 15.85 1915 VAL B O 1
ATOM 3220 N N . LEU B 1 148 ? 44.867 3.278 14.512 1.00 13.69 1916 LEU B N 1
ATOM 3221 C CA . LEU B 1 148 ? 44.149 2.548 15.557 1.00 13.39 1916 LEU B CA 1
ATOM 3222 C C . LEU B 1 148 ? 42.715 3.049 15.711 1.00 13.55 1916 LEU B C 1
ATOM 3223 O O . LEU B 1 148 ? 42.490 4.261 15.729 1.00 14.55 1916 LEU B O 1
ATOM 3228 N N . PHE B 1 149 ? 41.782 2.122 15.894 1.00 13.72 1917 PHE B N 1
ATOM 3229 C CA . PHE B 1 149 ? 40.399 2.447 16.194 1.00 14.58 1917 PHE B CA 1
ATOM 3230 C C . PHE B 1 149 ? 39.873 1.560 17.300 1.00 13.57 1917 PHE B C 1
ATOM 3231 O O . PHE B 1 149 ? 40.388 0.461 17.538 1.00 13.99 1917 PHE B O 1
ATOM 3239 N N . ASN B 1 150 ? 38.793 2.002 17.916 1.00 14.87 1918 ASN B N 1
ATOM 3240 C CA . ASN B 1 150 ? 38.018 1.227 18.869 1.00 14.54 1918 ASN B CA 1
ATOM 3241 C C . ASN B 1 150 ? 36.626 1.053 18.243 1.00 14.87 1918 ASN B C 1
ATOM 3242 O O . ASN B 1 150 ? 35.796 1.956 18.285 1.00 15.50 1918 ASN B O 1
ATOM 3247 N N . LEU B 1 151 ? 36.366 -0.114 17.670 1.00 14.62 1919 LEU B N 1
ATOM 3248 C CA . LEU B 1 151 ? 35.116 -0.342 16.930 1.00 14.92 1919 LEU B CA 1
ATOM 3249 C C . LEU B 1 151 ? 33.895 -0.544 17.803 1.00 14.74 1919 LEU B C 1
ATOM 3250 O O . LEU B 1 151 ? 32.779 -0.647 17.273 1.00 16.51 1919 LEU B O 1
ATOM 3255 N N . TYR B 1 152 ? 34.084 -0.630 19.114 1.00 14.39 1920 TYR B N 1
ATOM 3256 C CA . TYR B 1 152 ? 32.957 -0.775 20.024 1.00 15.11 1920 TYR B CA 1
ATOM 3257 C C . TYR B 1 152 ? 32.582 0.529 20.710 1.00 15.55 1920 TYR B C 1
ATOM 3258 O O . TYR B 1 152 ? 31.693 0.517 21.565 1.00 16.78 1920 TYR B O 1
ATOM 3267 N N . ASP B 1 153 ? 33.215 1.654 20.400 1.00 16.36 1921 ASP B N 1
ATOM 3268 C CA . ASP B 1 153 ? 32.882 2.911 21.061 1.00 17.60 1921 ASP B CA 1
ATOM 3269 C C . ASP B 1 153 ? 32.830 2.659 22.573 1.00 16.92 1921 ASP B C 1
ATOM 3270 O O . ASP B 1 153 ? 33.776 2.076 23.117 1.00 17.12 1921 ASP B O 1
ATOM 3275 N N . ASP B 1 154 ? 31.766 3.077 23.274 1.00 18.06 1922 ASP B N 1
ATOM 3276 C CA A ASP B 1 154 ? 31.664 2.885 24.713 0.66 18.63 1922 ASP B CA 1
ATOM 3277 C CA B ASP B 1 154 ? 31.631 2.893 24.717 0.34 18.74 1922 ASP B CA 1
ATOM 3278 C C . ASP B 1 154 ? 30.747 1.708 25.086 1.00 18.44 1922 ASP B C 1
ATOM 3279 O O . ASP B 1 154 ? 30.332 1.596 26.243 1.00 20.12 1922 ASP B O 1
ATOM 3288 N N . TRP B 1 155 ? 30.499 0.800 24.135 1.00 17.52 1923 TRP B N 1
ATOM 3289 C CA . TRP B 1 155 ? 29.542 -0.285 24.396 1.00 17.59 1923 TRP B CA 1
ATOM 3290 C C . TRP B 1 155 ? 29.922 -1.164 25.550 1.00 18.48 1923 TRP B C 1
ATOM 3291 O O . TRP B 1 155 ? 29.026 -1.617 26.279 1.00 19.93 1923 TRP B O 1
ATOM 3302 N N . LEU B 1 156 ? 31.206 -1.440 25.737 1.00 17.78 1924 LEU B N 1
ATOM 3303 C CA . LEU B 1 156 ? 31.651 -2.367 26.764 1.00 17.88 1924 LEU B CA 1
ATOM 3304 C C . LEU B 1 156 ? 31.378 -1.853 28.183 1.00 20.26 1924 LEU B C 1
ATOM 3305 O O . LEU B 1 156 ? 31.457 -2.621 29.124 1.00 22.28 1924 LEU B O 1
ATOM 3310 N N . LYS B 1 157 ? 31.033 -0.577 28.329 1.00 20.95 1925 LYS B N 1
ATOM 3311 C CA . LYS B 1 157 ? 30.594 -0.093 29.629 1.00 22.89 1925 LYS B CA 1
ATOM 3312 C C . LYS B 1 157 ? 29.293 -0.764 30.080 1.00 24.43 1925 LYS B C 1
ATOM 3313 O O . LYS B 1 157 ? 29.010 -0.801 31.287 1.00 28.95 1925 LYS B O 1
ATOM 3319 N N . THR B 1 158 ? 28.487 -1.256 29.130 1.00 24.42 1926 THR B N 1
ATOM 3320 C CA . THR B 1 158 ? 27.213 -1.827 29.486 1.00 26.56 1926 THR B CA 1
ATOM 3321 C C . THR B 1 158 ? 26.879 -3.191 28.919 1.00 26.88 1926 THR B C 1
ATOM 3322 O O . THR B 1 158 ? 25.936 -3.825 29.416 1.00 35.39 1926 THR B O 1
ATOM 3326 N N . ILE B 1 159 ? 27.558 -3.655 27.880 1.00 22.84 1927 ILE B N 1
ATOM 3327 C CA . ILE B 1 159 ? 27.302 -4.981 27.320 1.00 21.80 1927 ILE B CA 1
ATOM 3328 C C . ILE B 1 159 ? 28.600 -5.786 27.294 1.00 20.26 1927 ILE B C 1
ATOM 3329 O O . ILE B 1 159 ? 29.704 -5.237 27.329 1.00 20.98 1927 ILE B O 1
ATOM 3334 N N . SER B 1 160 ? 28.462 -7.100 27.186 1.00 19.95 1928 SER B N 1
ATOM 3335 C CA A SER B 1 160 ? 29.594 -7.988 27.098 0.59 19.16 1928 SER B CA 1
ATOM 3336 C CA B SER B 1 160 ? 29.558 -8.024 27.080 0.41 19.65 1928 SER B CA 1
ATOM 3337 C C . SER B 1 160 ? 30.310 -7.824 25.759 1.00 17.43 1928 SER B C 1
ATOM 3338 O O . SER B 1 160 ? 29.722 -7.378 24.762 1.00 17.82 1928 SER B O 1
ATOM 3343 N N . SER B 1 161 ? 31.556 -8.280 25.715 1.00 16.93 1929 SER B N 1
ATOM 3344 C CA A SER B 1 161 ? 32.307 -8.351 24.473 0.70 16.04 1929 SER B CA 1
ATOM 3345 C CA B SER B 1 161 ? 32.301 -8.338 24.463 0.30 16.87 1929 SER B CA 1
ATOM 3346 C C . SER B 1 161 ? 31.591 -9.183 23.419 1.00 16.13 1929 SER B C 1
ATOM 3347 O O . SER B 1 161 ? 31.627 -8.867 22.229 1.00 16.00 1929 SER B O 1
ATOM 3352 N N . TYR B 1 162 ? 30.942 -10.267 23.862 1.00 16.57 1930 TYR B N 1
ATOM 3353 C CA . TYR B 1 162 ? 30.240 -11.146 22.943 1.00 17.21 1930 TYR B CA 1
ATOM 3354 C C . TYR B 1 162 ? 29.091 -10.408 22.260 1.00 16.47 1930 TYR B C 1
ATOM 3355 O O . TYR B 1 162 ? 28.918 -10.502 21.025 1.00 17.20 1930 TYR B O 1
ATOM 3364 N N . THR B 1 163 ? 28.303 -9.686 23.050 1.00 17.40 1931 THR B N 1
ATOM 3365 C CA . THR B 1 163 ? 27.187 -8.933 22.519 1.00 17.32 1931 THR B CA 1
ATOM 3366 C C . THR B 1 163 ? 27.661 -7.791 21.633 1.00 16.58 1931 THR B C 1
ATOM 3367 O O . THR B 1 163 ? 27.056 -7.480 20.610 1.00 17.46 1931 THR B O 1
ATOM 3371 N N . ALA B 1 164 ? 28.776 -7.148 22.006 1.00 15.98 1932 ALA B N 1
ATOM 3372 C CA . ALA B 1 164 ? 29.373 -6.103 21.167 1.00 15.55 1932 ALA B CA 1
ATOM 3373 C C . ALA B 1 164 ? 29.802 -6.672 19.821 1.00 14.31 1932 ALA B C 1
ATOM 3374 O O . ALA B 1 164 ? 29.573 -6.064 18.774 1.00 15.11 1932 ALA B O 1
ATOM 3376 N N . PHE B 1 165 ? 30.445 -7.834 19.831 1.00 14.84 1933 PHE B N 1
ATOM 3377 C CA . PHE B 1 165 ? 30.871 -8.482 18.595 1.00 14.38 1933 PHE B CA 1
ATOM 3378 C C . PHE B 1 165 ? 29.665 -8.781 17.701 1.00 14.55 1933 PHE B C 1
ATOM 3379 O O . PHE B 1 165 ? 29.672 -8.483 16.516 1.00 15.00 1933 PHE B O 1
ATOM 3387 N N . SER B 1 166 ? 28.613 -9.358 18.280 1.00 15.17 1934 SER B N 1
ATOM 3388 C CA . SER B 1 166 ? 27.404 -9.632 17.540 1.00 15.63 1934 SER B CA 1
ATOM 3389 C C . SER B 1 166 ? 26.808 -8.363 16.935 1.00 15.93 1934 SER B C 1
ATOM 3390 O O . SER B 1 166 ? 26.326 -8.366 15.788 1.00 16.78 1934 SER B O 1
ATOM 3393 N N . ARG B 1 167 ? 26.805 -7.255 17.678 1.00 15.45 1935 ARG B N 1
ATOM 3394 C CA . ARG B 1 167 ? 26.284 -6.001 17.170 1.00 15.74 1935 ARG B CA 1
ATOM 3395 C C . ARG B 1 167 ? 27.112 -5.520 15.986 1.00 15.61 1935 ARG B C 1
ATOM 3396 O O . ARG B 1 167 ? 26.571 -5.073 14.966 1.00 16.12 1935 ARG B O 1
ATOM 3404 N N . LEU B 1 168 ? 28.433 -5.577 16.117 1.00 15.28 1936 LEU B N 1
ATOM 3405 C CA . LEU B 1 168 ? 29.312 -5.153 15.040 1.00 15.26 1936 LEU B CA 1
ATOM 3406 C C . LEU B 1 168 ? 29.096 -5.984 13.781 1.00 15.39 1936 LEU B C 1
ATOM 3407 O O . LEU B 1 168 ? 29.054 -5.444 12.678 1.00 16.20 1936 LEU B O 1
ATOM 3412 N N . ILE B 1 169 ? 28.963 -7.301 13.955 1.00 15.87 1937 ILE B N 1
ATOM 3413 C CA A ILE B 1 169 ? 28.685 -8.194 12.832 0.86 16.82 1937 ILE B CA 1
ATOM 3414 C CA B ILE B 1 169 ? 28.684 -8.190 12.813 0.14 17.38 1937 ILE B CA 1
ATOM 3415 C C . ILE B 1 169 ? 27.421 -7.743 12.081 1.00 16.45 1937 ILE B C 1
ATOM 3416 O O . ILE B 1 169 ? 27.398 -7.642 10.844 1.00 17.20 1937 ILE B O 1
ATOM 3425 N N . LEU B 1 170 ? 26.360 -7.443 12.824 1.00 16.94 1938 LEU B N 1
ATOM 3426 C CA . LEU B 1 170 ? 25.107 -7.010 12.219 1.00 18.19 1938 LEU B CA 1
ATOM 3427 C C . LEU B 1 170 ? 25.300 -5.708 11.462 1.00 16.65 1938 LEU B C 1
ATOM 3428 O O . LEU B 1 170 ? 24.826 -5.553 10.329 1.00 17.83 1938 LEU B O 1
ATOM 3433 N N . ILE B 1 171 ? 25.974 -4.740 12.077 1.00 16.21 1939 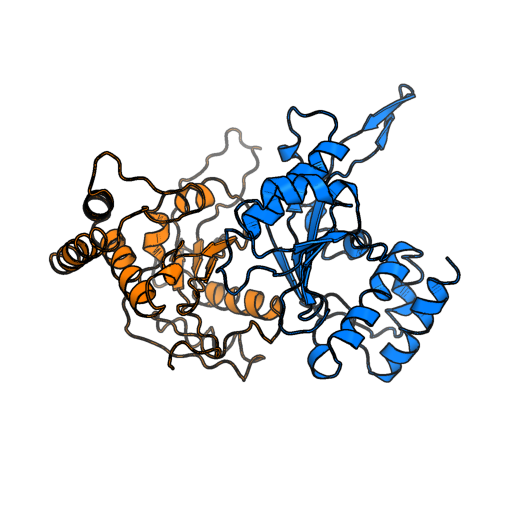ILE B N 1
ATOM 3434 C CA . ILE B 1 171 ? 26.160 -3.446 11.431 1.00 16.58 1939 ILE B CA 1
ATOM 3435 C C . ILE B 1 171 ? 26.947 -3.600 10.137 1.00 15.88 1939 ILE B C 1
ATOM 3436 O O . ILE B 1 171 ? 26.558 -3.055 9.098 1.00 17.61 1939 ILE B O 1
ATOM 3441 N N . LEU B 1 172 ? 28.057 -4.334 10.177 1.00 15.71 1940 LEU B N 1
ATOM 3442 C CA . LEU B 1 172 ? 28.876 -4.482 8.986 1.00 16.19 1940 LEU B CA 1
ATOM 3443 C C . LEU B 1 172 ? 28.141 -5.248 7.883 1.00 16.40 1940 LEU B C 1
ATOM 3444 O O . LEU B 1 172 ? 28.189 -4.847 6.715 1.00 17.46 1940 LEU B O 1
ATOM 3449 N N . ARG B 1 173 ? 27.476 -6.348 8.232 1.00 16.63 1941 ARG B N 1
ATOM 3450 C CA . ARG B 1 173 ? 26.737 -7.073 7.220 1.00 17.43 1941 ARG B CA 1
ATOM 3451 C C . ARG B 1 173 ? 25.631 -6.236 6.598 1.00 17.94 1941 ARG B C 1
ATOM 3452 O O . ARG B 1 173 ? 25.399 -6.321 5.387 1.00 19.85 1941 ARG B O 1
ATOM 3460 N N . ALA B 1 174 ? 24.963 -5.410 7.414 1.00 18.21 1942 ALA B N 1
ATOM 3461 C CA . ALA B 1 174 ? 23.895 -4.560 6.891 1.00 19.26 1942 ALA B CA 1
ATOM 3462 C C . ALA B 1 174 ? 24.413 -3.469 5.973 1.00 18.77 1942 ALA B C 1
ATOM 3463 O O . ALA B 1 174 ? 23.846 -3.243 4.912 1.00 20.24 1942 ALA B O 1
ATOM 3465 N N . LEU B 1 175 ? 25.473 -2.787 6.396 1.00 18.32 1943 LEU B N 1
ATOM 3466 C CA . LEU B 1 175 ? 26.108 -1.788 5.532 1.00 18.57 1943 LEU B CA 1
ATOM 3467 C C . LEU B 1 175 ? 26.587 -2.432 4.227 1.00 18.31 1943 LEU B C 1
ATOM 3468 O O . LEU B 1 175 ? 26.515 -1.822 3.146 1.00 19.83 1943 LEU B O 1
ATOM 3473 N N . HIS B 1 176 ? 27.072 -3.654 4.290 1.00 18.57 1944 HIS B N 1
ATOM 3474 C CA . HIS B 1 176 ? 27.568 -4.358 3.115 1.00 19.11 1944 HIS B CA 1
ATOM 3475 C C . HIS B 1 176 ? 26.447 -4.610 2.123 1.00 21.72 1944 HIS B C 1
ATOM 3476 O O . HIS B 1 176 ? 26.598 -4.353 0.924 1.00 25.88 1944 HIS B O 1
ATOM 3483 N N . VAL B 1 177 ? 25.336 -5.146 2.600 1.00 22.22 1945 VAL B N 1
ATOM 3484 C CA . VAL B 1 177 ? 24.278 -5.541 1.703 1.00 27.57 1945 VAL B CA 1
ATOM 3485 C C . VAL B 1 177 ? 23.401 -4.375 1.220 1.00 25.00 1945 VAL B C 1
ATOM 3486 O O . VAL B 1 177 ? 22.862 -4.431 0.116 1.00 29.17 1945 VAL B O 1
ATOM 3490 N N . ASN B 1 178 ? 23.156 -3.380 2.057 1.00 24.12 1946 ASN B N 1
ATOM 3491 C CA . ASN B 1 178 ? 22.288 -2.259 1.718 1.00 26.02 1946 ASN B CA 1
ATOM 3492 C C . ASN B 1 178 ? 22.669 -1.024 2.529 1.00 24.27 1946 ASN B C 1
ATOM 3493 O O . ASN B 1 178 ? 22.045 -0.699 3.535 1.00 24.94 1946 ASN B O 1
ATOM 3498 N N . ASN B 1 179 ? 23.723 -0.358 2.074 1.00 26.00 1947 ASN B N 1
ATOM 3499 C CA . ASN B 1 179 ? 24.253 0.835 2.719 1.00 27.04 1947 ASN B CA 1
ATOM 3500 C C . ASN B 1 179 ? 23.180 1.866 3.043 1.00 26.27 1947 ASN B C 1
ATOM 3501 O O . ASN B 1 179 ? 23.098 2.357 4.170 1.00 26.55 1947 ASN B O 1
ATOM 3506 N N . ASP B 1 180 ? 22.367 2.204 2.052 1.00 28.25 1948 ASP B N 1
ATOM 3507 C CA . ASP B 1 180 ? 21.436 3.302 2.215 1.00 31.42 1948 ASP B CA 1
ATOM 3508 C C . ASP B 1 180 ? 20.426 2.983 3.320 1.00 29.85 1948 ASP B C 1
ATOM 3509 O O . ASP B 1 180 ? 20.174 3.803 4.207 1.00 32.36 1948 ASP B O 1
ATOM 3514 N N . ARG B 1 181 ? 19.877 1.775 3.283 1.00 29.10 1949 ARG B N 1
ATOM 3515 C CA . ARG B 1 181 ? 18.877 1.366 4.263 1.00 27.95 1949 ARG B CA 1
ATOM 3516 C C . ARG B 1 181 ? 19.508 1.189 5.648 1.00 26.56 1949 ARG B C 1
ATOM 3517 O O . ARG B 1 181 ? 18.895 1.565 6.650 1.00 26.04 1949 ARG B O 1
ATOM 3525 N N . ALA B 1 182 ? 20.724 0.646 5.709 1.00 24.31 1950 ALA B N 1
ATOM 3526 C CA . ALA B 1 182 ? 21.387 0.492 6.990 1.00 23.40 1950 ALA B CA 1
ATOM 3527 C C . ALA B 1 182 ? 21.570 1.843 7.678 1.00 22.56 1950 ALA B C 1
ATOM 3528 O O . ALA B 1 182 ? 21.407 1.971 8.883 1.00 23.77 1950 ALA B O 1
ATOM 3530 N N . LYS B 1 183 ? 21.979 2.847 6.910 1.00 24.46 1951 LYS B N 1
ATOM 3531 C CA . LYS B 1 183 ? 22.198 4.179 7.489 1.00 25.61 1951 LYS B CA 1
ATOM 3532 C C . LYS B 1 183 ? 20.908 4.821 8.025 1.00 27.54 1951 LYS B C 1
ATOM 3533 O O . LYS B 1 183 ? 20.941 5.491 9.045 1.00 29.86 1951 LYS B O 1
ATOM 3539 N N . VAL B 1 184 ? 19.776 4.589 7.367 1.00 27.27 1952 VAL B N 1
ATOM 3540 C CA . VAL B 1 184 ? 18.490 5.041 7.893 1.00 29.26 1952 VAL B CA 1
ATOM 3541 C C . VAL B 1 184 ? 18.179 4.331 9.210 1.00 27.81 1952 VAL B C 1
ATOM 3542 O O . VAL B 1 184 ? 17.783 4.969 10.181 1.00 30.27 1952 VAL B O 1
ATOM 3546 N N . ILE B 1 185 ? 18.349 3.014 9.240 1.00 25.85 1953 ILE B N 1
ATOM 3547 C CA . ILE B 1 185 ? 18.096 2.234 10.438 1.00 24.71 1953 ILE B CA 1
ATOM 3548 C C . ILE B 1 185 ? 18.962 2.727 11.613 1.00 24.40 1953 ILE B C 1
ATOM 3549 O O . ILE B 1 185 ? 18.490 2.810 12.751 1.00 26.87 1953 ILE B O 1
ATOM 3554 N N . LEU B 1 186 ? 20.214 3.063 11.324 1.00 24.41 1954 LEU B N 1
ATOM 3555 C CA . LEU B 1 186 ? 21.161 3.549 12.343 1.00 25.53 1954 LEU B CA 1
ATOM 3556 C C . LEU B 1 186 ? 20.899 4.992 12.801 1.00 26.04 1954 LEU B C 1
ATOM 3557 O O . LEU B 1 186 ? 21.562 5.490 13.711 1.00 28.51 1954 LEU B O 1
ATOM 3562 N N . LYS B 1 187 ? 19.921 5.666 12.184 1.00 27.39 1955 LYS B N 1
ATOM 3563 C CA . LYS B 1 187 ? 19.459 6.972 12.668 1.00 27.97 1955 LYS B CA 1
ATOM 3564 C C . LYS B 1 187 ? 17.977 6.913 13.047 1.00 30.74 1955 LYS B C 1
ATOM 3565 O O . LYS B 1 187 ? 17.117 7.387 12.315 1.00 34.55 1955 LYS B O 1
ATOM 3571 N N . PRO B 1 188 ? 17.664 6.314 14.205 1.00 31.89 1956 PRO B N 1
ATOM 3572 C CA . PRO B 1 188 ? 16.244 6.164 14.543 1.00 35.41 1956 PRO B CA 1
ATOM 3573 C C . PRO B 1 188 ? 15.479 7.462 14.846 1.00 40.45 1956 PRO B C 1
ATOM 3574 O O . PRO B 1 188 ? 14.255 7.495 14.681 1.00 45.33 1956 PRO B O 1
ATOM 3578 N N . ASP B 1 189 ? 16.161 8.513 15.300 1.00 36.94 1957 ASP B N 1
ATOM 3579 C CA . ASP B 1 189 ? 15.497 9.767 15.679 1.00 37.68 1957 ASP B CA 1
ATOM 3580 C C . ASP B 1 189 ? 16.175 10.906 14.917 1.00 38.35 1957 ASP B C 1
ATOM 3581 O O . ASP B 1 189 ? 17.339 10.779 14.520 1.00 37.58 1957 ASP B O 1
ATOM 3586 N N . LYS B 1 190 ? 15.477 12.019 14.724 1.00 42.29 1958 LYS B N 1
ATOM 3587 C CA A LYS B 1 190 ? 16.093 13.138 14.015 0.22 40.06 1958 LYS B CA 1
ATOM 3588 C CA B LYS B 1 190 ? 16.048 13.185 14.050 0.78 39.15 1958 LYS B CA 1
ATOM 3589 C C . LYS B 1 190 ? 17.216 13.764 14.848 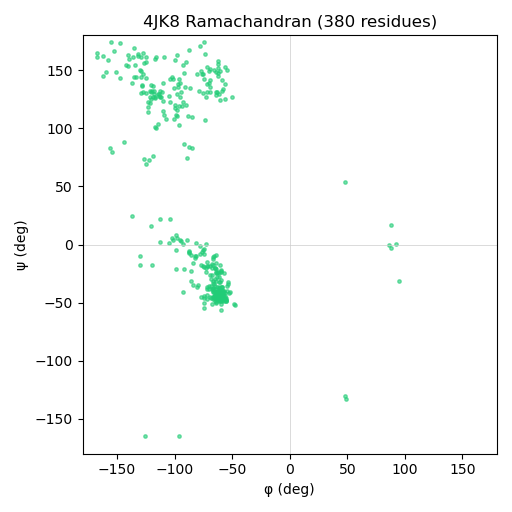1.00 38.64 1958 LYS B C 1
ATOM 3590 O O . LYS B 1 190 ? 18.080 14.451 14.308 1.00 41.48 1958 LYS B O 1
ATOM 3601 N N . THR B 1 191 ? 17.220 13.493 16.150 1.00 38.78 1959 THR B N 1
ATOM 3602 C CA . THR B 1 191 ? 18.262 13.980 17.042 1.00 40.32 1959 THR B CA 1
ATOM 3603 C C . THR B 1 191 ? 19.420 12.977 17.273 1.00 37.97 1959 THR B C 1
ATOM 3604 O O . THR B 1 191 ? 20.332 13.249 18.062 1.00 41.13 1959 THR B O 1
ATOM 3608 N N . THR B 1 192 ? 19.395 11.820 16.611 1.00 37.92 1960 THR B N 1
ATOM 3609 C CA . THR B 1 192 ? 20.465 10.834 16.787 1.00 35.87 1960 THR B CA 1
ATOM 3610 C C . THR B 1 192 ? 21.780 11.422 16.308 1.00 35.26 1960 THR B C 1
ATOM 3611 O O . THR B 1 192 ? 21.847 11.969 15.211 1.00 39.26 1960 THR B O 1
ATOM 3615 N N . ILE B 1 193 ? 22.826 11.313 17.127 1.00 32.80 1961 ILE B N 1
ATOM 3616 C CA . ILE B 1 193 ? 24.164 11.748 16.709 1.00 33.36 1961 ILE B CA 1
ATOM 3617 C C . ILE B 1 193 ? 25.233 10.694 16.996 1.00 33.28 1961 ILE B C 1
ATOM 3618 O O . ILE B 1 193 ? 25.022 9.760 17.772 1.00 32.68 1961 ILE B O 1
ATOM 3623 N N . THR B 1 194 ? 26.378 10.873 16.346 1.00 31.53 1962 THR B N 1
ATOM 3624 C CA . THR B 1 194 ? 27.588 10.097 16.595 1.00 30.30 1962 THR B CA 1
ATOM 3625 C C . THR B 1 194 ? 28.622 11.063 17.176 1.00 31.36 1962 THR B C 1
ATOM 3626 O O . THR B 1 194 ? 28.887 12.116 16.590 1.00 32.71 1962 THR B O 1
ATOM 3630 N N . GLU B 1 195 ? 29.219 10.721 18.315 1.00 31.05 1963 GLU B N 1
ATOM 3631 C CA . GLU B 1 195 ? 30.280 11.552 18.911 1.00 30.04 1963 GLU B CA 1
ATOM 3632 C C . GLU B 1 195 ? 31.491 11.641 17.988 1.00 31.05 1963 GLU B C 1
ATOM 3633 O O . GLU B 1 195 ? 31.743 10.731 17.230 1.00 28.86 1963 GLU B O 1
ATOM 3639 N N . PRO B 1 196 ? 32.265 12.742 18.060 1.00 30.78 1964 PRO B N 1
ATOM 3640 C CA . PRO B 1 196 ? 33.368 12.900 17.094 1.00 31.73 1964 PRO B CA 1
ATOM 3641 C C . PRO B 1 196 ? 34.444 11.816 17.139 1.00 28.70 1964 PRO B C 1
ATOM 3642 O O . PRO B 1 196 ? 35.000 11.481 16.098 1.00 32.15 1964 PRO B O 1
ATOM 3646 N N . HIS B 1 197 ? 34.712 11.247 18.306 1.00 29.55 1965 HIS B N 1
ATOM 3647 C CA . HIS B 1 197 ? 35.719 10.184 18.419 1.00 27.05 1965 HIS B CA 1
ATOM 3648 C C . HIS B 1 197 ? 35.097 8.807 18.340 1.00 27.10 1965 HIS B C 1
ATOM 3649 O O . HIS B 1 197 ? 35.844 7.831 18.465 1.00 28.10 1965 HIS B O 1
ATOM 3656 N N . HIS B 1 198 ? 33.762 8.708 18.095 1.00 25.67 1966 HIS B N 1
ATOM 3657 C CA . HIS B 1 198 ? 33.090 7.427 17.927 1.00 24.03 1966 HIS B CA 1
ATOM 3658 C C . HIS B 1 198 ? 32.874 7.109 16.492 1.00 23.50 1966 HIS B C 1
ATOM 3659 O O . HIS B 1 198 ? 32.843 7.988 15.653 1.00 25.96 1966 HIS B O 1
ATOM 3666 N N . ILE B 1 199 ? 32.684 5.820 16.226 1.00 21.58 1967 ILE B N 1
ATOM 3667 C CA A ILE B 1 199 ? 32.390 5.262 14.906 0.56 20.24 1967 ILE B CA 1
ATOM 3668 C CA B ILE B 1 199 ? 32.354 5.384 14.881 0.44 22.16 1967 ILE B CA 1
ATOM 3669 C C . ILE B 1 199 ? 30.861 5.277 14.666 1.00 20.72 1967 ILE B C 1
ATOM 3670 O O . ILE B 1 199 ? 30.381 5.595 13.571 1.00 22.68 1967 ILE B O 1
ATOM 3679 N N . TRP B 1 200 ? 30.113 4.888 15.711 1.00 20.32 1968 TRP B N 1
ATOM 3680 C CA . TRP B 1 200 ? 28.682 4.534 15.635 1.00 20.64 1968 TRP B CA 1
ATOM 3681 C C . TRP B 1 200 ? 27.834 5.492 16.446 1.00 23.01 1968 TRP B C 1
ATOM 3682 O O . TRP B 1 200 ? 28.357 6.169 17.325 1.00 22.53 1968 TRP B O 1
ATOM 3693 N N . PRO B 1 201 ? 26.520 5.536 16.183 1.00 22.96 1969 PRO B N 1
ATOM 3694 C CA . PRO B 1 201 ? 25.676 6.467 16.926 1.00 25.33 1969 PRO B CA 1
ATOM 3695 C C . PRO B 1 201 ? 25.618 6.212 18.418 1.00 26.06 1969 PRO B C 1
ATOM 3696 O O . PRO B 1 201 ? 25.844 5.097 18.868 1.00 24.84 1969 PRO B O 1
ATOM 3700 N N . THR B 1 202 ? 25.311 7.265 19.170 1.00 27.58 1970 THR B N 1
ATOM 3701 C CA . THR B 1 202 ? 24.991 7.163 20.574 1.00 29.50 1970 THR B CA 1
ATOM 3702 C C . THR B 1 202 ? 23.487 6.818 20.700 1.00 30.49 1970 THR B C 1
ATOM 3703 O O . THR B 1 202 ? 22.600 7.635 20.385 1.00 31.69 1970 THR B O 1
ATOM 3707 N N . LEU B 1 203 ? 23.214 5.586 21.119 1.00 30.27 1971 LEU B N 1
ATOM 3708 C CA . LEU B 1 203 ? 21.862 5.060 21.272 1.00 28.82 1971 LEU B CA 1
ATOM 3709 C C . LEU B 1 203 ? 21.700 4.429 22.649 1.00 32.99 1971 LEU B C 1
ATOM 3710 O O . LEU B 1 203 ? 22.670 3.936 23.221 1.00 34.11 1971 LEU B O 1
ATOM 3715 N N . THR B 1 204 ? 20.482 4.455 23.179 1.00 32.85 1972 THR B N 1
ATOM 3716 C CA . THR B 1 204 ? 20.201 3.816 24.456 1.00 34.69 1972 THR B CA 1
ATOM 3717 C C . THR B 1 204 ? 20.144 2.310 24.290 1.00 36.61 1972 THR B C 1
ATOM 3718 O O . THR B 1 204 ? 20.168 1.799 23.162 1.00 34.13 1972 THR B O 1
ATOM 3722 N N . ASP B 1 205 ? 20.018 1.589 25.407 1.00 36.59 1973 ASP B N 1
ATOM 3723 C CA . ASP B 1 205 ? 20.067 0.130 25.343 1.00 38.49 1973 ASP B CA 1
ATOM 3724 C C . ASP B 1 205 ? 18.899 -0.383 24.513 1.00 40.93 1973 ASP B C 1
ATOM 3725 O O . ASP B 1 205 ? 19.062 -1.279 23.673 1.00 35.33 1973 ASP B O 1
ATOM 3730 N N . GLU B 1 206 ? 17.735 0.213 24.755 1.00 38.75 1974 GLU B N 1
ATOM 3731 C CA . GLU B 1 206 ? 16.501 -0.188 24.096 1.00 38.19 1974 GLU B CA 1
ATOM 3732 C C . GLU B 1 206 ? 16.479 0.217 22.631 1.00 34.52 1974 GLU B C 1
ATOM 3733 O O . GLU B 1 206 ? 15.956 -0.530 21.791 1.00 36.70 1974 GLU B O 1
ATOM 3739 N N . GLU B 1 207 ? 17.036 1.386 22.317 1.00 33.38 1975 GLU B N 1
ATOM 3740 C CA . GLU B 1 207 ? 17.149 1.801 20.919 1.00 31.91 1975 GLU B CA 1
ATOM 3741 C C . GLU B 1 207 ? 18.027 0.818 20.142 1.00 28.73 1975 GLU B C 1
ATOM 3742 O O . GLU B 1 207 ? 17.698 0.438 19.031 1.00 27.45 1975 GLU B O 1
ATOM 3748 N N . TRP B 1 208 ? 19.137 0.398 20.732 1.00 26.22 1976 TRP B N 1
ATOM 3749 C CA . TRP B 1 208 ? 19.961 -0.612 20.083 1.00 24.94 1976 TRP B CA 1
ATOM 3750 C C . TRP B 1 208 ? 19.216 -1.901 19.797 1.00 25.77 1976 TRP B C 1
ATOM 3751 O O . TRP B 1 208 ? 19.422 -2.529 18.744 1.00 24.79 1976 TRP B O 1
ATOM 3762 N N . ILE B 1 209 ? 18.397 -2.355 20.732 1.00 28.16 1977 ILE B N 1
ATOM 3763 C CA . ILE B 1 209 ? 17.663 -3.589 20.515 1.00 27.52 1977 ILE B CA 1
ATOM 3764 C C . ILE B 1 209 ? 16.803 -3.445 19.236 1.00 28.19 1977 ILE B C 1
ATOM 3765 O O . ILE B 1 209 ? 16.757 -4.345 18.387 1.00 28.37 1977 ILE B O 1
ATOM 3770 N N . LYS B 1 210 ? 16.110 -2.322 19.110 1.00 28.79 1978 LYS B N 1
ATOM 3771 C CA A LYS B 1 210 ? 15.244 -2.082 17.949 0.46 30.45 1978 LYS B CA 1
ATOM 3772 C CA B LYS B 1 210 ? 15.240 -2.102 17.947 0.54 29.60 1978 LYS B CA 1
ATOM 3773 C C . LYS B 1 210 ? 16.053 -1.990 16.655 1.00 28.54 1978 LYS B C 1
ATOM 3774 O O . LYS B 1 210 ? 15.668 -2.539 15.628 1.00 30.75 1978 LYS B O 1
ATOM 3785 N N . VAL B 1 211 ? 17.183 -1.299 16.720 1.00 26.69 1979 VAL B N 1
ATOM 3786 C CA . VAL B 1 211 ? 18.088 -1.192 15.582 1.00 25.85 1979 VAL B CA 1
ATOM 3787 C C . VAL B 1 211 ? 18.566 -2.582 15.145 1.00 27.89 1979 VAL B C 1
ATOM 3788 O O . VAL B 1 211 ? 18.526 -2.903 13.965 1.00 26.62 1979 VAL B O 1
ATOM 3792 N N . GLU B 1 212 ? 19.009 -3.405 16.085 1.00 25.13 1980 GLU B N 1
ATOM 3793 C CA . GLU B 1 212 ? 19.528 -4.737 15.762 1.00 25.63 1980 GLU B CA 1
ATOM 3794 C C . GLU B 1 212 ? 18.460 -5.595 15.070 1.00 26.42 1980 GLU B C 1
ATOM 3795 O O . GLU B 1 212 ? 18.762 -6.307 14.108 1.00 27.21 1980 GLU B O 1
ATOM 3801 N N . VAL B 1 213 ? 17.229 -5.576 15.581 1.00 26.73 1981 VAL B N 1
ATOM 3802 C CA . VAL B 1 213 ? 16.143 -6.302 14.929 1.00 28.79 1981 VAL B CA 1
ATOM 3803 C C . VAL B 1 213 ? 15.970 -5.896 13.459 1.00 28.72 1981 VAL B C 1
ATOM 3804 O O . VAL B 1 213 ? 15.850 -6.734 12.557 1.00 29.12 1981 VAL B O 1
ATOM 3808 N N . GLN B 1 214 ? 15.979 -4.599 13.214 1.00 27.44 1982 GLN B N 1
ATOM 3809 C CA . GLN B 1 214 ? 15.833 -4.106 11.858 1.00 28.11 1982 GLN B CA 1
ATOM 3810 C C . GLN B 1 214 ? 17.015 -4.471 10.962 1.00 27.21 1982 GLN B C 1
ATOM 3811 O O . GLN B 1 214 ? 16.830 -4.796 9.796 1.00 26.54 1982 GLN B O 1
ATOM 3817 N N . LEU B 1 215 ? 18.235 -4.408 11.487 1.00 24.54 1983 LEU B N 1
ATOM 3818 C CA . LEU B 1 215 ? 19.397 -4.822 10.711 1.00 23.54 1983 LEU B CA 1
ATOM 3819 C C . LEU B 1 215 ? 19.322 -6.298 10.341 1.00 23.62 1983 LEU B C 1
ATOM 3820 O O . LEU B 1 215 ? 19.660 -6.650 9.202 1.00 24.62 1983 LEU B O 1
ATOM 3825 N N . LYS B 1 216 ? 18.897 -7.147 11.282 1.00 24.76 1984 LYS B N 1
ATOM 3826 C CA . LYS B 1 216 ? 18.779 -8.595 11.008 1.00 25.99 1984 LYS B CA 1
ATOM 3827 C C . LYS B 1 216 ? 17.839 -8.831 9.829 1.00 27.41 1984 LYS B C 1
ATOM 3828 O O . LYS B 1 216 ? 18.088 -9.654 8.948 1.00 30.59 1984 LYS B O 1
ATOM 3834 N N . ASP B 1 217 ? 16.734 -8.105 9.838 1.00 29.65 1985 ASP B N 1
ATOM 3835 C CA . ASP B 1 217 ? 15.719 -8.226 8.770 1.00 30.98 1985 ASP B CA 1
ATOM 3836 C C . ASP B 1 217 ? 16.230 -7.724 7.434 1.00 32.98 1985 ASP B C 1
ATOM 3837 O O . ASP B 1 217 ? 15.994 -8.332 6.406 1.00 34.12 1985 ASP B O 1
ATOM 3842 N N . LEU B 1 218 ? 17.003 -6.644 7.454 1.00 28.31 1986 LEU B N 1
ATOM 3843 C CA A LEU B 1 218 ? 17.603 -6.147 6.232 0.62 26.42 1986 LEU B CA 1
ATOM 3844 C CA B LEU B 1 218 ? 17.630 -6.127 6.243 0.38 27.98 1986 LEU B CA 1
ATOM 3845 C C . LEU B 1 218 ? 18.547 -7.193 5.615 1.00 27.94 1986 LEU B C 1
ATOM 3846 O O . LEU B 1 218 ? 18.524 -7.425 4.391 1.00 31.28 1986 LEU B O 1
ATOM 3855 N N . ILE B 1 219 ? 19.346 -7.845 6.456 1.00 27.52 1987 ILE B N 1
ATOM 3856 C CA . ILE B 1 219 ? 20.318 -8.841 6.000 1.00 28.31 1987 ILE B CA 1
ATOM 3857 C C . ILE B 1 219 ? 19.585 -10.038 5.403 1.00 31.71 1987 ILE B C 1
ATOM 3858 O O . ILE B 1 219 ? 19.982 -10.583 4.363 1.00 34.79 1987 ILE B O 1
ATOM 3863 N N . LEU B 1 220 ? 18.497 -10.432 6.042 1.00 35.65 1988 LEU B N 1
ATOM 3864 C CA . LEU B 1 220 ? 17.695 -11.532 5.518 1.00 39.06 1988 LEU B CA 1
ATOM 3865 C C . LEU B 1 220 ? 17.017 -11.204 4.188 1.00 41.67 1988 LEU B C 1
ATOM 3866 O O . LEU B 1 220 ? 16.916 -12.078 3.315 1.00 48.51 1988 LEU B O 1
ATOM 3871 N N . ALA B 1 221 ? 16.538 -9.969 4.035 1.00 41.17 1989 ALA B N 1
ATOM 3872 C CA . ALA B 1 221 ? 15.903 -9.553 2.773 1.00 41.23 1989 ALA B CA 1
ATOM 3873 C C . ALA B 1 221 ? 16.907 -9.572 1.614 1.00 45.47 1989 ALA B C 1
ATOM 3874 O O . ALA B 1 221 ? 16.536 -9.814 0.459 1.00 50.45 1989 ALA B O 1
ATOM 3876 N N . ASP B 1 222 ? 18.172 -9.295 1.942 1.00 44.37 1990 ASP B N 1
ATOM 3877 C CA . ASP B 1 222 ? 19.305 -9.431 1.021 1.00 40.89 1990 ASP B CA 1
ATOM 3878 C C . ASP B 1 222 ? 19.219 -8.480 -0.175 1.00 42.00 1990 ASP B C 1
ATOM 3879 O O . ASP B 1 222 ? 19.596 -8.815 -1.304 1.00 55.63 1990 ASP B O 1
#

InterPro domains:
  IPR000555 JAB1/MPN/MOV34 metalloenzyme domain [PF01398] (2100-2204)
  IPR000555 JAB1/MPN/MOV34 metalloenzyme domain [SM00232] (2099-2233)
  IPR012337 Ribonuclease H-like superfamily [SSF53098] (997-1253)
  IPR012337 Ribonuclease H-like superfamily [SSF53098] (1763-2015)
  IPR012591 PRO8NT domain [PF08082] (58-209)
  IPR012592 PROCN domain [PF08083] (396-801)
  IPR012984 PROCT domain [PF08084] (2212-2332)
  IPR019580 Pre-mRNA-processing-splicing factor 8, U6-snRNA-binding [PF10596] (1442-1600)
  IPR019581 Pre-mRNA-processing-splicing factor 8, U5-snRNA-binding [PF10597] (1237-1372)
  IPR019582 RNA recognition motif, spliceosomal PrP8 [PF10598] (986-1076)
  IPR021983 PRP8 domain IV core [PF12134] (1760-1988)
  IPR021983 PRP8 domain IV core [cd13838] (1766-2016)
  IPR027652 Pre-mRNA-processing-splicing factor 8 [PTHR11140] (24-2324)
  IPR037518 MPN domain [PS50249] (2103-2234)
  IPR042516 Pre-mRNA-processing-splicing factor 8, U5-snRNA-binding domain superfamily [G3DSA:3.30.43.40] (1184-1303)
  IPR043172 Prp8 RNase domain IV, palm region [G3DSA:3.30.420.230] (1761-1921)
  IPR043173 Prp8 RNase domain IV, fingers region [G3DSA:1.20.80.40] (1922-2020)

Solvent-accessible surface area: 22934 Å² total; per-residue (Å²): 81,58,68,147,79,42,8,3,4,4,9,11,74,4,0,64,61,47,70,110,116,135,32,212,141,48,95,116,47,72,132,49,47,13,0,0,0,0,0,3,11,0,67,8,0,23,0,8,0,21,1,5,37,41,69,51,12,82,93,95,176,168,25,37,81,51,4,46,87,31,0,0,81,30,0,0,46,5,0,72,25,7,5,105,94,36,30,4,73,36,0,7,1,44,28,139,39,0,56,107,6,0,91,85,53,8,119,110,33,120,111,19,74,38,97,35,23,130,87,103,15,16,5,62,0,0,42,82,20,133,74,0,16,52,58,0,117,143,9,86,21,80,22,22,38,13,20,24,0,0,14,70,12,71,157,112,40,62,20,138,45,0,16,36,18,2,31,42,0,2,79,0,2,74,47,62,39,109,108,0,84,88,8,16,119,66,68,193,105,20,107,63,63,116,83,26,14,7,15,82,21,84,110,142,53,10,114,136,2,40,76,48,0,84,67,23,23,137,84,133,173,119,20,30,133,77,24,7,3,16,3,17,12,20,17,16,142,76,129,93,143,142,108,118,131,164,48,42,157,96,105,129,57,2,10,0,0,0,0,1,0,8,0,55,3,0,14,0,10,0,41,0,8,41,3,81,69,91,71,67,41,208,130,108,18,96,4,6,21,123,24,0,0,71,31,0,3,54,11,0,70,24,5,4,103,87,46,31,2,60,21,0,26,1,45,30,174,33,2,53,95,27,0,99,89,62,6,138,99,36,124,97,14,62,24,90,44,40,175,53,133,9,15,2,64,1,0,38,81,17,136,69,0,17,79,35,7,131,172,10,63,43,69,20,24,34,10,18,22,0,0,12,64,17,73,151,119,27,57,19,81,60,0,20,62,11,0,20,20,0,0,58,0,2,84,57,54,41,113,100,0,86,91,6,16,114,65,72,195,111,20,107,64,59,110,85,17,11,4,14,79,22,84,86,123,61,8,88,147,1,33,83,59,0,117,85,19,34,149,85,138

CATH classification: 3.30.420.230 (+1 more: 1.20.80.40)